Protein AF-A0A2A4XBQ6-F1 (afdb_monomer_lite)

Sequence (495 aa):
MLKLTSIIATLIFLTMQPRLVSASPFSNSLEDIFFNASISNSLINLSDNRQSSVQFIDDGSTGNWSLESEHEIILIPFDGLVIPIETKKPALILTHKDRGRFVFTEGKMRSTTRTPVIKATSSGDPYNYRPTLFITIPGSEIDDNGNFNRGTQPWQNAAQGVIAELARSSNSRHSQYKHFAVDWDSDETNRGQVEDVSGLVKDFLKNRIDAWDVVIIGHSRGGIFAHDLTKELVGFSKVKNLHTFLLDPTAAIPIGDLYPLNLHHASVTNEFGSLFYDGNLFDFNGAFPGIGTQSDLPISGYNNYNRGSTDVLFPSTHKTFGSDWVTGTNVGMSRALDDIWARKDIGSFLPDGDSGYESVRVSADEIIIDASIEIADGNLTIDGILKLGDAQASINALIGADGVDIAATVLVASAQLVIRDNHIAVASNTIIASYRSDISLSGIDAQADILLAEGSVSISSGGVNVSASFPGSSISVGSGGVSFNIGGVKFGVSF

pLDDT: mean 75.16, std 20.85, range [21.39, 98.75]

Secondary structure (DSSP, 8-state):
-HHHHHHHHHHHHHH------------------------------TTS-EE--------SSSTTEEEEEEEEEEEEEETTEEEEEEEEEEEEEEEETTTEEEEEETTEEEEEEEEEEEEE---SPPEEEEEEEEEEEPPP-B-TTSPBPPS--HHHHHHHHHHHHHHH-TTT--EEEEEEEEE--TTS-HHHHHHHHHHHHHHHHHT-SSPEEEEEEEETHHHHHHHHHHHHHTT-TTEEEEEEEEES-EEEGGGT-----B---BTTBEEEEEEE--SS----TTT-TTS-EEES---BTEEEESTT-SS-SS---TTTHHHHHHH-TTTSHHHHHHHHHTTSPEEEE---S-EEEEEEEEEEEEEEEEEEEEEETTEEEEEEEEEETTEEEEEEEEEETTEEEEEEEETTEEEEEEEETTEEEEEEEESSEEEEEEEETTEEEEEEEETTEEEEEEEETTEEEEEEEETTEEEEEETTEEEEEETTEEEEE--

Structure (mmCIF, N/CA/C/O backbone):
data_AF-A0A2A4XBQ6-F1
#
_entry.id   AF-A0A2A4XBQ6-F1
#
loop_
_atom_site.group_PDB
_atom_site.id
_atom_site.type_symbol
_atom_site.label_atom_id
_atom_site.label_alt_id
_atom_site.label_comp_id
_atom_site.label_asym_id
_atom_site.label_entity_id
_atom_site.label_seq_id
_atom_site.pdbx_PDB_ins_code
_atom_site.Cartn_x
_atom_site.Cartn_y
_atom_site.Cartn_z
_atom_site.occupancy
_atom_site.B_iso_or_equiv
_atom_site.auth_seq_id
_atom_site.auth_comp_id
_atom_site.auth_asym_id
_atom_site.auth_atom_id
_atom_site.pdbx_PDB_model_num
ATOM 1 N N . MET A 1 1 ? -19.795 4.629 18.069 1.00 29.06 1 MET A N 1
ATOM 2 C CA . MET A 1 1 ? -18.922 4.371 19.231 1.00 29.06 1 MET A CA 1
ATOM 3 C C . MET A 1 1 ? -19.155 2.975 19.819 1.00 29.06 1 MET A C 1
ATOM 5 O O . MET A 1 1 ? -18.187 2.236 19.863 1.00 29.06 1 MET A O 1
ATOM 9 N N . LEU A 1 2 ? -20.406 2.547 20.078 1.00 27.81 2 LEU A N 1
ATOM 10 C CA . LEU A 1 2 ? -20.773 1.155 20.453 1.00 27.81 2 LEU A CA 1
ATOM 11 C C . LEU A 1 2 ? -20.113 0.049 19.588 1.00 27.81 2 LEU A C 1
ATOM 13 O O . LEU A 1 2 ? -19.714 -0.992 20.098 1.00 27.81 2 LEU A O 1
ATOM 17 N N . LYS A 1 3 ? -19.916 0.305 18.284 1.00 31.38 3 LYS A N 1
ATOM 18 C CA . LYS A 1 3 ? -19.253 -0.620 17.343 1.00 31.38 3 LYS A CA 1
ATOM 19 C C . LYS A 1 3 ? -17.754 -0.840 17.628 1.00 31.38 3 LYS A C 1
ATOM 21 O O . LYS A 1 3 ? -17.286 -1.966 17.505 1.00 31.38 3 LYS A O 1
ATOM 26 N N . LEU A 1 4 ? -17.017 0.195 18.050 1.00 34.56 4 LEU A N 1
ATOM 27 C CA . LEU A 1 4 ? -15.584 0.093 18.377 1.00 34.56 4 LEU A CA 1
ATOM 28 C C . LEU A 1 4 ? -15.379 -0.607 19.727 1.00 34.56 4 LEU A C 1
ATOM 30 O O . LEU A 1 4 ? -14.476 -1.424 19.861 1.00 34.56 4 LEU A O 1
ATOM 34 N N . THR A 1 5 ? -16.274 -0.358 20.688 1.00 36.06 5 THR A N 1
ATOM 35 C CA . THR A 1 5 ? -16.289 -1.041 21.987 1.00 36.06 5 THR A CA 1
ATOM 36 C C . THR A 1 5 ? -16.489 -2.550 21.824 1.00 36.06 5 THR A C 1
ATOM 38 O O . THR A 1 5 ? -15.805 -3.316 22.492 1.00 36.06 5 THR A O 1
ATOM 41 N N . SER A 1 6 ? -17.338 -2.998 20.884 1.00 35.12 6 SER A N 1
ATOM 42 C CA . SER A 1 6 ? -17.503 -4.436 20.598 1.00 35.12 6 SER A CA 1
ATOM 43 C C . SER A 1 6 ? -16.261 -5.073 19.960 1.00 35.12 6 SER A C 1
ATOM 45 O O . SER A 1 6 ? -15.921 -6.207 20.287 1.00 35.12 6 SER A O 1
ATOM 47 N N . ILE A 1 7 ? -15.538 -4.335 19.107 1.00 41.31 7 ILE A N 1
ATOM 48 C CA . ILE A 1 7 ? -14.291 -4.802 18.482 1.00 41.31 7 ILE A CA 1
ATOM 49 C C . ILE A 1 7 ? -13.186 -4.916 19.537 1.00 41.31 7 ILE A C 1
ATOM 51 O O . ILE A 1 7 ? -12.506 -5.935 19.584 1.00 41.31 7 ILE A O 1
ATOM 55 N N . ILE A 1 8 ? -13.051 -3.920 20.420 1.00 41.34 8 ILE A N 1
ATOM 56 C CA . ILE A 1 8 ? -12.087 -3.936 21.531 1.00 41.34 8 ILE A CA 1
ATOM 57 C C . ILE A 1 8 ? -12.428 -5.056 22.524 1.00 41.34 8 ILE A C 1
ATOM 59 O O . ILE A 1 8 ? -11.543 -5.823 22.889 1.00 41.34 8 ILE A O 1
ATOM 63 N N . ALA A 1 9 ? -13.702 -5.221 22.898 1.00 39.66 9 ALA A N 1
ATOM 64 C CA . ALA A 1 9 ? -14.144 -6.311 23.770 1.00 39.66 9 ALA A CA 1
ATOM 65 C C . ALA A 1 9 ? -13.873 -7.692 23.148 1.00 39.66 9 ALA A C 1
ATOM 67 O O . ALA A 1 9 ? -13.405 -8.588 23.841 1.00 39.66 9 ALA A O 1
ATOM 68 N N . THR A 1 10 ? -14.086 -7.850 21.837 1.00 41.66 10 THR A N 1
ATOM 69 C CA . THR A 1 10 ? -13.782 -9.092 21.103 1.00 41.66 10 THR A CA 1
ATOM 70 C C . THR A 1 10 ? -12.274 -9.344 21.008 1.00 41.66 10 THR A C 1
ATOM 72 O O . THR A 1 10 ? -11.841 -10.482 21.177 1.00 41.66 10 THR A O 1
ATOM 75 N N . LEU A 1 11 ? -11.459 -8.300 20.803 1.00 39.38 11 LEU A N 1
ATOM 76 C CA . LEU A 1 11 ? -9.995 -8.405 20.814 1.00 39.38 11 LEU A CA 1
ATOM 77 C C . LEU A 1 11 ? -9.475 -8.845 22.189 1.00 39.38 11 LEU A C 1
ATOM 79 O O . LEU A 1 11 ? -8.635 -9.736 22.255 1.00 39.38 11 LEU A O 1
ATOM 83 N N . ILE A 1 12 ? -10.001 -8.263 23.272 1.00 38.84 12 ILE A N 1
ATOM 84 C CA . ILE A 1 12 ? -9.660 -8.633 24.654 1.00 38.84 12 ILE A CA 1
ATOM 85 C C . ILE A 1 12 ? -10.085 -10.085 24.942 1.00 38.84 12 ILE A C 1
ATOM 87 O O . ILE A 1 12 ? -9.323 -10.852 25.524 1.00 38.84 12 ILE A O 1
ATOM 91 N N . PHE A 1 13 ? -11.262 -10.514 24.472 1.00 35.62 13 PHE A N 1
ATOM 92 C CA . PHE A 1 13 ? -11.749 -11.887 24.669 1.00 35.62 13 PHE A CA 1
ATOM 93 C C . PHE A 1 13 ? -10.959 -12.943 23.871 1.00 35.62 13 PHE A C 1
ATOM 95 O O . PHE A 1 13 ? -10.834 -14.089 24.305 1.00 35.62 13 PHE A O 1
ATOM 102 N N . LEU A 1 14 ? -10.423 -12.577 22.701 1.00 35.12 14 LEU A N 1
ATOM 103 C CA . LEU A 1 14 ? -9.603 -13.458 21.859 1.00 35.12 14 LEU A CA 1
ATOM 104 C C . LEU A 1 14 ? -8.161 -13.593 22.366 1.00 35.12 14 LEU A C 1
ATOM 106 O O . LEU A 1 14 ? -7.561 -14.653 22.194 1.00 35.12 14 LEU A O 1
ATOM 110 N N . THR A 1 15 ? -7.603 -12.557 22.998 1.00 33.12 15 THR A N 1
ATOM 111 C CA . THR A 1 15 ? -6.243 -12.596 23.564 1.00 33.12 15 THR A CA 1
ATOM 112 C C . THR A 1 15 ? -6.195 -13.216 24.962 1.00 33.12 15 THR A C 1
ATOM 114 O O . THR A 1 15 ? -5.146 -13.711 25.373 1.00 33.12 15 THR A O 1
ATOM 117 N N . MET A 1 16 ? -7.327 -13.266 25.672 1.00 27.88 16 MET A N 1
ATOM 118 C CA . MET A 1 16 ? -7.459 -13.853 27.009 1.00 27.88 16 MET A CA 1
ATOM 119 C C . MET A 1 16 ? -8.236 -15.182 26.974 1.00 27.88 16 MET A C 1
ATOM 121 O O . MET A 1 16 ? -9.367 -15.267 27.441 1.00 27.88 16 MET A O 1
ATOM 125 N N . GLN A 1 17 ? -7.647 -16.255 26.440 1.00 26.48 17 GLN A N 1
ATOM 126 C CA . GLN A 1 17 ? -8.210 -17.611 26.571 1.00 26.48 17 GLN A CA 1
ATOM 127 C C . GLN A 1 17 ? -7.536 -18.377 27.725 1.00 26.48 17 GLN A C 1
ATOM 129 O O . GLN A 1 17 ? -6.432 -18.899 27.542 1.00 26.48 17 GLN A O 1
ATOM 134 N N . PRO A 1 18 ? -8.178 -18.548 28.896 1.00 26.52 18 PRO A N 1
ATOM 135 C CA . PRO A 1 18 ? -7.884 -19.673 29.767 1.00 26.52 18 PRO A CA 1
ATOM 136 C C . PRO A 1 18 ? -8.629 -20.927 29.277 1.00 26.52 18 PRO A C 1
ATOM 138 O O . PRO A 1 18 ? -9.741 -20.877 28.754 1.00 26.52 18 PRO A O 1
ATOM 141 N N . ARG A 1 19 ? -7.991 -22.086 29.451 1.00 29.53 19 ARG A N 1
ATOM 142 C CA . ARG A 1 19 ? -8.556 -23.408 29.154 1.00 29.53 19 ARG A CA 1
ATOM 143 C C . ARG A 1 19 ? -9.815 -23.693 30.003 1.00 29.53 19 ARG A C 1
ATOM 145 O O . ARG A 1 19 ? -9.730 -23.599 31.221 1.00 29.53 19 ARG A O 1
ATOM 152 N N . LEU A 1 20 ? -10.852 -24.229 29.335 1.00 25.44 20 LEU A N 1
ATOM 153 C CA . LEU A 1 20 ? -11.814 -25.289 29.745 1.00 25.44 20 LEU A CA 1
ATOM 154 C C . LEU A 1 20 ? -13.299 -24.970 30.090 1.00 25.44 20 LEU A C 1
ATOM 156 O O . LEU A 1 20 ? -13.611 -24.219 31.002 1.00 25.44 20 LEU A O 1
ATOM 160 N N . VAL A 1 21 ? -14.144 -25.799 29.437 1.00 23.56 21 VAL A N 1
ATOM 161 C CA . VAL A 1 21 ? -15.411 -26.486 29.821 1.00 23.56 21 VAL A CA 1
ATOM 162 C C . VAL A 1 21 ? -16.771 -25.779 29.653 1.00 23.56 21 VAL A C 1
ATOM 164 O O . VAL A 1 21 ? -17.018 -24.661 30.076 1.00 23.56 21 VAL A O 1
ATOM 167 N N . SER A 1 22 ? -17.663 -26.540 29.009 1.00 27.84 22 SER A N 1
ATOM 168 C CA . SER A 1 22 ? -19.025 -26.265 28.550 1.00 27.84 22 SER A CA 1
ATOM 169 C C . SER A 1 22 ? -20.095 -26.140 29.641 1.00 27.84 22 SER A C 1
ATOM 171 O O . SER A 1 22 ? -20.133 -26.973 30.547 1.00 27.84 22 SER A O 1
ATOM 173 N N . ALA A 1 23 ? -21.083 -25.266 29.414 1.00 21.39 23 ALA A N 1
ATOM 174 C CA . ALA A 1 23 ? -22.487 -25.476 29.797 1.00 21.39 23 ALA A CA 1
ATOM 175 C C . ALA A 1 23 ? -23.438 -24.642 28.903 1.00 21.39 23 ALA A C 1
ATOM 177 O O . ALA A 1 23 ? -23.069 -23.569 28.433 1.00 21.39 23 ALA A O 1
ATOM 178 N N . SER A 1 24 ? -24.637 -25.176 28.638 1.00 24.11 24 SER A N 1
ATOM 179 C CA . SER A 1 24 ? -25.682 -24.674 27.718 1.00 24.11 24 SER A CA 1
ATOM 180 C C . SER A 1 24 ? -26.878 -24.018 28.464 1.00 24.11 24 SER A C 1
ATOM 182 O O . SER A 1 24 ? -26.778 -23.835 29.674 1.00 24.11 24 SER A O 1
ATOM 184 N N . PRO A 1 25 ? -28.009 -23.642 27.814 1.00 31.16 25 PRO A N 1
ATOM 185 C CA . PRO A 1 25 ? -28.394 -22.244 27.623 1.00 31.16 25 PRO A CA 1
ATOM 186 C C . PRO A 1 25 ? -29.674 -21.830 28.381 1.00 31.16 25 PRO A C 1
ATOM 188 O O . PRO A 1 25 ? -30.476 -22.670 28.781 1.00 31.16 25 PRO A O 1
ATOM 191 N N . PHE A 1 26 ? -29.925 -20.522 28.469 1.00 21.41 26 PHE A N 1
ATOM 192 C CA . PHE A 1 26 ? -31.271 -19.974 28.667 1.00 21.41 26 PHE A CA 1
ATOM 193 C C . PHE A 1 26 ? -31.525 -18.817 27.698 1.00 21.41 26 PHE A C 1
ATOM 195 O O . PHE A 1 26 ? -30.675 -17.952 27.501 1.00 21.41 26 PHE A O 1
ATOM 202 N N . SER A 1 27 ? -32.702 -18.855 27.075 1.00 28.73 27 SER A N 1
ATOM 203 C CA . SER A 1 27 ? -33.237 -17.884 26.126 1.00 28.73 27 SER A CA 1
ATOM 204 C C . SER A 1 27 ? -34.118 -16.851 26.835 1.00 28.73 27 SER A C 1
ATOM 206 O O . SER A 1 27 ? -34.862 -17.208 27.747 1.00 28.73 27 SER A O 1
ATOM 208 N N . ASN A 1 28 ? -34.106 -15.597 26.375 1.00 22.95 28 ASN A N 1
ATOM 209 C CA . ASN A 1 28 ? -35.260 -14.964 25.717 1.00 22.95 28 ASN A CA 1
ATOM 210 C C . ASN A 1 28 ? -34.954 -13.508 25.309 1.00 22.95 28 AS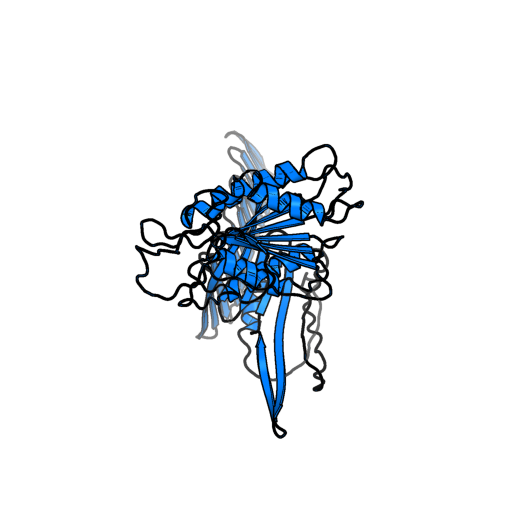N A C 1
ATOM 212 O O . ASN A 1 28 ? -34.458 -12.709 26.093 1.00 22.95 28 ASN A O 1
ATOM 216 N N . SER A 1 29 ? -35.283 -13.252 24.043 1.00 28.58 29 SER A N 1
ATOM 217 C CA . SER A 1 29 ? -35.464 -12.014 23.272 1.00 28.58 29 SER A CA 1
ATOM 218 C C . SER A 1 29 ? -35.379 -10.643 23.961 1.00 28.58 29 SER A C 1
ATOM 220 O O . SER A 1 29 ? -36.248 -10.305 24.763 1.00 28.58 29 SER A O 1
ATOM 222 N N . LEU A 1 30 ? -34.482 -9.805 23.433 1.00 21.67 30 LEU A N 1
ATOM 223 C CA . LEU A 1 30 ? -34.744 -8.432 22.977 1.00 21.67 30 LEU A CA 1
ATOM 224 C C . LEU A 1 30 ? -33.880 -8.213 21.717 1.00 21.67 30 LEU A C 1
ATOM 226 O O . LEU A 1 30 ? -32.705 -8.575 21.702 1.00 21.67 30 LEU A O 1
ATOM 230 N N . GLU A 1 31 ? -34.500 -7.755 20.629 1.00 27.77 31 GLU A N 1
ATOM 231 C CA . GLU A 1 31 ? -33.856 -7.542 19.327 1.00 27.77 31 GLU A CA 1
ATOM 232 C C . GLU A 1 31 ? -32.935 -6.317 19.388 1.00 27.77 31 GLU A C 1
ATOM 234 O O . GLU A 1 31 ? -33.402 -5.186 19.298 1.00 27.77 31 GLU A O 1
ATOM 239 N N . ASP A 1 32 ? -31.631 -6.555 19.514 1.00 25.06 32 ASP A N 1
ATOM 240 C CA . ASP A 1 32 ? -30.587 -5.547 19.334 1.00 25.06 32 ASP A CA 1
ATOM 241 C C . ASP A 1 32 ? -29.681 -5.935 18.159 1.00 25.06 32 ASP A C 1
ATOM 243 O O . ASP A 1 32 ? -29.478 -7.111 17.852 1.00 25.06 32 ASP A O 1
ATOM 247 N N . ILE A 1 33 ? -29.146 -4.923 17.475 1.00 25.88 33 ILE A N 1
ATOM 248 C CA . ILE A 1 33 ? -28.225 -5.051 16.339 1.00 25.88 33 ILE A CA 1
ATOM 249 C C . ILE A 1 33 ? -26.892 -5.616 16.858 1.00 25.88 33 ILE A C 1
ATOM 251 O O . ILE A 1 33 ? -25.960 -4.881 17.187 1.00 25.88 33 ILE A O 1
ATOM 255 N N . PHE A 1 34 ? -26.820 -6.940 16.965 1.00 26.47 34 PHE A N 1
ATOM 256 C CA . PHE A 1 34 ? -25.600 -7.685 17.242 1.00 26.47 34 PHE A CA 1
ATOM 257 C C . PHE A 1 34 ? -24.806 -7.877 15.949 1.00 26.47 34 PHE A C 1
ATOM 259 O O . PHE A 1 34 ? -25.357 -8.263 14.919 1.00 26.47 34 PHE A O 1
ATOM 266 N N . PHE A 1 35 ? -23.482 -7.715 16.019 1.00 28.22 35 PHE A N 1
ATOM 267 C CA . PHE A 1 35 ? -22.612 -8.475 15.125 1.00 28.22 35 PHE A CA 1
ATOM 268 C C . PHE A 1 35 ? -22.886 -9.956 15.405 1.00 28.22 35 PHE A C 1
ATOM 270 O O . PHE A 1 35 ? -22.446 -10.488 16.424 1.00 28.22 35 PHE A O 1
ATOM 277 N N . ASN A 1 36 ? -23.645 -10.621 14.535 1.00 26.20 36 ASN A N 1
ATOM 278 C CA . ASN A 1 36 ? -23.830 -12.065 14.614 1.00 26.20 36 ASN A CA 1
ATOM 279 C C . ASN A 1 36 ? -22.530 -12.744 14.166 1.00 26.20 36 ASN A C 1
ATOM 281 O O . ASN A 1 36 ? -22.355 -13.121 13.010 1.00 26.20 36 ASN A O 1
ATOM 285 N N . ALA A 1 37 ? -21.590 -12.889 15.096 1.00 30.89 37 ALA A N 1
ATOM 286 C CA . ALA A 1 37 ? -20.447 -13.765 14.922 1.00 30.89 37 ALA A CA 1
ATOM 287 C C . ALA A 1 37 ? -20.916 -15.215 15.114 1.00 30.89 37 ALA A C 1
ATOM 289 O O . ALA A 1 37 ? -20.879 -15.755 16.218 1.00 30.89 37 ALA A O 1
ATOM 290 N N . SER A 1 38 ? -21.377 -15.871 14.047 1.00 27.80 38 SER A N 1
ATOM 291 C CA . SER A 1 38 ? -21.529 -17.324 14.083 1.00 27.80 38 SER A CA 1
ATOM 292 C C . SER A 1 38 ? -20.159 -17.962 13.864 1.00 27.80 38 SER A C 1
ATOM 294 O O . SER A 1 38 ? -19.679 -18.050 12.733 1.00 27.80 38 SER A O 1
ATOM 296 N N . ILE A 1 39 ? -19.521 -18.433 14.935 1.00 29.44 39 ILE A N 1
ATOM 297 C CA . ILE A 1 39 ? -18.417 -19.386 14.807 1.00 29.44 39 ILE A CA 1
ATOM 298 C C . ILE A 1 39 ? -19.049 -20.703 14.355 1.00 29.44 39 ILE A C 1
ATOM 300 O O . ILE A 1 39 ? -19.598 -21.454 15.162 1.00 29.44 39 ILE A O 1
ATOM 304 N N . SER A 1 40 ? -19.019 -20.996 13.055 1.00 27.44 40 SER A N 1
ATOM 305 C CA . SER A 1 40 ? -19.269 -22.362 12.613 1.00 27.44 40 SER A CA 1
ATOM 306 C C . SER A 1 40 ? -18.083 -23.195 13.086 1.00 27.44 40 SER A C 1
ATOM 308 O O . SER A 1 40 ? -16.984 -23.055 12.549 1.00 27.44 40 SER A O 1
ATOM 310 N N . ASN A 1 41 ? -18.290 -24.035 14.102 1.00 26.53 41 ASN A N 1
ATOM 311 C CA . ASN A 1 41 ? -17.333 -25.073 14.463 1.00 26.53 41 ASN A CA 1
ATOM 312 C C . ASN A 1 41 ? -17.043 -25.898 13.206 1.00 26.53 41 ASN A C 1
ATOM 314 O O . ASN A 1 41 ? -17.859 -26.720 12.784 1.00 26.53 41 ASN A O 1
ATOM 318 N N . SER A 1 42 ? -15.891 -25.667 12.586 1.00 29.14 42 SER A N 1
ATOM 319 C CA . SER A 1 42 ? -15.367 -26.564 11.576 1.00 29.14 42 SER A CA 1
ATOM 320 C C . SER A 1 42 ? -15.026 -27.868 12.291 1.00 29.14 42 SER A C 1
ATOM 322 O O . SER A 1 42 ? -14.178 -27.918 13.182 1.00 29.14 42 SER A O 1
ATOM 324 N N . LEU A 1 43 ? -15.755 -28.933 11.951 1.00 27.20 43 LEU A N 1
ATOM 325 C CA . LEU A 1 43 ? -15.428 -30.290 12.376 1.00 27.20 43 LEU A CA 1
ATOM 326 C C . LEU A 1 43 ? -13.952 -30.552 12.056 1.00 27.20 43 LEU A C 1
ATOM 328 O O . LEU A 1 43 ? -13.526 -30.504 10.902 1.00 27.20 43 LEU A O 1
ATOM 332 N N . ILE A 1 44 ? -13.169 -30.795 13.106 1.00 33.25 44 ILE A N 1
ATOM 333 C CA . ILE A 1 44 ? -11.736 -31.065 13.029 1.00 33.25 44 ILE A CA 1
ATOM 334 C C . ILE A 1 44 ? -11.564 -32.449 12.392 1.00 33.25 44 ILE A C 1
ATOM 336 O O . ILE A 1 44 ? -11.570 -33.457 13.088 1.00 33.25 44 ILE A O 1
ATOM 340 N N . ASN A 1 45 ? -11.396 -32.499 11.069 1.00 30.38 45 ASN A N 1
ATOM 341 C CA . ASN A 1 45 ? -11.029 -33.718 10.347 1.00 30.38 45 ASN A CA 1
ATOM 342 C C . ASN A 1 45 ? -9.532 -33.687 9.988 1.00 30.38 45 ASN A C 1
ATOM 344 O O . ASN A 1 45 ? -9.064 -32.772 9.311 1.00 30.38 45 ASN A O 1
ATOM 348 N N . LEU A 1 46 ? -8.750 -34.600 10.562 1.00 33.00 46 LEU A N 1
ATOM 349 C CA . LEU A 1 46 ? -7.286 -34.525 10.725 1.00 33.00 46 LEU A CA 1
ATOM 350 C C . LEU A 1 46 ? -6.445 -34.806 9.453 1.00 33.00 46 LEU A C 1
ATOM 352 O O . LEU A 1 46 ? -5.285 -35.177 9.593 1.00 33.00 46 LEU A O 1
ATOM 356 N N . SER A 1 47 ? -6.974 -34.658 8.232 1.00 31.31 47 SER A N 1
ATOM 357 C CA . SER A 1 47 ? -6.297 -35.191 7.033 1.00 31.31 47 SER A CA 1
ATOM 358 C C . SER A 1 47 ? -5.647 -34.201 6.061 1.00 31.31 47 SER A C 1
ATOM 360 O O . SER A 1 47 ? -4.816 -34.661 5.291 1.00 31.31 47 SER A O 1
ATOM 362 N N . ASP A 1 48 ? -5.937 -32.894 6.072 1.00 35.12 48 ASP A N 1
ATOM 363 C CA . ASP A 1 48 ? -5.459 -31.998 4.997 1.00 35.12 48 ASP A CA 1
ATOM 364 C C . ASP A 1 48 ? -4.955 -30.636 5.500 1.00 35.12 48 ASP A C 1
ATOM 366 O O . ASP A 1 48 ? -5.497 -30.093 6.465 1.00 35.12 48 ASP A O 1
ATOM 370 N N . ASN A 1 49 ? -3.917 -30.096 4.837 1.00 36.84 49 ASN A N 1
ATOM 371 C CA . ASN A 1 49 ? -3.361 -28.745 5.030 1.00 36.84 49 ASN A CA 1
ATOM 372 C C . ASN A 1 49 ? -4.494 -27.716 5.183 1.00 36.84 49 ASN A C 1
ATOM 374 O O . ASN A 1 49 ? -5.283 -27.516 4.257 1.00 36.84 49 ASN A O 1
ATOM 378 N N . ARG A 1 50 ? -4.600 -27.078 6.355 1.00 42.94 50 ARG A N 1
ATOM 379 C CA . ARG A 1 50 ? -5.743 -26.219 6.691 1.00 42.94 50 ARG A CA 1
ATOM 380 C C . ARG A 1 50 ? -5.411 -24.744 6.524 1.00 42.94 50 ARG A C 1
ATOM 382 O O . ARG A 1 50 ? -4.590 -24.210 7.259 1.00 42.94 50 ARG A O 1
ATOM 389 N N . GLN A 1 51 ? -6.161 -24.079 5.653 1.00 35.78 51 GLN A N 1
ATOM 390 C CA . GLN A 1 51 ? -6.434 -22.649 5.747 1.00 35.78 51 GLN A CA 1
ATOM 391 C C . GLN A 1 51 ? -7.791 -22.507 6.450 1.00 35.78 51 GLN A C 1
ATOM 393 O O . GLN A 1 51 ? -8.823 -22.890 5.900 1.00 35.78 51 GLN A O 1
ATOM 398 N N . SER A 1 52 ? -7.814 -22.027 7.691 1.00 34.47 52 SER A N 1
ATOM 399 C CA . SER A 1 52 ? -9.063 -21.663 8.368 1.00 34.47 52 SER A CA 1
ATOM 400 C C . SER A 1 52 ? -9.280 -20.163 8.223 1.00 34.47 52 SER A C 1
ATOM 402 O O . SER A 1 52 ? -8.703 -19.392 8.981 1.00 34.47 52 SER A O 1
ATOM 404 N N . SER A 1 53 ? -10.099 -19.754 7.253 1.00 33.94 53 SER A N 1
ATOM 405 C CA . SER A 1 53 ? -10.568 -18.372 7.127 1.00 33.94 53 SER A CA 1
ATOM 406 C C . SER A 1 53 ? -11.934 -18.234 7.798 1.00 33.94 53 SER A C 1
ATOM 408 O O . SER A 1 53 ? -12.900 -18.869 7.371 1.00 33.94 53 SER A O 1
ATOM 410 N N . VAL A 1 54 ? -12.038 -17.396 8.827 1.00 32.56 54 VAL A N 1
ATOM 411 C CA . VAL A 1 54 ? -13.338 -16.914 9.316 1.00 32.56 54 VAL A CA 1
ATOM 412 C C . VAL A 1 54 ? -13.654 -15.646 8.534 1.00 32.56 54 VAL A C 1
ATOM 414 O O . VAL A 1 54 ? -12.969 -14.640 8.698 1.00 32.56 54 VAL A O 1
ATOM 417 N N . GLN A 1 55 ? -14.648 -15.707 7.647 1.00 34.38 55 GLN A N 1
ATOM 418 C CA . GLN A 1 55 ? -15.104 -14.545 6.890 1.00 34.38 55 GLN A CA 1
ATOM 419 C C . GLN A 1 55 ? -16.315 -13.941 7.603 1.00 34.38 55 GLN A C 1
ATOM 421 O O . GLN A 1 55 ? -17.372 -14.565 7.683 1.00 34.38 55 GLN A O 1
ATOM 426 N N . PHE A 1 56 ? -16.161 -12.730 8.135 1.00 36.78 56 PHE A N 1
ATOM 427 C CA . PHE A 1 56 ? -17.279 -11.973 8.692 1.00 36.78 56 PHE A CA 1
ATOM 428 C C . PHE A 1 56 ? -18.034 -11.312 7.533 1.00 36.78 56 PHE A C 1
ATOM 430 O O . PHE A 1 56 ? -17.502 -10.419 6.874 1.00 36.78 56 PHE A O 1
ATOM 437 N N . ILE A 1 57 ? -19.249 -11.785 7.244 1.00 34.31 57 ILE A N 1
ATOM 438 C CA . ILE A 1 57 ? -20.129 -11.167 6.245 1.00 34.31 57 ILE A CA 1
ATOM 439 C C . ILE A 1 57 ? -20.994 -10.138 6.974 1.00 34.31 57 ILE A C 1
ATOM 441 O O . ILE A 1 57 ? -21.874 -10.499 7.751 1.00 34.31 57 ILE A O 1
ATOM 445 N N . ASP A 1 58 ? -20.694 -8.863 6.740 1.00 41.72 58 ASP A N 1
ATOM 446 C CA . ASP A 1 58 ? -21.485 -7.725 7.208 1.00 41.72 58 ASP A CA 1
ATOM 447 C C . ASP A 1 58 ? -22.858 -7.692 6.510 1.00 41.72 58 ASP A C 1
ATOM 449 O O . ASP A 1 58 ? -22.956 -7.914 5.301 1.00 41.72 58 ASP A O 1
ATOM 453 N N . ASP A 1 59 ? -23.917 -7.390 7.262 1.00 37.53 59 ASP A N 1
ATOM 454 C CA . ASP A 1 59 ? -25.327 -7.420 6.840 1.00 37.53 59 ASP A CA 1
ATOM 455 C C . ASP A 1 59 ? -25.772 -6.179 6.038 1.00 37.53 59 ASP A C 1
ATOM 457 O O . ASP A 1 59 ? -26.959 -5.971 5.779 1.00 37.53 59 ASP A O 1
ATOM 461 N N . GLY A 1 60 ? -24.807 -5.372 5.587 1.00 36.72 60 GLY A N 1
ATOM 462 C CA . GLY A 1 60 ? -25.023 -4.240 4.689 1.00 36.72 60 GLY A CA 1
ATOM 463 C C . GLY A 1 60 ? -24.991 -2.862 5.355 1.00 36.72 60 GLY A C 1
ATOM 464 O O . GLY A 1 60 ? -25.212 -1.870 4.660 1.00 36.72 60 GLY A O 1
ATOM 465 N N . SER A 1 61 ? -24.677 -2.756 6.655 1.00 40.88 61 SER A N 1
ATOM 466 C CA . SER A 1 61 ? -24.667 -1.467 7.377 1.00 40.88 61 SER A CA 1
ATOM 467 C C . SER A 1 61 ? -23.279 -0.849 7.640 1.00 40.88 61 SER A C 1
ATOM 469 O O . SER A 1 61 ? -23.206 0.314 8.054 1.00 40.88 61 SER A O 1
ATOM 471 N N . THR A 1 62 ? -22.164 -1.556 7.391 1.00 47.19 62 THR A N 1
ATOM 472 C CA . THR A 1 62 ? -20.785 -1.039 7.581 1.00 47.19 62 THR A CA 1
ATOM 473 C C . THR A 1 62 ? -19.871 -1.148 6.357 1.00 47.19 62 THR A C 1
ATOM 475 O O . THR A 1 62 ? -18.668 -0.963 6.524 1.00 47.19 62 THR A O 1
ATOM 478 N N . GLY A 1 63 ? -20.443 -1.348 5.157 1.00 53.22 63 GLY A N 1
ATOM 479 C CA . GLY A 1 63 ? -19.895 -1.885 3.887 1.00 53.22 63 GLY A CA 1
ATOM 480 C C . GLY A 1 63 ? -18.525 -1.466 3.315 1.00 53.22 63 GLY A C 1
ATOM 481 O O . GLY A 1 63 ? -18.308 -1.596 2.113 1.00 53.22 63 GLY A O 1
ATOM 482 N N . ASN A 1 64 ? -17.583 -0.995 4.124 1.00 70.56 64 ASN A N 1
ATOM 483 C CA . ASN A 1 64 ? -16.227 -0.645 3.738 1.00 70.56 64 ASN A CA 1
ATOM 484 C C . ASN A 1 64 ? -15.149 -1.393 4.530 1.00 70.56 64 ASN A C 1
ATOM 486 O O . ASN A 1 64 ? -14.002 -1.329 4.094 1.00 70.56 64 ASN A O 1
ATOM 490 N N . TRP A 1 65 ? -15.473 -2.044 5.656 1.00 74.81 65 TRP A N 1
ATOM 491 C CA . TRP A 1 65 ? -14.523 -2.830 6.455 1.00 74.81 65 TRP A CA 1
ATOM 492 C C . TRP A 1 65 ? -14.725 -4.333 6.244 1.00 74.81 65 TRP A C 1
ATOM 494 O O . TRP A 1 65 ? -15.856 -4.811 6.253 1.00 74.81 65 TRP A O 1
ATOM 504 N N . SER A 1 66 ? -13.631 -5.078 6.116 1.00 74.00 66 SER A N 1
ATOM 505 C CA . SER A 1 66 ? -13.599 -6.536 6.205 1.00 74.00 66 SER A CA 1
ATOM 506 C C . SER A 1 66 ? -12.620 -6.979 7.285 1.00 74.00 66 SER A C 1
ATOM 508 O O . SER A 1 66 ? -11.617 -6.312 7.549 1.00 74.00 66 SER A O 1
ATOM 510 N N . LEU A 1 67 ? -12.935 -8.110 7.910 1.00 70.38 67 LEU A N 1
ATOM 511 C CA . LEU A 1 67 ? -12.120 -8.752 8.930 1.00 70.38 67 LEU A CA 1
ATOM 512 C C . LEU A 1 67 ? -11.772 -10.159 8.453 1.00 70.38 67 LEU A C 1
ATOM 514 O O . LEU A 1 67 ? -12.666 -10.937 8.120 1.00 70.38 67 LEU A O 1
ATOM 518 N N . GLU A 1 68 ? -10.485 -10.471 8.429 1.00 73.12 68 GLU A N 1
ATOM 519 C CA . GLU A 1 68 ? -9.948 -11.778 8.072 1.00 73.12 68 GLU A CA 1
ATOM 520 C C . GLU A 1 68 ? -9.027 -12.256 9.201 1.00 73.12 68 GLU A C 1
ATOM 522 O O . GLU A 1 68 ? -8.359 -11.461 9.861 1.00 73.12 68 GLU A O 1
ATOM 527 N N . SER A 1 69 ? -9.002 -13.561 9.452 1.00 70.56 69 SER A N 1
ATOM 528 C CA . SER A 1 69 ? -8.021 -14.182 10.340 1.00 70.56 69 SER A CA 1
ATOM 529 C C . SER A 1 69 ? -7.219 -15.191 9.537 1.00 70.56 69 SER A C 1
ATOM 531 O O . SER A 1 69 ? -7.795 -16.010 8.819 1.00 70.56 69 SER A O 1
ATOM 533 N N . GLU A 1 70 ? -5.897 -15.108 9.643 1.00 74.44 70 GLU A N 1
ATOM 534 C CA . GLU A 1 70 ? -4.965 -15.989 8.950 1.00 74.44 70 GLU A CA 1
ATOM 535 C C . GLU A 1 70 ? -4.090 -16.721 9.966 1.00 74.44 70 GLU A C 1
ATOM 537 O O . GLU A 1 70 ? -3.526 -16.113 10.873 1.00 74.44 70 GLU A O 1
ATOM 542 N N . HIS A 1 71 ? -3.969 -18.035 9.801 1.00 70.12 71 HIS A N 1
ATOM 543 C CA . HIS A 1 71 ? -3.058 -18.886 10.558 1.00 70.12 71 HIS A CA 1
ATOM 544 C C . HIS A 1 71 ? -2.731 -20.103 9.690 1.00 70.12 71 HIS A C 1
ATOM 546 O O . HIS A 1 71 ? -3.647 -20.729 9.150 1.00 70.12 71 HIS A O 1
ATOM 552 N N . GLU A 1 72 ? -1.446 -20.417 9.522 1.00 67.62 72 GLU A N 1
ATOM 553 C CA . GLU A 1 72 ? -1.002 -21.524 8.674 1.00 67.62 72 GLU A CA 1
ATOM 554 C C . GLU A 1 72 ? -0.072 -22.459 9.451 1.00 67.62 72 GLU A C 1
ATOM 556 O O . GLU A 1 72 ? 0.962 -22.047 9.984 1.00 67.62 72 GLU A O 1
ATOM 561 N N . ILE A 1 73 ? -0.454 -23.737 9.495 1.00 63.09 73 ILE A N 1
ATOM 562 C CA . ILE A 1 73 ? 0.331 -24.812 10.098 1.00 63.09 73 ILE A CA 1
ATOM 563 C C . ILE A 1 73 ? 0.498 -25.917 9.057 1.00 63.09 73 ILE A C 1
ATOM 565 O O . ILE A 1 73 ? -0.488 -26.500 8.602 1.00 63.09 73 ILE A O 1
ATOM 569 N N . ILE A 1 74 ? 1.748 -26.245 8.734 1.00 67.06 74 ILE A N 1
ATOM 570 C CA . ILE A 1 74 ? 2.101 -27.422 7.941 1.00 67.06 74 ILE A CA 1
ATOM 571 C C . ILE A 1 74 ? 2.404 -28.574 8.891 1.00 67.06 74 ILE A C 1
ATOM 573 O O . ILE A 1 74 ? 3.136 -28.426 9.867 1.00 67.06 74 ILE A O 1
ATOM 577 N N . LEU A 1 75 ? 1.859 -29.748 8.599 1.00 64.88 75 LEU A N 1
ATOM 578 C CA . LEU A 1 75 ? 2.113 -30.959 9.369 1.00 64.88 75 LEU A CA 1
ATOM 579 C C . LEU A 1 75 ? 3.185 -31.792 8.665 1.00 64.88 75 LEU A C 1
ATOM 581 O O . LEU A 1 75 ? 2.939 -32.321 7.582 1.00 64.88 75 LEU A O 1
ATOM 585 N N . ILE A 1 76 ? 4.369 -31.927 9.270 1.00 63.03 76 ILE A N 1
ATOM 586 C CA . ILE A 1 76 ? 5.431 -32.788 8.734 1.00 63.03 76 ILE A CA 1
ATOM 587 C C . ILE A 1 76 ? 5.403 -34.139 9.457 1.00 63.03 76 ILE A C 1
ATOM 589 O O . ILE A 1 76 ? 5.648 -34.184 10.666 1.00 63.03 76 ILE A O 1
ATOM 593 N N . PRO A 1 77 ? 5.127 -35.250 8.751 1.00 54.34 77 PRO A N 1
ATOM 594 C CA . PRO A 1 77 ? 5.283 -36.576 9.322 1.00 54.34 77 PRO A CA 1
ATOM 595 C C . PRO A 1 77 ? 6.772 -36.945 9.399 1.00 54.34 77 PRO A C 1
ATOM 597 O O . PRO A 1 77 ? 7.486 -36.906 8.398 1.00 54.34 77 PRO A O 1
ATOM 600 N N . PHE A 1 78 ? 7.238 -37.342 10.581 1.00 60.75 78 PHE A N 1
ATOM 601 C CA . PHE A 1 78 ? 8.585 -37.857 10.814 1.00 60.75 78 PHE A CA 1
ATOM 602 C C . PHE A 1 78 ? 8.520 -39.034 11.794 1.00 60.75 78 PHE A C 1
ATOM 604 O O . PHE A 1 78 ? 8.175 -38.856 12.958 1.00 60.75 78 PHE A O 1
ATOM 611 N N . ASP A 1 79 ? 8.813 -40.247 11.319 1.00 62.84 79 ASP A N 1
ATOM 612 C CA . ASP A 1 79 ? 8.887 -41.470 12.141 1.00 62.84 79 ASP A CA 1
ATOM 613 C C . ASP A 1 79 ? 7.631 -41.762 13.000 1.00 62.84 79 ASP A C 1
ATOM 615 O O . ASP A 1 79 ? 7.695 -42.173 14.157 1.00 62.84 79 ASP A O 1
ATOM 619 N N . GLY A 1 80 ? 6.442 -41.523 12.434 1.00 53.66 80 GLY A N 1
ATOM 620 C CA . GLY A 1 80 ? 5.160 -41.714 13.128 1.00 53.66 80 GLY A CA 1
ATOM 621 C C . GLY A 1 80 ? 4.757 -40.564 14.061 1.00 53.66 80 GLY A C 1
ATOM 622 O O . GLY A 1 80 ? 3.658 -40.593 14.614 1.00 53.66 80 GLY A O 1
ATOM 623 N N . LEU A 1 81 ? 5.595 -39.532 14.198 1.00 41.19 81 LEU A N 1
ATOM 624 C CA . LEU A 1 81 ? 5.248 -38.255 14.821 1.00 41.19 81 LEU A CA 1
ATOM 625 C C . LEU A 1 81 ? 4.772 -37.272 13.749 1.00 41.19 81 LEU A C 1
ATOM 627 O O . LEU A 1 81 ? 5.336 -37.201 12.660 1.00 41.19 81 LEU A O 1
ATOM 631 N N . VAL A 1 82 ? 3.741 -36.491 14.064 1.00 49.31 82 VAL A N 1
ATOM 632 C CA . VAL A 1 82 ? 3.302 -35.361 13.238 1.00 49.31 82 VAL A CA 1
ATOM 633 C C . VAL A 1 82 ? 3.788 -34.092 13.920 1.00 49.31 82 VAL A C 1
ATOM 635 O O . VAL A 1 82 ? 3.301 -33.745 14.995 1.00 49.31 82 VAL A O 1
ATOM 638 N N . ILE A 1 83 ? 4.772 -33.423 13.321 1.00 63.62 83 ILE A N 1
ATOM 639 C CA . ILE A 1 83 ? 5.337 -32.183 13.851 1.00 63.62 83 ILE A CA 1
ATOM 640 C C . ILE A 1 83 ? 4.593 -31.016 13.194 1.00 63.62 83 ILE A C 1
ATOM 642 O O . ILE A 1 83 ? 4.730 -30.828 11.981 1.00 63.62 83 ILE A O 1
ATOM 646 N N . PRO A 1 84 ? 3.796 -30.236 13.947 1.00 56.25 84 PRO A N 1
ATOM 647 C CA . PRO A 1 84 ? 3.226 -29.009 13.423 1.00 56.25 84 PRO A CA 1
ATOM 648 C C . PRO A 1 84 ? 4.330 -27.961 13.290 1.00 56.25 84 PRO A C 1
ATOM 650 O O . PRO A 1 84 ? 4.994 -27.614 14.266 1.00 56.25 84 PRO A O 1
ATOM 653 N N . ILE A 1 85 ? 4.520 -27.457 12.079 1.00 63.81 85 ILE A N 1
ATOM 654 C CA . ILE A 1 85 ? 5.373 -26.313 11.789 1.00 63.81 85 ILE A CA 1
ATOM 655 C C . ILE A 1 85 ? 4.458 -25.154 11.431 1.00 63.81 85 ILE A C 1
ATOM 657 O O . ILE A 1 85 ? 3.794 -25.157 10.396 1.00 63.81 85 ILE A O 1
ATOM 661 N N . GLU A 1 86 ? 4.415 -24.170 12.319 1.00 62.59 86 GLU A N 1
ATOM 662 C CA . GLU A 1 86 ? 3.772 -22.890 12.064 1.00 62.59 86 GLU A CA 1
ATOM 663 C C . GLU A 1 86 ? 4.574 -22.157 10.982 1.00 62.59 86 GLU A C 1
ATOM 665 O O . GLU A 1 86 ? 5.709 -21.736 11.213 1.00 62.59 86 GLU A O 1
ATOM 670 N N . THR A 1 87 ? 4.014 -22.056 9.777 1.00 69.00 87 THR A N 1
ATOM 671 C CA . THR A 1 87 ? 4.651 -21.340 8.661 1.00 69.00 87 THR A CA 1
ATOM 672 C C . THR A 1 87 ? 4.268 -19.873 8.630 1.00 69.00 87 THR A C 1
ATOM 674 O O . THR A 1 87 ? 5.018 -19.062 8.083 1.00 69.00 87 THR A O 1
ATOM 677 N N . LYS A 1 88 ? 3.141 -19.520 9.259 1.00 70.56 88 LYS A N 1
ATOM 678 C CA . LYS A 1 88 ? 2.675 -18.144 9.402 1.00 70.56 88 LYS A CA 1
ATOM 679 C C . LYS A 1 88 ? 2.029 -17.926 10.764 1.00 70.56 88 LYS A C 1
ATOM 681 O O . LYS A 1 88 ? 1.139 -18.679 11.155 1.00 70.56 88 LYS A O 1
ATOM 686 N N . LYS A 1 89 ? 2.460 -16.865 11.445 1.00 78.25 89 LYS A N 1
ATOM 687 C CA . LYS A 1 89 ? 1.923 -16.441 12.742 1.00 78.25 89 LYS A CA 1
ATOM 688 C C . LYS A 1 89 ? 0.438 -16.071 12.635 1.00 78.25 89 LYS A C 1
ATOM 690 O O . LYS A 1 89 ? 0.050 -15.507 11.608 1.00 78.25 89 LYS A O 1
ATOM 695 N N . PRO A 1 90 ? -0.384 -16.348 13.668 1.00 74.31 90 PRO A N 1
ATOM 696 C CA . PRO A 1 90 ? -1.756 -15.885 13.734 1.00 74.31 90 PRO A CA 1
ATOM 697 C C . PRO A 1 90 ? -1.827 -14.375 13.551 1.00 74.31 90 PRO A C 1
ATOM 699 O O . PRO A 1 90 ? -1.256 -13.616 14.335 1.00 74.31 90 PRO A O 1
ATOM 702 N N . ALA A 1 91 ? -2.566 -13.958 12.534 1.00 78.25 91 ALA A N 1
ATOM 703 C CA . ALA A 1 91 ? -2.814 -12.562 12.247 1.00 78.25 91 ALA A CA 1
ATOM 704 C C . ALA A 1 91 ? -4.317 -12.293 12.210 1.00 78.25 91 ALA A C 1
ATOM 706 O O . ALA A 1 91 ? -5.098 -13.069 11.648 1.00 78.25 91 ALA A O 1
ATOM 707 N N . LEU A 1 92 ? -4.712 -11.162 12.786 1.00 75.88 92 LEU A N 1
ATOM 708 C CA . LEU A 1 92 ? -6.012 -10.550 12.544 1.00 75.88 92 LEU A CA 1
ATOM 709 C C . LEU A 1 92 ? -5.818 -9.409 11.548 1.00 75.88 92 LEU A C 1
ATOM 711 O O . LEU A 1 92 ? -4.990 -8.529 11.765 1.00 75.88 92 LEU A O 1
ATOM 715 N N . ILE A 1 93 ? -6.569 -9.423 10.456 1.00 79.94 93 ILE A N 1
ATOM 716 C CA . ILE A 1 93 ? -6.435 -8.478 9.353 1.00 79.94 93 ILE A CA 1
ATOM 717 C C . ILE A 1 93 ? -7.734 -7.694 9.224 1.00 79.94 93 ILE A C 1
ATOM 719 O O . ILE A 1 93 ? -8.793 -8.248 8.942 1.00 79.94 93 ILE A O 1
ATOM 723 N N . LEU A 1 94 ? -7.635 -6.386 9.407 1.00 79.94 94 LEU A N 1
ATOM 724 C CA . LEU A 1 94 ? -8.701 -5.416 9.209 1.00 79.94 94 LEU A CA 1
ATOM 725 C C . LEU A 1 94 ? -8.411 -4.643 7.922 1.00 79.94 94 LEU A C 1
ATOM 727 O O . LEU A 1 94 ? -7.439 -3.893 7.857 1.00 79.94 94 LEU A O 1
ATOM 731 N N . THR A 1 95 ? -9.259 -4.778 6.907 1.00 81.12 95 THR A N 1
ATOM 732 C CA . THR A 1 95 ? -9.107 -4.053 5.638 1.00 81.12 95 THR A CA 1
ATOM 733 C C . THR A 1 95 ? -10.255 -3.072 5.468 1.00 81.12 95 THR A C 1
ATOM 735 O O . THR A 1 95 ? -11.420 -3.441 5.558 1.00 81.12 95 THR A O 1
ATOM 738 N N . HIS A 1 96 ? -9.937 -1.811 5.182 1.00 82.81 96 HIS A N 1
ATOM 739 C CA . HIS A 1 96 ? -10.899 -0.809 4.748 1.00 82.81 96 HIS A CA 1
ATOM 740 C C . HIS A 1 96 ? -10.658 -0.433 3.297 1.00 82.81 96 HIS A C 1
ATOM 742 O O . HIS A 1 96 ? -9.560 0.010 2.945 1.00 82.81 96 HIS A O 1
ATOM 748 N N . LYS A 1 97 ? -11.713 -0.474 2.481 1.00 77.81 97 LYS A N 1
ATOM 749 C CA . LYS A 1 97 ? -11.612 -0.243 1.033 1.00 77.81 97 LYS A CA 1
ATOM 750 C C . LYS A 1 97 ? -10.883 1.056 0.662 1.00 77.81 97 LYS A C 1
ATOM 752 O O . LYS A 1 97 ? -10.144 1.057 -0.317 1.00 77.81 97 LYS A O 1
ATOM 757 N N . ASP A 1 98 ? -11.047 2.121 1.459 1.00 77.88 98 ASP A N 1
ATOM 758 C CA . ASP A 1 98 ? -10.488 3.461 1.201 1.00 77.88 98 ASP A CA 1
ATOM 759 C C . ASP A 1 98 ? -9.348 3.879 2.136 1.00 77.88 98 ASP A C 1
ATOM 761 O O . ASP A 1 98 ? -8.686 4.870 1.857 1.00 77.88 98 ASP A O 1
ATOM 765 N N . ARG A 1 99 ? -9.151 3.187 3.268 1.00 78.31 99 ARG A N 1
ATOM 766 C CA . ARG A 1 99 ? -8.203 3.638 4.310 1.00 78.31 99 ARG A CA 1
ATOM 767 C C . ARG A 1 99 ? -6.952 2.779 4.354 1.00 78.31 99 ARG A C 1
ATOM 769 O O . ARG A 1 99 ? -5.909 3.295 4.732 1.00 78.31 99 ARG A O 1
ATOM 776 N N . GLY A 1 100 ? -7.043 1.517 3.932 1.00 87.12 100 GLY A N 1
ATOM 777 C CA . GLY A 1 100 ? -5.911 0.602 3.894 1.00 87.12 100 GLY A CA 1
ATOM 778 C C . GLY A 1 100 ? -6.134 -0.661 4.713 1.00 87.12 100 GLY A C 1
ATOM 779 O O . GLY A 1 100 ? -7.271 -1.072 4.930 1.00 87.12 100 GLY A O 1
ATOM 780 N N . ARG A 1 101 ? -5.036 -1.275 5.139 1.00 89.94 101 ARG A N 1
ATOM 781 C CA . ARG A 1 101 ? -4.983 -2.588 5.782 1.00 89.94 101 ARG A CA 1
ATOM 782 C C . ARG A 1 101 ? -4.259 -2.483 7.121 1.00 89.94 101 ARG A C 1
ATOM 784 O O . ARG A 1 101 ? -3.249 -1.794 7.212 1.00 89.94 101 ARG A O 1
ATOM 791 N N . PHE A 1 102 ? -4.770 -3.165 8.138 1.00 86.62 102 PHE A N 1
ATOM 792 C CA . PHE A 1 102 ? -4.212 -3.213 9.488 1.00 86.62 102 PHE A CA 1
ATOM 793 C C . PHE A 1 102 ? -4.063 -4.677 9.894 1.00 86.62 102 PHE A C 1
ATOM 795 O O . PHE A 1 102 ? -5.033 -5.431 9.853 1.00 86.62 102 PHE A O 1
ATOM 802 N N . VAL A 1 103 ? -2.854 -5.085 10.256 1.00 86.94 103 VAL A N 1
ATOM 803 C CA . VAL A 1 103 ? -2.489 -6.464 10.573 1.00 86.94 103 VAL A CA 1
ATOM 804 C C . VAL A 1 103 ? -2.013 -6.515 12.017 1.00 86.94 103 VAL A C 1
ATOM 806 O O . VAL A 1 103 ? -1.004 -5.913 12.369 1.00 86.94 103 VAL A O 1
ATOM 809 N N . PHE A 1 104 ? -2.738 -7.243 12.854 1.00 81.38 104 PHE A N 1
ATOM 810 C CA . PHE A 1 104 ? -2.431 -7.432 14.264 1.00 81.38 104 PHE A CA 1
ATOM 811 C C . PHE A 1 104 ? -1.805 -8.811 14.420 1.00 81.38 104 PHE A C 1
ATOM 813 O O . PHE A 1 104 ? -2.475 -9.824 14.212 1.00 81.38 104 PHE A O 1
ATOM 820 N N . THR A 1 105 ? -0.517 -8.850 14.742 1.00 82.75 105 THR A N 1
ATOM 821 C CA . THR A 1 105 ? 0.257 -10.086 14.886 1.00 82.75 105 THR A CA 1
ATOM 822 C C . THR A 1 105 ? 1.411 -9.849 15.851 1.00 82.75 105 THR A C 1
ATOM 824 O O . THR A 1 105 ? 1.997 -8.771 15.863 1.00 82.75 105 THR A O 1
ATOM 827 N N . GLU A 1 106 ? 1.733 -10.840 16.683 1.00 81.50 106 GLU A N 1
ATOM 828 C CA . GLU A 1 106 ? 2.900 -10.804 17.587 1.00 81.50 106 GLU A CA 1
ATOM 829 C C . GLU A 1 106 ? 2.990 -9.548 18.482 1.00 81.50 106 GLU A C 1
ATOM 831 O O . GLU A 1 106 ? 4.070 -9.013 18.716 1.00 81.50 106 GLU A O 1
ATOM 836 N N . GLY A 1 107 ? 1.851 -9.048 18.975 1.00 71.81 107 GLY A N 1
ATOM 837 C CA . GLY A 1 107 ? 1.822 -7.840 19.814 1.00 71.81 107 GLY A CA 1
ATOM 838 C C . GLY A 1 107 ? 2.163 -6.547 19.064 1.00 71.81 107 GLY A C 1
ATOM 839 O O . GLY A 1 107 ? 2.397 -5.519 19.690 1.00 71.81 107 GLY A O 1
ATOM 840 N N . LYS A 1 108 ? 2.177 -6.578 17.729 1.00 82.50 108 LYS A N 1
ATOM 841 C CA . LYS A 1 108 ? 2.364 -5.416 16.864 1.00 82.50 108 LYS A CA 1
ATOM 842 C C . LYS A 1 108 ? 1.148 -5.214 15.972 1.00 82.50 108 LYS A C 1
ATOM 844 O O . LYS A 1 108 ? 0.486 -6.166 15.555 1.00 82.50 108 LYS A O 1
ATOM 849 N N . MET A 1 109 ? 0.868 -3.956 15.673 1.00 84.50 109 MET A N 1
ATOM 850 C CA . MET A 1 109 ? -0.058 -3.540 14.639 1.00 84.50 109 MET A CA 1
ATOM 851 C C . MET A 1 109 ? 0.783 -3.029 13.478 1.00 84.50 109 MET A C 1
ATOM 853 O O . MET A 1 109 ? 1.403 -1.974 13.569 1.00 84.50 109 MET A O 1
ATOM 857 N N . ARG A 1 110 ? 0.790 -3.762 12.370 1.00 90.00 110 ARG A N 1
ATOM 858 C CA . ARG A 1 110 ? 1.308 -3.252 11.103 1.00 90.00 110 ARG A CA 1
ATOM 859 C C . ARG A 1 110 ? 0.174 -2.568 10.357 1.00 90.00 110 ARG A C 1
ATOM 861 O O . ARG A 1 110 ? -0.931 -3.105 10.292 1.00 90.00 110 ARG A O 1
ATOM 868 N N . SER A 1 111 ? 0.411 -1.388 9.809 1.00 90.06 111 SER A N 1
ATOM 869 C CA . SER A 1 111 ? -0.574 -0.655 9.027 1.00 90.06 111 SER A CA 1
ATOM 870 C C . SER A 1 111 ? -0.026 -0.340 7.643 1.00 90.06 111 SER A C 1
ATOM 872 O O . SER A 1 111 ? 1.158 -0.080 7.455 1.00 90.06 111 SER A O 1
ATOM 874 N N . THR A 1 112 ? -0.892 -0.395 6.640 1.00 94.75 112 THR A N 1
ATOM 875 C CA . THR A 1 112 ? -0.604 0.073 5.288 1.00 94.75 112 THR A CA 1
ATOM 876 C C . THR A 1 112 ? -1.783 0.897 4.831 1.00 94.75 112 THR A C 1
ATOM 878 O O . THR A 1 112 ? -2.814 0.365 4.414 1.00 94.75 112 THR A O 1
ATOM 881 N N . THR A 1 113 ? -1.651 2.209 4.980 1.00 93.25 113 THR A N 1
ATOM 882 C CA . THR A 1 113 ? -2.731 3.168 4.763 1.00 93.25 113 THR A CA 1
ATOM 883 C C . THR A 1 113 ? -2.592 3.864 3.422 1.00 93.25 113 THR A C 1
ATOM 885 O O . THR A 1 113 ? -1.486 4.046 2.921 1.00 93.25 113 THR A O 1
ATOM 888 N N . ARG A 1 114 ? -3.721 4.247 2.818 1.00 93.31 114 ARG A N 1
ATOM 889 C CA . ARG A 1 114 ? -3.737 4.979 1.545 1.00 93.31 114 ARG A CA 1
ATOM 890 C C . ARG A 1 114 ? -4.287 6.379 1.750 1.00 93.31 114 ARG A C 1
ATOM 892 O O . ARG A 1 114 ? -5.419 6.539 2.204 1.00 93.31 114 ARG A O 1
ATOM 899 N N . THR A 1 115 ? -3.516 7.381 1.352 1.00 94.50 115 THR A N 1
ATOM 900 C CA . THR A 1 115 ? -3.923 8.786 1.391 1.00 94.50 115 THR A CA 1
ATOM 901 C C . THR A 1 115 ? -3.999 9.325 -0.032 1.00 94.50 115 THR A C 1
ATOM 903 O O . THR A 1 115 ? -2.961 9.499 -0.675 1.00 94.50 115 THR A O 1
ATOM 906 N N . PRO A 1 116 ? -5.204 9.597 -0.563 1.00 93.25 116 PRO A N 1
ATOM 907 C CA . PRO A 1 116 ? -5.341 10.202 -1.879 1.00 93.25 116 PRO A CA 1
ATOM 908 C C . PRO A 1 116 ? -4.724 11.600 -1.913 1.00 93.25 116 PRO A C 1
ATOM 910 O O . PRO A 1 116 ? -5.120 12.470 -1.142 1.00 93.25 116 PRO A O 1
ATOM 913 N N . VAL A 1 117 ? -3.793 11.819 -2.839 1.00 94.06 117 VAL A N 1
ATOM 914 C CA . VAL A 1 117 ? -3.144 13.118 -3.071 1.00 94.06 117 VAL A CA 1
ATOM 915 C C . VAL A 1 117 ? -3.745 13.786 -4.306 1.00 94.06 117 VAL A C 1
ATOM 917 O O . VAL A 1 117 ? -4.078 14.967 -4.286 1.00 94.06 117 VAL A O 1
ATOM 920 N N . ILE A 1 118 ? -3.939 13.016 -5.381 1.00 92.06 118 ILE A N 1
ATOM 921 C CA . ILE A 1 118 ? -4.608 13.468 -6.606 1.00 92.06 118 ILE A CA 1
ATOM 922 C C . ILE A 1 118 ? -5.679 12.448 -6.961 1.00 92.06 118 ILE A C 1
ATOM 924 O O . ILE A 1 118 ? -5.393 11.257 -7.065 1.00 92.06 118 ILE A O 1
ATOM 928 N N . LYS A 1 119 ? -6.900 12.920 -7.215 1.00 90.50 119 LYS A N 1
ATOM 929 C CA . LYS A 1 119 ? -7.982 12.105 -7.772 1.00 90.50 119 LYS A CA 1
ATOM 930 C C . LYS A 1 119 ? -8.356 12.615 -9.155 1.00 90.50 119 LYS A C 1
ATOM 932 O O . LYS A 1 119 ? -8.561 13.811 -9.347 1.00 90.50 119 LYS A O 1
ATOM 937 N N . ALA A 1 120 ? -8.451 11.700 -10.107 1.00 85.81 120 ALA A N 1
ATOM 938 C CA . ALA A 1 120 ? -8.971 11.947 -11.439 1.00 85.81 120 ALA A CA 1
ATOM 939 C C . ALA A 1 120 ? -10.193 11.049 -11.642 1.00 85.81 120 ALA A C 1
ATOM 941 O O . ALA A 1 120 ? -10.077 9.823 -11.691 1.00 85.81 120 ALA A O 1
ATOM 942 N N . THR A 1 121 ? -11.367 11.667 -11.730 1.00 80.56 121 THR A N 1
ATOM 943 C CA . THR A 1 121 ? -12.613 10.964 -12.028 1.00 80.56 121 THR A CA 1
ATOM 944 C C . THR A 1 121 ? -12.663 10.588 -13.505 1.00 80.56 121 THR A C 1
ATOM 946 O O . THR A 1 121 ? -12.205 11.341 -14.367 1.00 80.56 121 THR A O 1
ATOM 949 N N . SER A 1 122 ? -13.208 9.407 -13.796 1.00 75.75 122 SER A N 1
ATOM 950 C CA . SER A 1 122 ? -13.441 8.970 -15.173 1.00 75.75 122 SER A CA 1
ATOM 951 C C . SER A 1 122 ? -14.523 9.829 -15.839 1.00 75.75 122 SER A C 1
ATOM 953 O O . SER A 1 122 ? -15.460 10.271 -15.172 1.00 75.75 122 SER A O 1
ATOM 955 N N . SER A 1 123 ? -14.417 10.036 -17.157 1.00 75.25 123 SER A N 1
ATOM 956 C CA . SER A 1 123 ? -15.503 10.608 -17.969 1.00 75.25 123 SER A CA 1
ATOM 957 C C . SER A 1 123 ? -16.689 9.648 -18.133 1.00 75.25 123 SER A C 1
ATOM 959 O O . SER A 1 123 ? -17.746 10.070 -18.590 1.00 75.25 123 SER A O 1
ATOM 961 N N . GLY A 1 124 ? -16.524 8.374 -17.753 1.00 81.75 124 GLY A N 1
ATOM 962 C CA . GLY A 1 124 ? -17.481 7.294 -17.996 1.00 81.75 124 GLY A CA 1
ATOM 963 C C . GLY A 1 124 ? -17.220 6.527 -19.296 1.00 81.75 124 GLY A C 1
ATOM 964 O O . GLY A 1 124 ? -17.788 5.453 -19.486 1.00 81.75 124 GLY A O 1
ATOM 965 N N . ASP A 1 125 ? -16.335 7.029 -20.161 1.00 85.69 125 ASP A N 1
ATOM 966 C CA . ASP A 1 125 ? -15.986 6.366 -21.417 1.00 85.69 125 ASP A CA 1
ATOM 967 C C . ASP A 1 125 ? -15.054 5.166 -21.184 1.00 85.69 125 ASP A C 1
ATOM 969 O O . ASP A 1 125 ? -14.160 5.239 -20.333 1.00 85.69 125 ASP A O 1
ATOM 973 N N . PRO A 1 126 ? -15.197 4.072 -21.957 1.00 89.31 126 PRO A N 1
ATOM 974 C CA . PRO A 1 126 ? -14.251 2.968 -21.915 1.00 89.31 126 PRO A CA 1
ATOM 975 C C . PRO A 1 126 ? -12.826 3.400 -22.279 1.00 89.31 126 PRO A C 1
ATOM 977 O O . PRO A 1 126 ? -12.594 4.195 -23.193 1.00 89.31 126 PRO A O 1
ATOM 980 N N . TYR A 1 127 ? -11.861 2.796 -21.601 1.00 91.44 127 TYR A N 1
ATOM 981 C CA . TYR A 1 127 ? -10.444 2.901 -21.915 1.00 91.44 127 TYR A CA 1
ATOM 982 C C . TYR A 1 127 ? -10.085 1.927 -23.036 1.00 91.44 127 TYR A C 1
ATOM 984 O O . TYR A 1 127 ? -10.623 0.820 -23.102 1.00 91.44 127 TYR A O 1
ATOM 992 N N . ASN A 1 128 ? -9.170 2.323 -23.923 1.00 92.12 128 ASN A N 1
ATOM 993 C CA . ASN A 1 128 ? -8.742 1.471 -25.035 1.00 92.12 128 ASN A CA 1
ATOM 994 C C . ASN A 1 128 ? -7.489 0.635 -24.719 1.00 92.12 128 ASN A C 1
ATOM 996 O O . ASN A 1 128 ? -7.128 -0.256 -25.488 1.00 92.12 128 ASN A O 1
ATOM 1000 N N . TYR A 1 129 ? -6.871 0.882 -23.565 1.00 93.38 129 TYR A N 1
ATOM 1001 C CA . TYR A 1 129 ? -5.781 0.090 -23.005 1.00 93.38 129 TYR A CA 1
ATOM 1002 C C . TYR A 1 129 ? -6.134 -0.431 -21.616 1.00 93.38 129 TYR A C 1
ATOM 1004 O O . TYR A 1 129 ? -6.846 0.228 -20.854 1.00 93.38 129 TYR A O 1
ATOM 1012 N N . ARG A 1 130 ? -5.589 -1.609 -21.286 1.00 94.50 130 ARG A N 1
ATOM 1013 C CA . ARG A 1 130 ? -5.773 -2.254 -19.981 1.00 94.50 130 ARG A CA 1
ATOM 1014 C C . ARG A 1 130 ? -5.365 -1.310 -18.842 1.00 94.50 130 ARG A C 1
ATOM 1016 O O . ARG A 1 130 ? -4.303 -0.696 -18.946 1.00 94.50 130 ARG A O 1
ATOM 1023 N N . PRO A 1 131 ? -6.123 -1.222 -17.739 1.00 95.44 131 PRO A N 1
ATOM 1024 C CA . PRO A 1 131 ? -5.761 -0.372 -16.610 1.00 95.44 131 PRO A CA 1
ATOM 1025 C C . PRO A 1 131 ? -4.409 -0.755 -15.974 1.00 95.44 131 PRO A C 1
ATOM 1027 O O . PRO A 1 131 ? -3.990 -1.914 -16.029 1.00 95.44 131 PRO A O 1
ATOM 1030 N N . THR A 1 132 ? -3.714 0.226 -15.382 1.00 96.50 132 THR A N 1
ATOM 1031 C CA . THR A 1 132 ? -2.356 0.043 -14.820 1.00 96.50 132 THR A CA 1
ATOM 1032 C C . THR A 1 132 ? -2.240 0.543 -13.386 1.00 96.50 132 THR A C 1
ATOM 1034 O O . THR A 1 132 ? -2.609 1.679 -13.091 1.00 96.50 132 THR A O 1
ATOM 1037 N N . LEU A 1 133 ? -1.659 -0.266 -12.504 1.00 97.94 133 LEU A N 1
ATOM 1038 C CA . LEU A 1 133 ? -1.230 0.152 -11.175 1.00 97.94 133 LEU A CA 1
ATOM 1039 C C . LEU A 1 133 ? 0.280 0.402 -11.196 1.00 97.94 133 LEU A C 1
ATOM 1041 O O . LEU A 1 133 ? 1.060 -0.520 -11.404 1.00 97.94 133 LEU A O 1
ATOM 1045 N N . PHE A 1 134 ? 0.682 1.641 -10.956 1.00 98.31 134 PHE A N 1
ATOM 1046 C CA . PHE A 1 134 ? 2.067 2.035 -10.735 1.00 98.31 134 PHE A CA 1
ATOM 1047 C C . PHE A 1 134 ? 2.361 2.034 -9.238 1.00 98.31 134 PHE A C 1
ATOM 1049 O O . PHE A 1 134 ? 1.571 2.551 -8.452 1.00 98.31 134 PHE A O 1
ATOM 1056 N N . ILE A 1 135 ? 3.501 1.482 -8.848 1.00 98.75 135 ILE A N 1
ATOM 1057 C CA . ILE A 1 135 ? 3.986 1.436 -7.473 1.00 98.75 135 ILE A CA 1
ATOM 1058 C C . ILE A 1 135 ? 5.410 1.975 -7.497 1.00 98.75 135 ILE A C 1
ATOM 1060 O O . ILE A 1 135 ? 6.280 1.373 -8.122 1.00 98.75 135 ILE A O 1
ATOM 1064 N N . THR A 1 136 ? 5.650 3.115 -6.858 1.00 98.62 136 THR A N 1
ATOM 1065 C CA . THR A 1 136 ? 6.999 3.674 -6.712 1.00 98.62 136 THR A CA 1
ATOM 1066 C C . THR A 1 136 ? 7.467 3.500 -5.277 1.00 98.62 136 THR A C 1
ATOM 1068 O O . THR A 1 136 ? 6.706 3.764 -4.348 1.00 98.62 136 THR A O 1
ATOM 1071 N N . ILE A 1 137 ? 8.703 3.039 -5.096 1.00 98.31 137 ILE A N 1
ATOM 1072 C CA . ILE A 1 137 ? 9.294 2.761 -3.788 1.00 98.31 137 ILE A CA 1
ATOM 1073 C C . ILE A 1 137 ? 10.614 3.540 -3.677 1.00 98.31 137 ILE A C 1
ATOM 1075 O O . ILE A 1 137 ? 11.531 3.302 -4.474 1.00 98.31 137 ILE A O 1
ATOM 1079 N N . PRO A 1 138 ? 10.716 4.488 -2.731 1.00 96.38 138 PRO A N 1
ATOM 1080 C CA . PRO A 1 138 ? 11.893 5.321 -2.551 1.00 96.38 138 PRO A CA 1
ATOM 1081 C C . PRO A 1 138 ? 13.073 4.523 -2.000 1.00 96.38 138 PRO A C 1
ATOM 1083 O O . PRO A 1 138 ? 12.909 3.455 -1.407 1.00 96.38 138 PRO A O 1
ATOM 1086 N N . GLY A 1 139 ? 14.268 5.085 -2.180 1.00 92.19 139 GLY A N 1
ATOM 1087 C CA . GLY A 1 139 ? 15.483 4.588 -1.541 1.00 92.19 139 GLY A CA 1
ATOM 1088 C C . GLY A 1 139 ? 15.547 4.927 -0.057 1.00 92.19 139 GLY A C 1
ATOM 1089 O O . GLY A 1 139 ? 14.777 5.752 0.425 1.00 92.19 139 GLY A O 1
ATOM 1090 N N . SER A 1 140 ? 16.508 4.332 0.650 1.00 88.00 140 SER A N 1
ATOM 1091 C CA . SER A 1 140 ? 16.823 4.756 2.015 1.00 88.00 140 SER A CA 1
ATOM 1092 C C . SER A 1 140 ? 17.548 6.098 1.967 1.00 88.00 140 SER A C 1
ATOM 1094 O O . SER A 1 140 ? 18.639 6.191 1.407 1.00 88.00 140 SER A O 1
ATOM 1096 N N . GLU A 1 141 ? 16.967 7.127 2.573 1.00 79.56 141 GLU A N 1
ATOM 1097 C CA . GLU A 1 141 ? 17.605 8.432 2.737 1.00 79.56 141 GLU A CA 1
ATOM 1098 C C . GLU A 1 141 ? 17.896 8.678 4.211 1.00 79.56 141 GLU A C 1
ATOM 1100 O O . GLU A 1 141 ? 17.060 8.413 5.069 1.00 79.56 141 GLU A O 1
ATOM 1105 N N . ILE A 1 142 ? 19.088 9.192 4.494 1.00 75.88 142 ILE A N 1
ATOM 1106 C CA . ILE A 1 142 ? 19.487 9.640 5.824 1.00 75.88 142 ILE A CA 1
ATOM 1107 C C . ILE A 1 142 ? 19.617 11.164 5.744 1.00 75.88 142 ILE A C 1
ATOM 1109 O O . ILE A 1 142 ? 20.264 11.677 4.826 1.00 75.88 142 ILE A O 1
ATOM 1113 N N . ASP A 1 143 ? 18.951 11.881 6.648 1.00 74.62 143 ASP A N 1
ATOM 1114 C CA . ASP A 1 143 ? 19.051 13.335 6.753 1.00 74.62 143 ASP A CA 1
ATOM 1115 C C . ASP A 1 143 ? 20.424 13.770 7.307 1.00 74.62 143 ASP A C 1
ATOM 1117 O O . ASP A 1 143 ? 21.239 12.953 7.742 1.00 74.62 143 ASP A O 1
ATOM 1121 N N . ASP A 1 144 ? 20.693 15.078 7.316 1.00 74.62 144 ASP A N 1
ATOM 1122 C CA . ASP A 1 144 ? 21.966 15.621 7.820 1.00 74.62 144 ASP A CA 1
ATOM 1123 C C . ASP A 1 144 ? 22.196 15.334 9.322 1.00 74.62 144 ASP A C 1
ATOM 1125 O O . ASP A 1 144 ? 23.317 15.469 9.816 1.00 74.62 144 ASP A O 1
ATOM 1129 N N . ASN A 1 145 ? 21.152 14.925 10.052 1.00 74.31 145 ASN A N 1
ATOM 1130 C CA . ASN A 1 145 ? 21.208 14.567 11.468 1.00 74.31 145 ASN A CA 1
ATOM 1131 C C . ASN A 1 145 ? 21.370 13.055 11.696 1.00 74.31 145 ASN A C 1
ATOM 1133 O O . ASN A 1 145 ? 21.411 12.622 12.847 1.00 74.31 145 ASN A O 1
ATOM 1137 N N . GLY A 1 146 ? 21.466 12.249 10.635 1.00 73.44 146 GLY A N 1
ATOM 1138 C CA . GLY A 1 146 ? 21.572 10.797 10.747 1.00 73.44 146 GLY A CA 1
ATOM 1139 C C . GLY A 1 146 ? 20.233 10.073 10.911 1.00 73.44 146 GLY A C 1
ATOM 1140 O O . GLY A 1 146 ? 20.237 8.865 11.141 1.00 73.44 146 GLY A O 1
ATOM 1141 N N . ASN A 1 147 ? 19.096 10.764 10.795 1.00 78.06 147 ASN A N 1
ATOM 1142 C CA . ASN A 1 147 ? 17.778 10.140 10.870 1.00 78.06 147 ASN A CA 1
ATOM 1143 C C . ASN A 1 147 ? 17.364 9.605 9.505 1.00 78.06 147 ASN A C 1
ATOM 1145 O O . ASN A 1 147 ? 17.552 10.263 8.481 1.00 78.06 147 ASN A O 1
ATOM 1149 N N . PHE A 1 148 ? 16.721 8.442 9.494 1.00 80.44 148 PHE A N 1
ATOM 1150 C CA . PHE A 1 148 ? 16.099 7.930 8.284 1.00 80.44 148 PHE A CA 1
ATOM 1151 C C . PHE A 1 148 ? 14.908 8.808 7.901 1.00 80.44 148 PHE A C 1
ATOM 1153 O O . PHE A 1 148 ? 13.985 9.023 8.690 1.00 80.44 148 PHE A O 1
ATOM 1160 N N . ASN A 1 149 ? 14.957 9.345 6.686 1.00 77.25 149 ASN A N 1
ATOM 1161 C CA . ASN A 1 149 ? 13.914 10.196 6.153 1.00 77.25 149 ASN A CA 1
ATOM 1162 C C . ASN A 1 149 ? 12.695 9.334 5.805 1.00 77.25 149 ASN A C 1
ATOM 1164 O O . ASN A 1 149 ? 12.774 8.432 4.971 1.00 77.25 149 ASN A O 1
ATOM 1168 N N . ARG A 1 150 ? 11.571 9.628 6.455 1.00 82.56 150 ARG A N 1
ATOM 1169 C CA . ARG A 1 150 ? 10.267 9.017 6.186 1.00 82.56 150 ARG A CA 1
ATOM 1170 C C . ARG A 1 150 ? 9.481 9.943 5.265 1.00 82.56 150 ARG A C 1
ATOM 1172 O O . ARG A 1 150 ? 9.497 11.159 5.448 1.00 82.56 150 ARG A O 1
ATOM 1179 N N . GLY A 1 151 ? 8.777 9.383 4.293 1.00 88.25 151 GLY A N 1
ATOM 1180 C CA . GLY A 1 151 ? 7.989 10.147 3.335 1.00 88.25 151 GLY A CA 1
ATOM 1181 C C . GLY A 1 151 ? 8.172 9.692 1.893 1.00 88.25 151 GLY A C 1
ATOM 1182 O O . GLY A 1 151 ? 9.144 9.043 1.513 1.00 88.25 151 GLY A O 1
ATOM 1183 N N . THR A 1 152 ? 7.236 10.115 1.046 1.00 92.00 152 THR A N 1
ATOM 1184 C CA . THR A 1 152 ? 7.398 10.016 -0.408 1.00 92.00 152 THR A CA 1
ATOM 1185 C C . THR A 1 152 ? 8.497 10.968 -0.887 1.00 92.00 152 THR A C 1
ATOM 1187 O O . THR A 1 152 ? 8.496 12.146 -0.518 1.00 92.00 152 THR A O 1
ATOM 1190 N N . GLN A 1 153 ? 9.376 10.506 -1.772 1.00 92.81 153 GLN A N 1
ATOM 1191 C CA . GLN A 1 153 ? 10.461 11.307 -2.341 1.00 92.81 153 GLN A CA 1
ATOM 1192 C C . GLN A 1 153 ? 9.996 12.184 -3.520 1.00 92.81 153 GLN A C 1
ATOM 1194 O O . GLN A 1 153 ? 9.060 11.825 -4.244 1.00 92.81 153 GLN A O 1
ATOM 1199 N N . PRO A 1 154 ? 10.675 13.321 -3.789 1.00 94.31 154 PRO A N 1
ATOM 1200 C CA . PRO A 1 154 ? 10.311 14.230 -4.880 1.00 94.31 154 PRO A CA 1
ATOM 1201 C C . PRO A 1 154 ? 10.207 13.564 -6.258 1.00 94.31 154 PRO A C 1
ATOM 1203 O O . PRO A 1 154 ? 9.316 13.907 -7.038 1.00 94.31 154 PRO A O 1
ATOM 1206 N N . TRP A 1 155 ? 11.064 12.582 -6.557 1.00 95.31 155 TRP A N 1
ATOM 1207 C CA . TRP A 1 155 ? 11.036 11.885 -7.845 1.00 95.31 155 TRP A CA 1
ATOM 1208 C C . TRP A 1 155 ? 9.758 11.060 -8.043 1.00 95.31 155 TRP A C 1
ATOM 1210 O O . TRP A 1 155 ? 9.293 10.941 -9.172 1.00 95.31 155 TRP A O 1
ATOM 1220 N N . GLN A 1 156 ? 9.133 10.555 -6.972 1.00 96.75 156 GLN A N 1
ATOM 1221 C CA . GLN A 1 156 ? 7.853 9.843 -7.062 1.00 96.75 156 GLN A CA 1
ATOM 1222 C C . GLN A 1 156 ? 6.736 10.805 -7.495 1.00 96.75 156 GLN A C 1
ATOM 1224 O O . GLN A 1 156 ? 5.921 10.486 -8.361 1.00 96.75 156 GLN A O 1
ATOM 1229 N N . ASN A 1 157 ? 6.747 12.036 -6.976 1.00 95.31 157 ASN A N 1
ATOM 1230 C CA . ASN A 1 157 ? 5.826 13.086 -7.418 1.00 95.31 157 ASN A CA 1
ATOM 1231 C C . ASN A 1 157 ? 6.092 13.498 -8.877 1.00 95.31 157 ASN A C 1
ATOM 1233 O O . ASN A 1 157 ? 5.151 13.705 -9.642 1.00 95.31 157 ASN A O 1
ATOM 1237 N N . ALA A 1 158 ? 7.359 13.575 -9.293 1.00 95.12 158 ALA A N 1
ATOM 1238 C CA . ALA A 1 158 ? 7.708 13.831 -10.691 1.00 95.12 158 ALA A CA 1
ATOM 1239 C C . ALA A 1 158 ? 7.233 12.690 -11.614 1.00 95.12 158 ALA A C 1
ATOM 1241 O O . ALA A 1 158 ? 6.644 12.947 -12.665 1.00 95.12 158 ALA A O 1
ATOM 1242 N N . ALA A 1 159 ? 7.390 11.435 -11.180 1.00 95.44 159 ALA A N 1
ATOM 1243 C CA . ALA A 1 159 ? 6.923 10.249 -11.892 1.00 95.44 159 ALA A CA 1
ATOM 1244 C C . ALA A 1 159 ? 5.403 10.286 -12.111 1.00 95.44 159 ALA A C 1
ATOM 1246 O O . ALA A 1 159 ? 4.918 9.957 -13.194 1.00 95.44 159 ALA A O 1
ATOM 1247 N N . GLN A 1 160 ? 4.642 10.770 -11.121 1.00 94.94 160 GLN A N 1
ATOM 1248 C CA . GLN A 1 160 ? 3.200 10.979 -11.255 1.00 94.94 160 GLN A CA 1
ATOM 1249 C C . GLN A 1 160 ? 2.845 11.938 -12.403 1.00 94.94 160 GLN A C 1
ATOM 1251 O O . GLN A 1 160 ? 1.856 11.699 -13.100 1.00 94.94 160 GLN A O 1
ATOM 1256 N N . GLY A 1 161 ? 3.623 13.004 -12.608 1.00 92.31 161 GLY A N 1
ATOM 1257 C CA . GLY A 1 161 ? 3.427 13.932 -13.725 1.00 92.31 161 GLY A CA 1
ATOM 1258 C C . GLY A 1 161 ? 3.525 13.218 -15.073 1.00 92.31 161 GLY A C 1
ATOM 1259 O O . GLY A 1 161 ? 2.597 13.290 -15.877 1.00 92.31 161 GLY A O 1
ATOM 1260 N N . VAL A 1 162 ? 4.592 12.436 -15.259 1.00 91.38 162 VAL A N 1
ATOM 1261 C CA . VAL A 1 162 ? 4.840 11.665 -16.488 1.00 91.38 162 VAL A CA 1
ATOM 1262 C C . VAL A 1 162 ? 3.759 10.597 -16.713 1.00 91.38 162 VAL A C 1
ATOM 1264 O O . VAL A 1 162 ? 3.233 10.471 -17.819 1.00 91.38 162 VAL A O 1
ATOM 1267 N N . ILE A 1 163 ? 3.363 9.857 -15.667 1.00 92.31 163 ILE A N 1
ATOM 1268 C CA . ILE A 1 163 ? 2.285 8.850 -15.744 1.00 92.31 163 ILE A CA 1
ATOM 1269 C C . ILE A 1 163 ? 0.968 9.500 -16.172 1.00 92.31 163 ILE A C 1
ATOM 1271 O O . ILE A 1 163 ? 0.291 8.998 -17.071 1.00 92.31 163 ILE A O 1
ATOM 1275 N N . ALA A 1 164 ? 0.597 10.611 -15.528 1.00 89.75 164 ALA A N 1
ATOM 1276 C CA . ALA A 1 164 ? -0.659 11.300 -15.803 1.00 89.75 164 ALA A CA 1
ATOM 1277 C C . ALA A 1 164 ? -0.712 11.854 -17.226 1.00 89.75 164 ALA A C 1
ATOM 1279 O O . ALA A 1 164 ? -1.754 11.757 -17.874 1.00 89.75 164 ALA A O 1
ATOM 1280 N N . GLU A 1 165 ? 0.387 12.437 -17.704 1.00 86.69 165 GLU A N 1
ATOM 1281 C CA . GLU A 1 165 ? 0.479 12.980 -19.056 1.00 86.69 165 GLU A CA 1
ATOM 1282 C C . GLU A 1 165 ? 0.321 11.880 -20.107 1.00 86.69 165 GLU A C 1
ATOM 1284 O O . GLU A 1 165 ? -0.507 12.007 -21.011 1.00 86.69 165 GLU A O 1
ATOM 1289 N N . LEU A 1 166 ? 1.023 10.754 -19.948 1.00 75.62 166 LEU A N 1
ATOM 1290 C CA . LEU A 1 166 ? 0.907 9.645 -20.894 1.00 75.62 166 LEU A CA 1
ATOM 1291 C C . LEU A 1 166 ? -0.484 9.016 -20.891 1.00 75.62 166 LEU A C 1
ATOM 1293 O O . LEU A 1 166 ? -1.035 8.782 -21.967 1.00 75.62 166 LEU A O 1
ATOM 1297 N N . ALA A 1 167 ? -1.077 8.810 -19.711 1.00 79.62 167 ALA A N 1
ATOM 1298 C CA . ALA A 1 167 ? -2.431 8.272 -19.589 1.00 79.62 167 ALA A CA 1
ATOM 1299 C C . ALA A 1 167 ? -3.510 9.198 -20.188 1.00 79.62 167 ALA A C 1
ATOM 1301 O O . ALA A 1 167 ? -4.589 8.726 -20.549 1.00 79.62 167 ALA A O 1
ATOM 1302 N N . ARG A 1 168 ? -3.229 10.508 -20.293 1.00 73.06 168 ARG A N 1
ATOM 1303 C CA . ARG A 1 168 ? -4.133 11.532 -20.848 1.00 73.06 168 ARG A CA 1
ATOM 1304 C C . ARG A 1 168 ? -3.864 11.902 -22.306 1.00 73.06 168 ARG A C 1
ATOM 1306 O O . ARG A 1 168 ? -4.680 12.617 -22.888 1.00 73.06 168 ARG A O 1
ATOM 1313 N N . SER A 1 169 ? -2.748 11.470 -22.894 1.00 70.00 169 SER A N 1
ATOM 1314 C CA . SER A 1 169 ? -2.360 11.881 -24.247 1.00 70.00 169 SER A CA 1
ATOM 1315 C C . SER A 1 169 ? -3.436 11.498 -25.284 1.00 70.00 169 SER A C 1
ATOM 1317 O O . SER A 1 169 ? -3.801 10.338 -25.483 1.00 70.00 169 SER A O 1
ATOM 1319 N N . SER A 1 170 ? -4.011 12.523 -25.915 1.00 50.94 170 SER A N 1
ATOM 1320 C CA . SER A 1 170 ? -5.429 12.580 -26.293 1.00 50.94 170 SER A CA 1
ATOM 1321 C C . SER A 1 170 ? -5.852 11.875 -27.583 1.00 50.94 170 SER A C 1
ATOM 1323 O O . SER A 1 170 ? -7.000 12.034 -27.972 1.00 50.94 170 SER A O 1
ATOM 1325 N N . ASN A 1 171 ? -5.007 11.083 -28.255 1.00 51.50 171 ASN A N 1
ATOM 1326 C CA . ASN A 1 171 ? -5.374 10.568 -29.588 1.00 51.50 171 ASN A CA 1
ATOM 1327 C C . ASN A 1 171 ? -5.131 9.076 -29.852 1.00 51.50 171 ASN A C 1
ATOM 1329 O O . ASN A 1 171 ? -5.463 8.609 -30.938 1.00 51.50 171 ASN A O 1
ATOM 1333 N N . SER A 1 172 ? -4.598 8.294 -28.907 1.00 61.69 172 SER A N 1
ATOM 1334 C CA . SER A 1 172 ? -4.570 6.830 -29.096 1.00 61.69 172 SER A CA 1
ATOM 1335 C C . SER A 1 172 ? -4.331 5.989 -27.847 1.00 61.69 172 SER A C 1
ATOM 1337 O O . SER A 1 172 ? -4.672 4.818 -27.910 1.00 61.69 172 SER A O 1
ATOM 1339 N N . ARG A 1 173 ? -3.800 6.516 -26.733 1.00 73.44 173 ARG A N 1
ATOM 1340 C CA . ARG A 1 173 ? -3.362 5.713 -25.569 1.00 73.44 173 ARG A CA 1
ATOM 1341 C C . ARG A 1 173 ? -4.129 6.058 -24.283 1.00 73.44 173 ARG A C 1
ATOM 1343 O O . ARG A 1 173 ? -3.550 6.532 -23.313 1.00 73.44 173 ARG A O 1
ATOM 1350 N N . HIS A 1 174 ? -5.441 5.836 -24.276 1.00 84.12 174 HIS A N 1
ATOM 1351 C CA . HIS A 1 174 ? -6.302 6.131 -23.129 1.00 84.12 174 HIS A CA 1
ATOM 1352 C C . HIS A 1 174 ? -6.397 4.916 -22.190 1.00 84.12 174 HIS A C 1
ATOM 1354 O O . HIS A 1 174 ? -7.027 3.907 -22.511 1.00 84.12 174 HIS A O 1
ATOM 1360 N N . SER A 1 175 ? -5.785 5.016 -21.008 1.00 90.12 175 SER A N 1
ATOM 1361 C CA . SER A 1 175 ? -5.813 3.975 -19.971 1.00 90.12 175 SER A CA 1
ATOM 1362 C C . SER A 1 175 ? -6.199 4.566 -18.630 1.00 90.12 175 SER A C 1
ATOM 1364 O O . SER A 1 175 ? -5.682 5.611 -18.231 1.00 90.12 175 SER A O 1
ATOM 1366 N N . GLN A 1 176 ? -6.999 3.827 -17.867 1.00 93.62 176 GLN A N 1
ATOM 1367 C CA . GLN A 1 176 ? -7.108 4.084 -16.441 1.00 93.62 176 GLN A CA 1
ATOM 1368 C C . GLN A 1 176 ? -5.763 3.771 -15.780 1.00 93.62 176 GLN A C 1
ATOM 1370 O O . GLN A 1 176 ? -5.077 2.812 -16.154 1.00 93.62 176 GLN A O 1
ATOM 1375 N N . TYR A 1 177 ? -5.383 4.565 -14.787 1.00 95.06 177 TYR A N 1
ATOM 1376 C CA . TYR A 1 177 ? -4.214 4.274 -13.965 1.00 95.06 177 TYR A CA 1
ATOM 1377 C C . TYR A 1 177 ? -4.450 4.570 -12.489 1.00 95.06 177 TYR A C 1
ATOM 1379 O O . TYR A 1 177 ? -5.278 5.410 -12.141 1.00 95.06 177 TYR A O 1
ATOM 1387 N N . LYS A 1 178 ? -3.664 3.935 -11.629 1.00 96.69 178 LYS A N 1
ATOM 1388 C CA . LYS A 1 178 ? -3.499 4.294 -10.221 1.00 96.69 178 LYS A CA 1
ATOM 1389 C C . LYS A 1 178 ? -2.010 4.342 -9.912 1.00 96.69 178 LYS A C 1
ATOM 1391 O O . LYS A 1 178 ? -1.271 3.537 -10.462 1.00 96.69 178 LYS A O 1
ATOM 1396 N N . HIS A 1 179 ? -1.570 5.263 -9.070 1.00 97.88 179 HIS A N 1
ATOM 1397 C CA . HIS A 1 179 ? -0.180 5.349 -8.643 1.00 97.88 179 HIS A CA 1
ATOM 1398 C C . HIS A 1 179 ? -0.098 5.354 -7.119 1.00 97.88 179 HIS A C 1
ATOM 1400 O O . HIS A 1 179 ? -0.632 6.252 -6.474 1.00 97.88 179 HIS A O 1
ATOM 1406 N N . PHE A 1 180 ? 0.558 4.340 -6.569 1.00 98.44 180 PHE A N 1
ATOM 1407 C CA . PHE A 1 180 ? 0.917 4.214 -5.166 1.00 98.44 180 PHE A CA 1
ATOM 1408 C C . PHE A 1 180 ? 2.373 4.642 -4.984 1.00 98.44 180 PHE A C 1
ATOM 1410 O O . PHE A 1 180 ? 3.281 3.927 -5.405 1.00 98.44 180 PHE A O 1
ATOM 1417 N N . ALA A 1 181 ? 2.600 5.801 -4.369 1.00 98.31 181 ALA A N 1
ATOM 1418 C CA . ALA A 1 181 ? 3.921 6.140 -3.851 1.00 98.31 181 ALA A CA 1
ATOM 1419 C C . ALA A 1 181 ? 4.053 5.570 -2.449 1.00 98.31 181 ALA A C 1
ATOM 1421 O O . ALA A 1 181 ? 3.408 6.047 -1.518 1.00 98.31 181 ALA A O 1
ATOM 1422 N N . VAL A 1 182 ? 4.863 4.528 -2.323 1.00 98.06 182 VAL A N 1
ATOM 1423 C CA . VAL A 1 182 ? 5.118 3.872 -1.048 1.00 98.06 182 VAL A CA 1
ATOM 1424 C C . VAL A 1 182 ? 5.998 4.779 -0.198 1.00 98.06 182 VAL A C 1
ATOM 1426 O O . VAL A 1 182 ? 7.021 5.277 -0.656 1.00 98.06 182 VAL A O 1
ATOM 1429 N N . ASP A 1 183 ? 5.572 4.984 1.035 1.00 96.19 183 ASP A N 1
ATOM 1430 C CA . ASP A 1 183 ? 6.287 5.638 2.115 1.00 96.19 183 ASP A CA 1
ATOM 1431 C C . ASP A 1 183 ? 6.474 4.585 3.210 1.00 96.19 183 ASP A C 1
ATOM 1433 O O . ASP A 1 183 ? 5.498 4.083 3.771 1.00 96.19 183 ASP A O 1
ATOM 1437 N N . TRP A 1 184 ? 7.720 4.195 3.450 1.00 94.88 184 TRP A N 1
ATOM 1438 C CA . TRP A 1 184 ? 8.070 3.021 4.240 1.00 94.88 184 TRP A CA 1
ATOM 1439 C C . TRP A 1 184 ? 9.200 3.336 5.218 1.00 94.88 184 TRP A C 1
ATOM 1441 O O . TRP A 1 184 ? 9.911 4.332 5.070 1.00 94.88 184 TRP A O 1
ATOM 1451 N N . ASP A 1 185 ? 9.349 2.491 6.231 1.00 91.94 185 ASP A N 1
ATOM 1452 C CA . ASP A 1 185 ? 10.376 2.637 7.257 1.00 91.94 185 ASP A CA 1
ATOM 1453 C C . ASP A 1 185 ? 11.665 1.973 6.754 1.00 91.94 185 ASP A C 1
ATOM 1455 O O . ASP A 1 185 ? 11.861 0.758 6.856 1.00 91.94 185 ASP A O 1
ATOM 1459 N N . SER A 1 186 ? 12.523 2.777 6.114 1.00 89.56 186 SER A N 1
ATOM 1460 C CA . SER A 1 186 ? 13.729 2.306 5.422 1.00 89.56 186 SER A CA 1
ATOM 1461 C C . SER A 1 186 ? 14.888 1.916 6.340 1.00 89.56 186 SER A C 1
ATOM 1463 O O . SER A 1 186 ? 15.947 1.522 5.851 1.00 89.56 186 SER A O 1
ATOM 1465 N N . ASP A 1 187 ? 14.698 2.022 7.648 1.00 86.00 187 ASP A N 1
ATOM 1466 C CA . ASP A 1 187 ? 15.542 1.493 8.717 1.00 86.00 187 ASP A CA 1
ATOM 1467 C C . ASP A 1 187 ? 15.139 0.079 9.157 1.00 86.00 187 ASP A C 1
ATOM 1469 O O . ASP A 1 187 ? 15.939 -0.634 9.761 1.00 86.00 187 ASP A O 1
ATOM 1473 N N . GLU A 1 188 ? 13.933 -0.361 8.803 1.00 88.38 188 GLU A N 1
ATOM 1474 C CA . GLU A 1 188 ? 13.385 -1.664 9.173 1.00 88.38 188 GLU A CA 1
ATOM 1475 C C . GLU A 1 188 ? 13.581 -2.711 8.071 1.00 88.38 188 GLU A C 1
ATOM 1477 O O . GLU A 1 188 ? 13.858 -2.399 6.911 1.00 88.38 188 GLU A O 1
ATOM 1482 N N . THR A 1 189 ? 13.420 -3.995 8.397 1.00 88.75 189 THR A N 1
ATOM 1483 C CA . THR A 1 189 ? 13.533 -5.080 7.401 1.00 88.75 189 THR A CA 1
ATOM 1484 C C . THR A 1 189 ? 12.463 -4.955 6.301 1.00 88.75 189 THR A C 1
ATOM 1486 O O . THR A 1 189 ? 11.314 -4.598 6.583 1.00 88.75 189 THR A O 1
ATOM 1489 N N . ASN A 1 190 ? 12.801 -5.299 5.050 1.00 91.81 190 ASN A N 1
ATOM 1490 C CA . ASN A 1 190 ? 11.841 -5.231 3.938 1.00 91.81 190 ASN A CA 1
ATOM 1491 C C . ASN A 1 190 ? 10.696 -6.240 4.088 1.00 91.81 190 ASN A C 1
ATOM 1493 O O . ASN A 1 190 ? 9.565 -5.939 3.726 1.00 91.81 190 ASN A O 1
ATOM 1497 N N . ARG A 1 191 ? 10.963 -7.433 4.634 1.00 90.44 191 ARG A N 1
ATOM 1498 C CA . ARG A 1 191 ? 10.045 -8.584 4.578 1.00 90.44 191 ARG A CA 1
ATOM 1499 C C . ARG A 1 191 ? 8.624 -8.268 5.054 1.00 90.44 191 ARG A C 1
ATOM 1501 O O . ARG A 1 191 ? 7.674 -8.502 4.315 1.00 90.44 191 ARG A O 1
ATOM 1508 N N . GLY A 1 192 ? 8.475 -7.737 6.269 1.00 89.88 192 GLY A N 1
ATOM 1509 C CA . GLY A 1 192 ? 7.148 -7.440 6.824 1.00 89.88 192 GLY A CA 1
ATOM 1510 C C . GLY A 1 192 ? 6.416 -6.349 6.039 1.00 89.88 192 GLY A C 1
ATOM 1511 O O . GLY A 1 192 ? 5.228 -6.473 5.761 1.00 89.88 192 GLY A O 1
ATOM 1512 N N . GLN A 1 193 ? 7.151 -5.325 5.606 1.00 94.25 193 GLN A N 1
ATOM 1513 C CA . GLN A 1 193 ? 6.601 -4.193 4.862 1.00 94.25 193 GLN A CA 1
ATOM 1514 C C . GLN A 1 193 ? 6.196 -4.588 3.432 1.00 94.25 193 GLN A C 1
ATOM 1516 O O . GLN A 1 193 ? 5.157 -4.154 2.938 1.00 94.25 193 GLN A O 1
ATOM 1521 N N . VAL A 1 194 ? 6.970 -5.464 2.782 1.00 96.62 194 VAL A N 1
ATOM 1522 C CA . VAL A 1 194 ? 6.643 -6.070 1.484 1.00 96.62 194 VAL A CA 1
ATOM 1523 C C . VAL A 1 194 ? 5.366 -6.899 1.588 1.00 96.62 194 VAL A C 1
ATOM 1525 O O . VAL A 1 194 ? 4.478 -6.748 0.749 1.00 96.62 194 VAL A O 1
ATOM 1528 N N . GLU A 1 195 ? 5.239 -7.737 2.623 1.00 94.31 195 GLU A N 1
ATOM 1529 C CA . GLU A 1 195 ? 4.016 -8.506 2.876 1.00 94.31 195 GLU A CA 1
ATOM 1530 C C . GLU A 1 195 ? 2.800 -7.574 2.999 1.00 94.31 195 GLU A C 1
ATOM 1532 O O . GLU A 1 195 ? 1.778 -7.818 2.350 1.00 94.31 195 GLU A O 1
ATOM 1537 N N . ASP A 1 196 ? 2.913 -6.484 3.762 1.00 94.69 196 ASP A N 1
ATOM 1538 C CA . ASP A 1 196 ? 1.810 -5.544 3.973 1.00 94.69 196 ASP A CA 1
ATOM 1539 C C . ASP A 1 196 ? 1.418 -4.779 2.698 1.00 94.69 196 ASP A C 1
ATOM 1541 O O . ASP A 1 196 ? 0.231 -4.720 2.348 1.00 94.69 196 ASP A O 1
ATOM 1545 N N . VAL A 1 197 ? 2.399 -4.267 1.943 1.00 97.44 197 VAL A N 1
ATOM 1546 C CA . VAL A 1 197 ? 2.154 -3.614 0.645 1.00 97.44 197 VAL A CA 1
ATOM 1547 C C . VAL A 1 197 ? 1.557 -4.606 -0.351 1.00 97.44 197 VAL A C 1
ATOM 1549 O O . VAL A 1 197 ? 0.606 -4.265 -1.058 1.00 97.44 197 VAL A O 1
ATOM 1552 N N . SER A 1 198 ? 2.041 -5.850 -0.386 1.00 97.50 198 SER A N 1
ATOM 1553 C CA . SER A 1 198 ? 1.479 -6.886 -1.257 1.00 97.50 198 SER A CA 1
ATOM 1554 C C . SER A 1 198 ? 0.018 -7.188 -0.913 1.00 97.50 198 SER A C 1
ATOM 1556 O O . SER A 1 198 ? -0.806 -7.321 -1.820 1.00 97.50 198 SER A O 1
ATOM 1558 N N . GLY A 1 199 ? -0.325 -7.231 0.380 1.00 94.94 199 GLY A N 1
ATOM 1559 C CA . GLY A 1 199 ? -1.691 -7.408 0.864 1.00 94.94 199 GLY A CA 1
ATOM 1560 C C . GLY A 1 199 ? -2.596 -6.269 0.408 1.00 94.94 199 GLY A C 1
ATOM 1561 O O . GLY A 1 199 ? -3.653 -6.520 -0.167 1.00 94.94 199 GLY A O 1
ATOM 1562 N N . LEU A 1 200 ? -2.145 -5.018 0.558 1.00 95.94 200 LEU A N 1
ATOM 1563 C CA . LEU A 1 200 ? -2.881 -3.851 0.068 1.00 95.94 200 LEU A CA 1
ATOM 1564 C C . LEU A 1 200 ? -3.108 -3.904 -1.452 1.00 95.94 200 LEU A C 1
ATOM 1566 O O . LEU A 1 200 ? -4.210 -3.616 -1.925 1.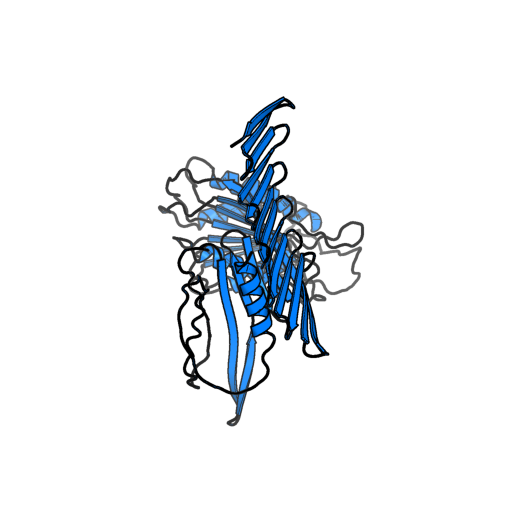00 95.94 200 LEU A O 1
ATOM 1570 N N . VAL A 1 201 ? -2.077 -4.256 -2.227 1.00 97.12 201 VAL A N 1
ATOM 1571 C CA . VAL A 1 201 ? -2.167 -4.362 -3.692 1.00 97.12 201 VAL A CA 1
ATOM 1572 C C . VAL A 1 201 ? -3.148 -5.463 -4.092 1.00 97.12 201 VAL A C 1
ATOM 1574 O O . VAL A 1 201 ? -4.008 -5.232 -4.944 1.00 97.12 201 VAL A O 1
ATOM 1577 N N . LYS A 1 202 ? -3.077 -6.636 -3.453 1.00 96.00 202 LYS A N 1
ATOM 1578 C CA . LYS A 1 202 ? -4.014 -7.745 -3.682 1.00 96.00 202 LYS A CA 1
ATOM 1579 C C . LYS A 1 202 ? -5.449 -7.332 -3.354 1.00 96.00 202 LYS A C 1
ATOM 1581 O O . LYS A 1 202 ? -6.329 -7.568 -4.177 1.00 96.00 202 LYS A O 1
ATOM 1586 N N . ASP A 1 203 ? -5.681 -6.647 -2.236 1.00 92.19 203 ASP A N 1
ATOM 1587 C CA . ASP A 1 203 ? -7.007 -6.152 -1.834 1.00 92.19 203 ASP A CA 1
ATOM 1588 C C . ASP A 1 203 ? -7.561 -5.115 -2.828 1.00 92.19 203 ASP A C 1
ATOM 1590 O O . ASP A 1 203 ? -8.736 -5.164 -3.206 1.00 92.19 203 ASP A O 1
ATOM 1594 N N . PHE A 1 204 ? -6.708 -4.204 -3.311 1.00 93.88 204 PHE A N 1
ATOM 1595 C CA . PHE A 1 204 ? -7.063 -3.232 -4.348 1.00 93.88 204 PHE A CA 1
ATOM 1596 C C . PHE A 1 204 ? -7.452 -3.913 -5.666 1.00 93.88 204 PHE A C 1
ATOM 1598 O O . PHE A 1 204 ? -8.434 -3.516 -6.292 1.00 93.88 204 PHE A O 1
ATOM 1605 N N . LEU A 1 205 ? -6.684 -4.917 -6.092 1.00 95.56 205 LEU A N 1
ATOM 1606 C CA . LEU A 1 205 ? -6.848 -5.606 -7.372 1.00 95.56 205 LEU A CA 1
ATOM 1607 C C . LEU A 1 205 ? -7.968 -6.659 -7.358 1.00 95.56 205 LEU A C 1
ATOM 1609 O O . LEU A 1 205 ? -8.614 -6.880 -8.381 1.00 95.56 205 LEU A O 1
ATOM 1613 N N . LYS A 1 206 ? -8.232 -7.302 -6.214 1.00 93.44 206 LYS A N 1
ATOM 1614 C CA . LYS A 1 206 ? -9.248 -8.361 -6.051 1.00 93.44 206 LYS A CA 1
ATOM 1615 C C . LYS A 1 206 ? -10.637 -7.905 -6.491 1.00 93.44 206 LYS A C 1
ATOM 1617 O O . LYS A 1 206 ? -11.350 -8.667 -7.139 1.00 93.44 206 LYS A O 1
ATOM 1622 N N . ASN A 1 207 ? -10.980 -6.657 -6.183 1.00 87.69 207 ASN A N 1
ATOM 1623 C CA . ASN A 1 207 ? -12.287 -6.068 -6.477 1.00 87.69 207 ASN A CA 1
ATOM 1624 C C . ASN A 1 207 ? -12.374 -5.431 -7.869 1.00 87.69 207 ASN A C 1
ATOM 1626 O O . ASN A 1 207 ? -13.402 -4.846 -8.201 1.00 87.69 207 ASN A O 1
ATOM 1630 N N . ARG A 1 208 ? -11.311 -5.531 -8.676 1.00 93.12 208 ARG A N 1
ATOM 1631 C CA . ARG A 1 208 ? -11.301 -4.976 -10.026 1.00 93.12 208 ARG A CA 1
ATOM 1632 C C . ARG A 1 208 ? -12.078 -5.842 -10.996 1.00 93.12 208 ARG A C 1
ATOM 1634 O O . ARG A 1 208 ? -12.045 -7.070 -10.893 1.00 93.12 208 ARG A O 1
ATOM 1641 N N . ILE A 1 209 ? -12.754 -5.204 -11.944 1.00 94.38 209 ILE A N 1
ATOM 1642 C CA . ILE A 1 209 ? -13.515 -5.857 -13.012 1.00 94.38 209 ILE A CA 1
ATOM 1643 C C . ILE A 1 209 ? -12.544 -6.704 -13.840 1.00 94.38 209 ILE A C 1
ATOM 1645 O O . ILE A 1 209 ? -12.634 -7.934 -13.862 1.00 94.38 209 ILE A O 1
ATOM 1649 N N . ASP A 1 210 ? -11.541 -6.045 -14.415 1.00 94.88 210 ASP A N 1
ATOM 1650 C CA . ASP A 1 210 ? -10.497 -6.663 -15.223 1.00 94.88 210 ASP A CA 1
ATOM 1651 C C . ASP A 1 210 ? -9.230 -6.957 -14.409 1.00 94.88 210 ASP A C 1
ATOM 1653 O O . ASP A 1 210 ? -9.004 -6.395 -13.338 1.00 94.88 210 ASP A O 1
ATOM 1657 N N . ALA A 1 211 ? -8.367 -7.834 -14.929 1.00 96.00 211 ALA A N 1
ATOM 1658 C CA . ALA A 1 211 ? -6.981 -7.907 -14.470 1.00 96.00 211 ALA A CA 1
ATOM 1659 C C . ALA A 1 211 ? -6.226 -6.639 -14.903 1.00 96.00 211 ALA A C 1
ATOM 1661 O O . ALA A 1 211 ? -6.390 -6.171 -16.036 1.00 96.00 211 ALA A O 1
ATOM 1662 N N . TRP A 1 212 ? -5.392 -6.104 -14.015 1.00 97.25 212 TRP A N 1
ATOM 1663 C CA . TRP A 1 212 ? -4.593 -4.903 -14.260 1.00 97.25 212 TRP A CA 1
ATOM 1664 C C . TRP A 1 212 ? -3.159 -5.280 -14.629 1.00 97.25 212 TRP A C 1
ATOM 1666 O O . TRP A 1 212 ? -2.665 -6.349 -14.263 1.00 97.25 212 TRP A O 1
ATOM 1676 N N . ASP A 1 213 ? -2.479 -4.379 -15.330 1.00 97.62 213 ASP A N 1
ATOM 1677 C CA . ASP A 1 213 ? -1.019 -4.402 -15.374 1.00 97.62 213 ASP A CA 1
ATOM 1678 C C . ASP A 1 213 ? -0.471 -3.760 -14.097 1.00 97.62 213 ASP A C 1
ATOM 1680 O O . ASP A 1 213 ? -1.029 -2.777 -13.604 1.00 97.62 213 ASP A O 1
ATOM 1684 N N . VAL A 1 214 ? 0.621 -4.297 -13.564 1.00 98.31 214 VAL A N 1
ATOM 1685 C CA . VAL A 1 214 ? 1.304 -3.747 -12.390 1.00 98.31 214 VAL A CA 1
ATOM 1686 C C . VAL A 1 214 ? 2.721 -3.359 -12.782 1.00 98.31 214 VAL A C 1
ATOM 1688 O O . VAL A 1 214 ? 3.443 -4.138 -13.398 1.00 98.31 214 VAL A O 1
ATOM 1691 N N . VAL A 1 215 ? 3.116 -2.141 -12.430 1.00 98.25 215 VAL A N 1
ATOM 1692 C CA . VAL A 1 215 ? 4.441 -1.579 -12.685 1.00 98.25 215 VAL A CA 1
ATOM 1693 C C . VAL A 1 215 ? 5.050 -1.192 -11.347 1.00 98.25 215 VAL A C 1
ATOM 1695 O O . VAL A 1 215 ? 4.522 -0.313 -10.673 1.00 98.25 215 VAL A O 1
ATOM 1698 N N . ILE A 1 216 ? 6.154 -1.825 -10.969 1.00 98.56 216 ILE A N 1
ATOM 1699 C CA . ILE A 1 216 ? 6.866 -1.574 -9.715 1.00 98.56 216 ILE A CA 1
ATOM 1700 C C . ILE A 1 216 ? 8.205 -0.927 -10.043 1.00 98.56 216 ILE A C 1
ATOM 1702 O O . ILE A 1 216 ? 8.979 -1.456 -10.838 1.00 98.56 216 ILE A O 1
ATOM 1706 N N . ILE A 1 217 ? 8.475 0.224 -9.443 1.00 98.44 217 ILE A N 1
ATOM 1707 C CA . ILE A 1 217 ? 9.692 1.005 -9.649 1.00 98.44 217 ILE A CA 1
ATOM 1708 C C . ILE A 1 217 ? 10.322 1.219 -8.280 1.00 98.44 217 ILE A C 1
ATOM 1710 O O . ILE A 1 217 ? 9.724 1.873 -7.429 1.00 98.44 217 ILE A O 1
ATOM 1714 N N . GLY A 1 218 ? 11.510 0.671 -8.060 1.00 98.00 218 GLY A N 1
ATOM 1715 C CA . GLY A 1 218 ? 12.219 0.785 -6.790 1.00 98.00 218 GLY A CA 1
ATOM 1716 C C . GLY A 1 218 ? 13.596 1.393 -6.975 1.00 98.00 218 GLY A C 1
ATOM 1717 O O . GLY A 1 218 ? 14.330 0.967 -7.862 1.00 98.00 218 GLY A O 1
ATOM 1718 N N . HIS A 1 219 ? 13.944 2.363 -6.134 1.00 96.19 219 HIS A N 1
ATOM 1719 C CA . HIS A 1 219 ? 15.256 3.007 -6.132 1.00 96.19 219 HIS A CA 1
ATOM 1720 C C . HIS A 1 219 ? 16.102 2.551 -4.940 1.00 96.19 219 HIS A C 1
ATOM 1722 O O . HIS A 1 219 ? 15.566 2.459 -3.838 1.00 96.19 219 HIS A O 1
ATOM 1728 N N . SER A 1 220 ? 17.408 2.308 -5.115 1.00 94.44 220 SER A N 1
ATOM 1729 C CA . SER A 1 220 ? 18.318 1.969 -4.009 1.00 94.44 220 SER A CA 1
ATOM 1730 C C . SER A 1 220 ? 17.811 0.753 -3.215 1.00 94.44 220 SER A C 1
ATOM 1732 O O . SER A 1 220 ? 17.450 -0.274 -3.796 1.00 94.44 220 SER A O 1
ATOM 1734 N N . ARG A 1 221 ? 17.708 0.848 -1.888 1.00 93.50 221 ARG A N 1
ATOM 1735 C CA . ARG A 1 221 ? 17.085 -0.177 -1.042 1.00 93.50 221 ARG A CA 1
ATOM 1736 C C . ARG A 1 221 ? 15.619 -0.452 -1.396 1.00 93.50 221 ARG A C 1
ATOM 1738 O O . ARG A 1 221 ? 15.172 -1.597 -1.338 1.00 93.50 221 ARG A O 1
ATOM 1745 N N . GLY A 1 222 ? 14.898 0.559 -1.876 1.00 96.75 222 GLY A N 1
ATOM 1746 C CA . GLY A 1 222 ? 13.566 0.407 -2.461 1.00 96.75 222 GLY A CA 1
ATOM 1747 C C . GLY A 1 222 ? 13.545 -0.466 -3.719 1.00 96.75 222 GLY A C 1
ATOM 1748 O O . GLY A 1 222 ? 12.511 -1.039 -4.041 1.00 96.75 222 GLY A O 1
ATOM 1749 N N . GLY A 1 223 ? 14.675 -0.633 -4.413 1.00 97.12 223 GLY A N 1
ATOM 1750 C CA . GLY A 1 223 ? 14.842 -1.617 -5.486 1.00 97.12 223 GLY A CA 1
ATOM 1751 C C . GLY A 1 223 ? 14.799 -3.060 -4.975 1.00 97.12 223 GLY A C 1
ATOM 1752 O O . GLY A 1 223 ? 14.166 -3.916 -5.588 1.00 97.12 223 GLY A O 1
ATOM 1753 N N . ILE A 1 224 ? 15.396 -3.331 -3.813 1.00 96.69 224 ILE A N 1
ATOM 1754 C CA . ILE A 1 224 ? 15.306 -4.650 -3.167 1.00 96.69 224 ILE A CA 1
ATOM 1755 C C . ILE A 1 224 ? 13.869 -4.919 -2.729 1.00 96.69 224 ILE A C 1
ATOM 1757 O O . ILE A 1 224 ? 13.313 -5.964 -3.057 1.00 96.69 224 ILE A O 1
ATOM 1761 N N . PHE A 1 225 ? 13.232 -3.928 -2.100 1.00 97.75 225 PHE A N 1
ATOM 1762 C CA . PHE A 1 225 ? 11.810 -3.983 -1.764 1.00 97.75 225 PHE A CA 1
ATOM 1763 C C . PHE A 1 225 ? 10.961 -4.270 -3.010 1.00 97.75 225 PHE A C 1
ATOM 1765 O O . PHE A 1 225 ? 10.111 -5.157 -2.996 1.00 97.75 225 PHE A O 1
ATOM 1772 N N . ALA A 1 226 ? 11.187 -3.536 -4.104 1.00 98.31 226 ALA A N 1
ATOM 1773 C CA . ALA A 1 226 ? 10.451 -3.705 -5.351 1.00 98.31 226 ALA A CA 1
ATOM 1774 C C . ALA A 1 226 ? 10.583 -5.122 -5.910 1.00 98.31 226 ALA A C 1
ATOM 1776 O O . ALA A 1 226 ? 9.589 -5.668 -6.379 1.00 98.31 226 ALA A O 1
ATOM 1777 N N . HIS A 1 227 ? 11.776 -5.716 -5.849 1.00 97.81 227 HIS A N 1
ATOM 1778 C CA . HIS A 1 227 ? 11.997 -7.099 -6.253 1.00 97.81 227 HIS A CA 1
ATOM 1779 C C . HIS A 1 227 ? 11.240 -8.089 -5.357 1.00 97.81 227 HIS A C 1
ATOM 1781 O O . HIS A 1 227 ? 10.503 -8.931 -5.858 1.00 97.81 227 HIS A O 1
ATOM 1787 N N . ASP A 1 228 ? 11.346 -7.959 -4.035 1.00 97.31 228 ASP A N 1
ATOM 1788 C CA . ASP A 1 228 ? 10.626 -8.844 -3.113 1.00 97.31 228 ASP A CA 1
ATOM 1789 C C . ASP A 1 228 ? 9.101 -8.718 -3.280 1.00 97.31 228 ASP A C 1
ATOM 1791 O O . ASP A 1 228 ? 8.370 -9.707 -3.207 1.00 97.31 228 ASP A O 1
ATOM 1795 N N . LEU A 1 229 ? 8.601 -7.519 -3.595 1.00 97.94 229 LEU A N 1
ATOM 1796 C CA . LEU A 1 229 ? 7.188 -7.300 -3.896 1.00 97.94 229 LEU A CA 1
ATOM 1797 C C . LEU A 1 229 ? 6.740 -8.020 -5.177 1.00 97.94 229 LEU A C 1
ATOM 1799 O O . LEU A 1 229 ? 5.588 -8.454 -5.246 1.00 97.94 229 LEU A O 1
ATOM 1803 N N . THR A 1 230 ? 7.606 -8.202 -6.182 1.00 97.00 230 THR A N 1
ATOM 1804 C CA . THR A 1 230 ? 7.215 -8.970 -7.380 1.00 97.00 230 THR A CA 1
ATOM 1805 C C . THR A 1 230 ? 6.978 -10.425 -7.043 1.00 97.00 230 THR A C 1
ATOM 1807 O O . THR A 1 230 ? 5.994 -10.993 -7.510 1.00 97.00 230 THR A O 1
ATOM 1810 N N . LYS A 1 231 ? 7.810 -11.002 -6.172 1.00 95.25 231 LYS A N 1
ATOM 1811 C CA . LYS A 1 231 ? 7.652 -12.373 -5.681 1.00 95.25 231 LYS A CA 1
ATOM 1812 C C . LYS A 1 231 ? 6.276 -12.611 -5.066 1.00 95.25 231 LYS A C 1
ATOM 1814 O O . LYS A 1 231 ? 5.687 -13.667 -5.272 1.00 95.25 231 LYS A O 1
ATOM 1819 N N . GLU A 1 232 ? 5.757 -11.628 -4.335 1.00 96.00 232 GLU A N 1
ATOM 1820 C CA . GLU A 1 232 ? 4.449 -11.724 -3.686 1.00 96.00 232 GLU A CA 1
ATOM 1821 C C . GLU A 1 232 ? 3.270 -11.539 -4.650 1.00 96.00 232 GLU A C 1
ATOM 1823 O O . GLU A 1 232 ? 2.156 -11.982 -4.355 1.00 96.00 232 GLU A O 1
ATOM 1828 N N . LEU A 1 233 ? 3.482 -10.867 -5.785 1.00 96.88 233 LEU A N 1
ATOM 1829 C CA . LEU A 1 233 ? 2.433 -10.545 -6.758 1.00 96.88 233 LEU A CA 1
ATOM 1830 C C . LEU A 1 233 ? 2.431 -11.468 -7.980 1.00 96.88 233 LEU A C 1
ATOM 1832 O O . LEU A 1 233 ? 1.403 -11.583 -8.653 1.00 96.88 233 LEU A O 1
ATOM 1836 N N . VAL A 1 234 ? 3.546 -12.136 -8.269 1.00 94.69 234 VAL A N 1
ATOM 1837 C CA . VAL A 1 234 ? 3.645 -13.079 -9.380 1.00 94.69 234 VAL A CA 1
ATOM 1838 C C . VAL A 1 234 ? 2.664 -14.233 -9.167 1.00 94.69 234 VAL A C 1
ATOM 1840 O O . VAL A 1 234 ? 2.529 -14.783 -8.075 1.00 94.69 234 VAL A O 1
ATOM 1843 N N . GLY A 1 235 ? 1.918 -14.591 -10.209 1.00 93.88 235 GLY A N 1
ATOM 1844 C CA . GLY A 1 235 ? 0.892 -15.625 -10.111 1.00 93.88 235 GLY A CA 1
ATOM 1845 C C . GLY A 1 235 ? -0.462 -15.134 -9.588 1.00 93.88 235 GLY A C 1
ATOM 1846 O O . GLY A 1 235 ? -1.436 -15.889 -9.641 1.00 93.88 235 GLY A O 1
ATOM 1847 N N . PHE A 1 236 ? -0.575 -13.883 -9.124 1.00 96.06 236 PHE A N 1
ATOM 1848 C CA . PHE A 1 236 ? -1.864 -13.343 -8.709 1.00 96.06 236 PHE A CA 1
ATOM 1849 C C . PHE A 1 236 ? -2.758 -13.097 -9.930 1.00 96.06 236 PHE A C 1
ATOM 1851 O O . PHE A 1 236 ? -2.429 -12.316 -10.817 1.00 96.06 236 PHE A O 1
ATOM 1858 N N . SER A 1 237 ? -3.924 -13.745 -9.973 1.00 95.69 237 SER A N 1
ATOM 1859 C CA . SER A 1 237 ? -4.800 -13.795 -11.159 1.00 95.69 237 SER A CA 1
ATOM 1860 C C . SER A 1 237 ? -5.328 -12.439 -11.642 1.00 95.69 237 SER A C 1
ATOM 1862 O O . SER A 1 237 ? -5.745 -12.315 -12.794 1.00 95.69 237 SER A O 1
ATOM 1864 N N . LYS A 1 238 ? -5.309 -11.413 -10.782 1.00 96.44 238 LYS A N 1
ATOM 1865 C CA . LYS A 1 238 ? -5.676 -10.031 -11.131 1.00 96.44 238 LYS A CA 1
ATOM 1866 C C . LYS A 1 238 ? -4.497 -9.193 -11.644 1.00 96.44 238 LYS A C 1
ATOM 1868 O O . LYS A 1 238 ? -4.700 -8.022 -11.953 1.00 96.44 238 LYS A O 1
ATOM 1873 N N . VAL A 1 239 ? -3.309 -9.785 -11.782 1.00 97.44 239 VAL A N 1
ATOM 1874 C CA . VAL A 1 239 ? -2.121 -9.189 -12.411 1.00 97.44 239 VAL A CA 1
ATOM 1875 C C . VAL A 1 239 ? -1.877 -9.866 -13.754 1.00 97.44 239 VAL A C 1
ATOM 1877 O O . VAL A 1 239 ? -1.528 -11.045 -13.814 1.00 97.44 239 VAL A O 1
ATOM 1880 N N . LYS A 1 240 ? -2.052 -9.115 -14.846 1.00 96.19 240 LYS A N 1
ATOM 1881 C CA . LYS A 1 240 ? -1.838 -9.626 -16.206 1.00 96.19 240 LYS A CA 1
ATOM 1882 C C . LYS A 1 240 ? -0.364 -9.565 -16.604 1.00 96.19 240 LYS A C 1
ATOM 1884 O O . LYS A 1 240 ? 0.243 -10.602 -16.881 1.00 96.19 240 LYS A O 1
ATOM 1889 N N . ASN A 1 241 ? 0.189 -8.356 -16.632 1.00 96.88 241 ASN A N 1
ATOM 1890 C CA . ASN A 1 241 ? 1.610 -8.106 -16.826 1.00 96.88 241 ASN A CA 1
ATOM 1891 C C . ASN A 1 241 ? 2.193 -7.482 -15.553 1.00 96.88 241 ASN A C 1
ATOM 1893 O O . ASN A 1 241 ? 1.571 -6.606 -14.950 1.00 96.88 241 ASN A O 1
ATOM 1897 N N . LEU A 1 242 ? 3.387 -7.922 -15.165 1.00 97.56 242 LEU A N 1
ATOM 1898 C CA . LEU A 1 242 ? 4.152 -7.395 -14.043 1.00 97.56 242 LEU A CA 1
ATOM 1899 C C . LEU A 1 242 ? 5.479 -6.844 -14.567 1.00 97.56 242 LEU A C 1
ATOM 1901 O O . LEU A 1 242 ? 6.324 -7.591 -15.055 1.00 97.56 242 LEU A O 1
ATOM 1905 N N . HIS A 1 243 ? 5.644 -5.528 -14.501 1.00 97.25 243 HIS A N 1
ATOM 1906 C CA . HIS A 1 243 ? 6.866 -4.844 -14.905 1.00 97.25 243 HIS A CA 1
ATOM 1907 C C . HIS A 1 243 ? 7.629 -4.374 -13.675 1.00 97.25 243 HIS A C 1
ATOM 1909 O O . HIS A 1 243 ? 7.041 -3.760 -12.785 1.00 97.25 243 HIS A O 1
ATOM 1915 N N . THR A 1 244 ? 8.939 -4.584 -13.665 1.00 97.62 244 THR A N 1
ATOM 1916 C CA . THR A 1 244 ? 9.790 -4.235 -12.528 1.00 97.62 244 THR A CA 1
ATOM 1917 C C . THR A 1 244 ? 10.991 -3.447 -12.998 1.00 97.62 244 THR A C 1
ATOM 1919 O O . THR A 1 244 ? 11.784 -3.933 -13.803 1.00 97.62 244 THR A O 1
ATOM 1922 N N . PHE A 1 245 ? 11.134 -2.239 -12.470 1.00 97.00 245 PHE A N 1
ATOM 1923 C CA . PHE A 1 245 ? 12.231 -1.328 -12.752 1.00 97.00 245 PHE A CA 1
ATOM 1924 C C . PHE A 1 245 ? 13.045 -1.147 -11.478 1.00 97.00 245 PHE A C 1
ATOM 1926 O O . PHE A 1 245 ? 12.570 -0.570 -10.501 1.00 97.00 245 PHE A O 1
ATOM 1933 N N . LEU A 1 246 ? 14.263 -1.674 -11.491 1.00 96.88 246 LEU A N 1
ATOM 1934 C CA . LEU A 1 246 ? 15.212 -1.548 -10.396 1.00 96.88 246 LEU A CA 1
ATOM 1935 C C . LEU A 1 246 ? 16.194 -0.439 -10.747 1.00 96.88 246 LEU A C 1
ATOM 1937 O O . LEU A 1 246 ? 16.957 -0.564 -11.706 1.00 96.88 246 LEU A O 1
ATOM 1941 N N . LEU A 1 247 ? 16.115 0.658 -10.005 1.00 94.94 247 LEU A N 1
ATOM 1942 C CA . LEU A 1 247 ? 16.937 1.841 -10.197 1.00 94.94 247 LEU A CA 1
ATOM 1943 C C . LEU A 1 247 ? 18.062 1.798 -9.173 1.00 94.94 247 LEU A C 1
ATOM 1945 O O . LEU A 1 247 ? 17.835 2.067 -7.996 1.00 94.94 247 LEU A O 1
ATOM 1949 N N . ASP A 1 248 ? 19.241 1.407 -9.636 1.00 92.56 248 ASP A N 1
ATOM 1950 C CA . ASP A 1 248 ? 20.456 1.274 -8.843 1.00 92.56 248 ASP A CA 1
ATOM 1951 C C . ASP A 1 248 ? 20.222 0.559 -7.495 1.00 92.56 248 ASP A C 1
ATOM 1953 O O . ASP A 1 248 ? 20.343 1.161 -6.428 1.00 92.56 248 ASP A O 1
ATOM 1957 N N . PRO A 1 249 ? 19.732 -0.699 -7.519 1.00 93.69 249 PRO A N 1
ATOM 1958 C CA . PRO A 1 249 ? 19.291 -1.380 -6.312 1.00 93.69 249 PRO A CA 1
ATOM 1959 C C . PRO A 1 249 ? 20.466 -1.683 -5.378 1.00 93.69 249 PRO A C 1
ATOM 1961 O O . PRO A 1 249 ? 21.502 -2.189 -5.817 1.00 93.69 249 PRO A O 1
ATOM 1964 N N . THR A 1 250 ? 20.249 -1.487 -4.077 1.00 91.06 250 THR A N 1
ATOM 1965 C CA . THR A 1 250 ? 21.267 -1.695 -3.036 1.00 91.06 250 THR A CA 1
ATOM 1966 C C . THR A 1 250 ? 20.681 -2.468 -1.863 1.00 91.06 250 THR A C 1
ATOM 1968 O O . THR A 1 250 ? 19.773 -1.985 -1.193 1.00 91.06 250 THR A O 1
ATOM 1971 N N . ALA A 1 251 ? 21.214 -3.655 -1.583 1.00 88.62 251 ALA A N 1
ATOM 1972 C CA . ALA A 1 251 ? 20.848 -4.445 -0.411 1.00 88.62 251 ALA A CA 1
ATOM 1973 C C . ALA A 1 251 ? 21.679 -4.042 0.804 1.00 88.62 251 ALA A C 1
ATOM 1975 O O . ALA A 1 251 ? 22.908 -3.996 0.734 1.00 88.62 251 ALA A O 1
ATOM 1976 N N . ALA A 1 252 ? 21.007 -3.807 1.929 1.00 85.75 252 ALA A N 1
ATOM 1977 C CA . ALA A 1 252 ? 21.631 -3.610 3.227 1.00 85.75 252 ALA A CA 1
ATOM 1978 C C . ALA A 1 252 ? 21.639 -4.937 4.008 1.00 85.75 252 ALA A C 1
ATOM 1980 O O . ALA A 1 252 ? 20.718 -5.256 4.761 1.00 85.75 252 ALA A O 1
ATOM 1981 N N . ILE A 1 253 ? 22.704 -5.728 3.840 1.00 81.75 253 ILE A N 1
ATOM 1982 C CA . ILE A 1 253 ? 22.843 -7.046 4.485 1.00 81.75 253 ILE A CA 1
ATOM 1983 C C . ILE A 1 253 ? 22.698 -6.997 6.023 1.00 81.75 253 ILE A C 1
ATOM 1985 O O . ILE A 1 253 ? 22.072 -7.904 6.574 1.00 81.75 253 ILE A O 1
ATOM 1989 N N . PRO A 1 254 ? 23.198 -5.973 6.754 1.00 77.31 254 PRO A N 1
ATOM 1990 C CA . PRO A 1 254 ? 23.108 -5.938 8.220 1.00 77.31 254 PRO A CA 1
ATOM 1991 C C . PRO A 1 254 ? 21.681 -5.899 8.775 1.00 77.31 254 PRO A C 1
ATOM 1993 O O . PRO A 1 254 ? 21.461 -6.330 9.903 1.00 77.31 254 PRO A O 1
ATOM 1996 N N . ILE A 1 255 ? 20.723 -5.410 7.986 1.00 80.62 255 ILE A N 1
ATOM 1997 C CA . ILE A 1 255 ? 19.296 -5.357 8.338 1.00 80.62 255 ILE A CA 1
ATOM 1998 C C . ILE A 1 255 ? 18.489 -6.475 7.663 1.00 80.62 255 ILE A C 1
ATOM 2000 O O . ILE A 1 255 ? 17.262 -6.471 7.687 1.00 80.62 255 ILE A O 1
ATOM 2004 N N . GLY A 1 256 ? 19.180 -7.474 7.104 1.00 81.69 256 GLY A N 1
ATOM 2005 C CA . GLY A 1 256 ? 18.583 -8.711 6.607 1.00 81.69 256 GLY A CA 1
ATOM 2006 C C . GLY A 1 256 ? 18.130 -8.679 5.150 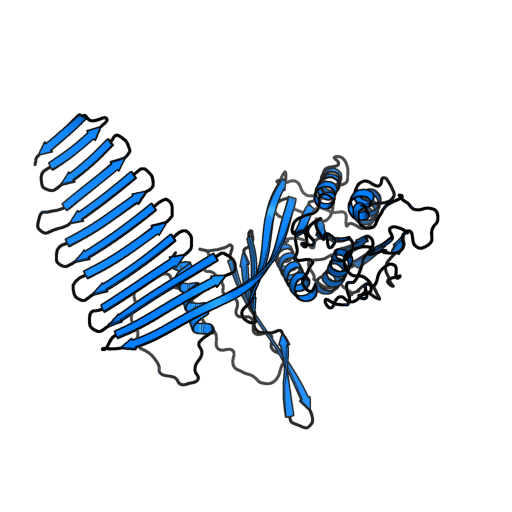1.00 81.69 256 GLY A C 1
ATOM 2007 O O . GLY A 1 256 ? 17.459 -9.619 4.721 1.00 81.69 256 GLY A O 1
ATOM 2008 N N . ASP A 1 257 ? 18.489 -7.646 4.383 1.00 85.94 257 ASP A N 1
ATOM 2009 C CA . ASP A 1 257 ? 18.225 -7.643 2.946 1.00 85.94 257 ASP A CA 1
ATOM 2010 C C . ASP A 1 257 ? 19.051 -8.724 2.243 1.00 85.94 257 ASP A C 1
ATOM 2012 O O . ASP A 1 257 ? 20.181 -9.032 2.630 1.00 85.94 257 ASP A O 1
ATOM 2016 N N . LEU A 1 258 ? 18.509 -9.254 1.150 1.00 89.00 258 LEU A N 1
ATOM 2017 C CA . LEU A 1 258 ? 19.217 -10.163 0.262 1.00 89.00 258 LEU A CA 1
ATOM 2018 C C . LEU A 1 258 ? 19.233 -9.566 -1.137 1.00 89.00 258 LEU A C 1
ATOM 2020 O O . LEU A 1 258 ? 18.188 -9.200 -1.672 1.00 89.00 258 LEU A O 1
ATOM 2024 N N . TYR A 1 259 ? 20.417 -9.478 -1.744 1.00 90.56 259 TYR A N 1
ATOM 2025 C CA . TYR A 1 259 ? 20.495 -9.022 -3.123 1.00 90.56 259 TYR A CA 1
ATOM 2026 C C . TYR A 1 259 ? 19.896 -10.079 -4.062 1.00 90.56 259 TYR A C 1
ATOM 2028 O O . TYR A 1 259 ? 20.278 -11.255 -3.984 1.00 90.56 259 TYR A O 1
ATOM 2036 N N . PRO A 1 260 ? 18.978 -9.695 -4.958 1.00 92.38 260 PRO A N 1
ATOM 2037 C CA . PRO A 1 260 ? 18.321 -10.633 -5.852 1.00 92.38 260 PRO A CA 1
ATOM 2038 C C . PRO A 1 260 ? 19.291 -11.277 -6.840 1.00 92.38 260 PRO A C 1
ATOM 2040 O O . PRO A 1 260 ? 20.187 -10.637 -7.382 1.00 92.38 260 PRO A O 1
ATOM 2043 N N . LEU A 1 261 ? 19.082 -12.564 -7.112 1.00 91.31 261 LEU A N 1
ATOM 2044 C CA . LEU A 1 261 ? 19.907 -13.317 -8.063 1.00 91.31 261 LEU A CA 1
ATOM 2045 C C . LEU A 1 261 ? 19.212 -13.519 -9.411 1.00 91.31 261 LEU A C 1
ATOM 2047 O O . LEU A 1 261 ? 19.877 -13.580 -10.445 1.00 91.31 261 LEU A O 1
ATOM 2051 N N . ASN A 1 262 ? 17.882 -13.631 -9.414 1.00 93.56 262 ASN A N 1
ATOM 2052 C CA . ASN A 1 262 ? 17.095 -13.927 -10.607 1.00 93.56 262 ASN A CA 1
ATOM 2053 C C . ASN A 1 262 ? 15.736 -13.225 -10.538 1.00 93.56 262 ASN A C 1
ATOM 2055 O O . ASN A 1 262 ? 15.183 -13.090 -9.452 1.00 93.56 262 ASN A O 1
ATOM 2059 N N . LEU A 1 263 ? 15.184 -12.856 -11.692 1.00 92.06 263 LEU A N 1
ATOM 2060 C CA . LEU A 1 263 ? 13.778 -12.489 -11.862 1.00 92.06 263 LEU A CA 1
ATOM 2061 C C . LEU A 1 263 ? 12.866 -13.653 -11.439 1.00 92.06 263 LEU A C 1
ATOM 2063 O O . LEU A 1 263 ? 13.213 -14.826 -11.622 1.00 92.06 263 LEU A O 1
ATOM 2067 N N . HIS A 1 264 ? 11.708 -13.331 -10.866 1.00 90.00 264 HIS A N 1
ATOM 2068 C CA . HIS A 1 264 ? 10.699 -14.333 -10.553 1.00 90.00 264 HIS A CA 1
ATOM 2069 C C . HIS A 1 264 ? 9.908 -14.689 -11.819 1.00 90.00 264 HIS A C 1
ATOM 2071 O O . HIS A 1 264 ? 10.010 -14.023 -12.844 1.00 90.00 264 HIS A O 1
ATOM 2077 N N . HIS A 1 265 ? 9.211 -15.825 -11.809 1.00 83.31 265 HIS A N 1
ATOM 2078 C CA . HIS A 1 265 ? 8.374 -16.237 -12.933 1.00 83.31 265 HIS A CA 1
ATOM 2079 C C . HIS A 1 265 ? 7.212 -17.096 -12.430 1.00 83.31 265 HIS A C 1
ATOM 2081 O O . HIS A 1 265 ? 7.412 -18.015 -11.634 1.00 83.31 265 HIS A O 1
ATOM 2087 N N . ALA A 1 266 ? 6.010 -16.856 -12.956 1.00 81.75 266 ALA A N 1
ATOM 2088 C CA . ALA A 1 266 ? 4.874 -17.767 -12.838 1.00 81.75 266 ALA A CA 1
ATOM 2089 C C . ALA A 1 266 ? 4.173 -17.911 -14.191 1.00 81.75 266 ALA A C 1
ATOM 2091 O O . ALA A 1 266 ? 4.169 -16.991 -15.002 1.00 81.75 266 ALA A O 1
ATOM 2092 N N . SER A 1 267 ? 3.542 -19.059 -14.436 1.00 78.31 267 SER A N 1
ATOM 2093 C CA . SER A 1 267 ? 2.938 -19.374 -15.740 1.00 78.31 267 SER A CA 1
ATOM 2094 C C . SER A 1 267 ? 1.778 -18.458 -16.145 1.00 78.31 267 SER A C 1
ATOM 2096 O O . SER A 1 267 ? 1.484 -18.342 -17.332 1.00 78.31 267 SER A O 1
ATOM 2098 N N . VAL A 1 268 ? 1.105 -17.828 -15.179 1.00 86.94 268 VAL A N 1
ATOM 2099 C CA . VAL A 1 268 ? -0.111 -17.029 -15.411 1.00 86.94 268 VAL A CA 1
ATOM 2100 C C . VAL A 1 268 ? 0.144 -15.522 -15.518 1.00 86.94 268 VAL A C 1
ATOM 2102 O O . VAL A 1 268 ? -0.740 -14.801 -15.979 1.00 86.94 268 VAL A O 1
ATOM 2105 N N . THR A 1 269 ? 1.333 -15.048 -15.134 1.00 90.75 269 THR A N 1
ATOM 2106 C CA . THR A 1 269 ? 1.702 -13.624 -15.132 1.00 90.75 269 THR A CA 1
ATOM 2107 C C . THR A 1 269 ? 2.895 -13.410 -16.054 1.00 90.75 269 THR A C 1
ATOM 2109 O O . THR A 1 269 ? 3.934 -14.043 -15.881 1.00 90.75 269 THR A O 1
ATOM 2112 N N . ASN A 1 270 ? 2.772 -12.502 -17.022 1.00 93.75 270 ASN A N 1
ATOM 2113 C CA . ASN A 1 270 ? 3.917 -12.121 -17.847 1.00 93.75 270 ASN A CA 1
ATOM 2114 C C . ASN A 1 270 ? 4.814 -11.171 -17.044 1.00 93.75 270 ASN A C 1
ATOM 2116 O O . ASN A 1 270 ? 4.366 -10.083 -16.684 1.00 93.75 270 ASN A O 1
ATOM 2120 N N . GLU A 1 271 ? 6.060 -11.559 -16.777 1.00 94.00 271 GLU A N 1
ATOM 2121 C CA . GLU A 1 271 ? 6.992 -10.762 -15.971 1.00 94.00 271 GLU A CA 1
ATOM 2122 C C . GLU A 1 271 ? 8.103 -10.140 -16.825 1.00 94.00 271 GLU A C 1
ATOM 2124 O O . GLU A 1 271 ? 8.690 -10.799 -17.688 1.00 94.00 271 GLU A O 1
ATOM 2129 N N . PHE A 1 272 ? 8.392 -8.859 -16.582 1.00 95.00 272 PHE A N 1
ATOM 2130 C CA . PHE A 1 272 ? 9.386 -8.082 -17.316 1.00 95.00 272 PHE A CA 1
ATOM 2131 C C . PHE A 1 272 ? 10.274 -7.281 -16.357 1.00 95.00 272 PHE A C 1
ATOM 2133 O O . PHE A 1 272 ? 9.835 -6.288 -15.779 1.00 95.00 272 PHE A O 1
ATOM 2140 N N . GLY A 1 273 ? 11.541 -7.676 -16.228 1.00 94.62 273 GLY A N 1
ATOM 2141 C CA . GLY A 1 273 ? 12.526 -6.986 -15.394 1.00 94.62 273 GLY A CA 1
ATOM 2142 C C . GLY A 1 273 ? 13.439 -6.049 -16.186 1.00 94.62 273 GLY A C 1
ATOM 2143 O O . GLY A 1 273 ? 13.997 -6.434 -17.214 1.00 94.62 273 GLY A O 1
ATOM 2144 N N . SER A 1 274 ? 13.644 -4.832 -15.685 1.00 94.19 274 SER A N 1
ATOM 2145 C CA . SER A 1 274 ? 14.670 -3.892 -16.149 1.00 94.19 274 SER A CA 1
ATOM 2146 C C . SER A 1 274 ? 15.505 -3.398 -14.971 1.00 94.19 274 SER A C 1
ATOM 2148 O O . SER A 1 274 ? 14.960 -2.978 -13.954 1.00 94.19 274 SER A O 1
ATOM 2150 N N . LEU A 1 275 ? 16.823 -3.466 -15.111 1.00 92.88 275 LEU A N 1
ATOM 2151 C CA . LEU A 1 275 ? 17.801 -3.085 -14.100 1.00 92.88 275 LEU A CA 1
ATOM 2152 C C . LEU A 1 275 ? 18.668 -1.962 -14.658 1.00 92.88 275 LEU A C 1
ATOM 2154 O O . LEU A 1 275 ? 19.270 -2.124 -15.717 1.00 92.88 275 LEU A O 1
ATOM 2158 N N . PHE A 1 276 ? 18.707 -0.833 -13.962 1.00 91.62 276 PHE A N 1
ATOM 2159 C CA . PHE A 1 276 ? 19.458 0.354 -14.351 1.00 91.62 276 PHE A CA 1
ATOM 2160 C C . PHE A 1 276 ? 20.546 0.620 -13.319 1.00 91.62 276 PHE A C 1
ATOM 2162 O O . PHE A 1 276 ? 20.244 0.673 -12.132 1.00 91.62 276 PHE A O 1
ATOM 2169 N N . TYR A 1 277 ? 21.779 0.815 -13.780 1.00 88.00 277 TYR A N 1
ATOM 2170 C CA . TYR A 1 277 ? 22.905 1.235 -12.941 1.00 88.00 277 TYR A CA 1
ATOM 2171 C C . TYR A 1 277 ? 23.158 2.736 -13.107 1.00 88.00 277 TYR A C 1
ATOM 2173 O O . TYR A 1 277 ? 22.983 3.269 -14.214 1.00 88.00 277 TYR A O 1
ATOM 2181 N N . ASP A 1 278 ? 23.602 3.397 -12.037 1.00 83.69 278 ASP A N 1
ATOM 2182 C CA . ASP A 1 278 ? 24.053 4.795 -12.083 1.00 83.69 278 ASP A CA 1
ATOM 2183 C C . ASP A 1 278 ? 25.468 4.937 -12.688 1.00 83.69 278 ASP A C 1
ATOM 2185 O O . ASP A 1 278 ? 25.851 6.012 -13.148 1.00 83.69 278 ASP A O 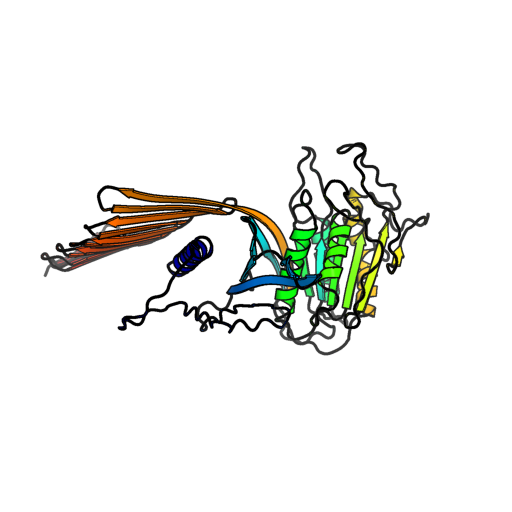1
ATOM 2189 N N . GLY A 1 279 ? 26.205 3.822 -12.774 1.00 76.31 279 GLY A N 1
ATOM 2190 C CA . GLY A 1 279 ? 27.542 3.736 -13.361 1.00 76.31 279 GLY A CA 1
ATOM 2191 C C . GLY A 1 279 ? 28.673 4.089 -12.393 1.00 76.31 279 GLY A C 1
ATOM 2192 O O . GLY A 1 279 ? 29.839 4.052 -12.796 1.00 76.31 279 GLY A O 1
ATOM 2193 N N . ASN A 1 280 ? 28.356 4.396 -11.138 1.00 76.12 280 ASN A N 1
ATOM 2194 C CA . ASN A 1 280 ? 29.320 4.665 -10.085 1.00 76.12 280 ASN A CA 1
ATOM 2195 C C . ASN A 1 280 ? 29.455 3.441 -9.180 1.00 76.12 280 ASN A C 1
ATOM 2197 O O . ASN A 1 280 ? 28.553 2.624 -9.060 1.00 76.12 280 ASN A O 1
ATOM 2201 N N . LEU A 1 281 ? 30.601 3.308 -8.516 1.00 69.88 281 LEU A N 1
ATOM 2202 C CA . LEU A 1 281 ? 30.673 2.388 -7.388 1.00 69.88 281 LEU A CA 1
ATOM 2203 C C . LEU A 1 281 ? 29.891 3.006 -6.236 1.00 69.88 281 LEU A C 1
ATOM 2205 O O . LEU A 1 281 ? 30.111 4.175 -5.909 1.00 69.88 281 LEU A O 1
ATOM 2209 N N . PHE A 1 282 ? 29.027 2.215 -5.609 1.00 68.38 282 PHE A N 1
ATOM 2210 C CA . PHE A 1 282 ? 28.337 2.631 -4.399 1.00 68.38 282 PHE A CA 1
ATOM 2211 C C . PHE A 1 282 ? 29.347 2.958 -3.283 1.00 68.38 282 PHE A C 1
ATOM 2213 O O . PHE A 1 282 ? 29.892 2.069 -2.625 1.00 68.38 282 PHE A O 1
ATOM 2220 N N . ASP A 1 283 ? 29.623 4.249 -3.091 1.00 60.31 283 ASP A N 1
ATOM 2221 C CA . ASP A 1 283 ? 30.585 4.758 -2.114 1.00 60.31 283 ASP A CA 1
ATOM 2222 C C . ASP A 1 283 ? 29.852 5.393 -0.925 1.00 60.31 283 ASP A C 1
ATOM 2224 O O . ASP A 1 283 ? 29.449 6.558 -0.949 1.00 60.31 283 ASP A O 1
ATOM 2228 N N . PHE A 1 284 ? 29.657 4.609 0.139 1.00 60.94 284 PHE A N 1
ATOM 2229 C CA . PHE A 1 284 ? 29.007 5.055 1.375 1.00 60.94 284 PHE A CA 1
ATOM 2230 C C . PHE A 1 284 ? 30.005 5.765 2.306 1.00 60.94 284 PHE A C 1
ATOM 2232 O O . PHE A 1 284 ? 30.227 5.369 3.452 1.00 60.94 284 PHE A O 1
ATOM 2239 N N . ASN A 1 285 ? 30.638 6.824 1.807 1.00 45.81 285 ASN A N 1
ATOM 2240 C CA . ASN A 1 285 ? 31.713 7.557 2.478 1.00 45.81 285 ASN A CA 1
ATOM 2241 C C . ASN A 1 285 ? 31.211 8.492 3.611 1.00 45.81 285 ASN A C 1
ATOM 2243 O O . ASN A 1 285 ? 31.574 9.667 3.661 1.00 45.81 285 ASN A O 1
ATOM 2247 N N . GLY A 1 286 ? 30.362 8.012 4.537 1.00 48.81 286 GLY A N 1
ATOM 2248 C CA . GLY A 1 286 ? 29.884 8.890 5.621 1.00 48.81 286 GLY A CA 1
ATOM 2249 C C . GLY A 1 286 ? 29.135 8.309 6.824 1.00 48.81 286 GLY A C 1
ATOM 2250 O O . GLY A 1 286 ? 29.336 8.832 7.915 1.00 48.81 286 GLY A O 1
ATOM 2251 N N . ALA A 1 287 ? 28.309 7.261 6.697 1.00 43.00 287 ALA A N 1
ATOM 2252 C CA . ALA A 1 287 ? 27.420 6.860 7.812 1.00 43.00 287 ALA A CA 1
ATOM 2253 C C . ALA A 1 287 ? 27.556 5.402 8.295 1.00 43.00 287 ALA A C 1
ATOM 2255 O O . ALA A 1 287 ? 27.202 5.110 9.432 1.00 43.00 287 ALA A O 1
ATOM 2256 N N . PHE A 1 288 ? 28.141 4.502 7.496 1.00 46.03 288 PHE A N 1
ATOM 2257 C CA . PHE A 1 288 ? 28.411 3.114 7.897 1.00 46.03 288 PHE A CA 1
ATOM 2258 C C . PHE A 1 288 ? 29.710 2.610 7.245 1.00 46.03 288 PHE A C 1
ATOM 2260 O O . PHE A 1 288 ? 29.658 1.865 6.265 1.00 46.03 288 PHE A O 1
ATOM 2267 N N . PRO A 1 289 ? 30.899 3.017 7.731 1.00 39.53 289 PRO A N 1
ATOM 2268 C CA . PRO A 1 289 ? 32.154 2.537 7.169 1.00 39.53 289 PRO A CA 1
ATOM 2269 C C . PRO A 1 289 ? 32.277 1.024 7.417 1.00 39.53 289 PRO A C 1
ATOM 2271 O O . PRO A 1 289 ? 32.542 0.583 8.532 1.00 39.53 289 PRO A O 1
ATOM 2274 N N . GLY A 1 290 ? 32.071 0.224 6.366 1.00 44.94 290 GLY A N 1
ATOM 2275 C CA . GLY A 1 290 ? 32.428 -1.197 6.341 1.00 44.94 290 GLY A CA 1
ATOM 2276 C C . GLY A 1 290 ? 31.333 -2.220 6.664 1.00 44.94 290 GLY A C 1
ATOM 2277 O O . GLY A 1 290 ? 31.678 -3.385 6.853 1.00 44.94 290 GLY A O 1
ATOM 2278 N N . ILE A 1 291 ? 30.044 -1.857 6.699 1.00 48.88 291 ILE A N 1
ATOM 2279 C CA . ILE A 1 291 ? 28.966 -2.828 6.977 1.00 48.88 291 ILE A CA 1
ATOM 2280 C C . ILE A 1 291 ? 28.199 -3.203 5.695 1.00 48.88 291 ILE A C 1
ATOM 2282 O O . ILE A 1 291 ? 27.167 -2.632 5.370 1.00 48.88 291 ILE A O 1
ATOM 2286 N N . GLY A 1 292 ? 28.771 -4.168 4.966 1.00 62.19 292 GLY A N 1
ATOM 2287 C CA . GLY A 1 292 ? 28.179 -5.037 3.936 1.00 62.19 292 GLY A CA 1
ATOM 2288 C C . GLY A 1 292 ? 26.925 -4.572 3.194 1.00 62.19 292 GLY A C 1
ATOM 2289 O O . GLY A 1 292 ? 25.888 -5.210 3.330 1.00 62.19 292 GLY A O 1
ATOM 2290 N N . THR A 1 293 ? 27.002 -3.537 2.360 1.00 72.81 293 THR A N 1
ATOM 2291 C CA . THR A 1 293 ? 26.010 -3.376 1.289 1.00 72.81 293 THR A CA 1
ATOM 2292 C C . THR A 1 293 ? 26.389 -4.229 0.082 1.00 72.81 293 THR A C 1
ATOM 2294 O O . THR A 1 293 ? 27.558 -4.557 -0.133 1.00 72.81 293 THR A O 1
ATOM 2297 N N . GLN A 1 294 ? 25.390 -4.614 -0.705 1.00 82.50 294 GLN A N 1
ATOM 2298 C CA . GLN A 1 294 ? 25.580 -5.301 -1.978 1.00 82.50 294 GLN A CA 1
ATOM 2299 C C . GLN A 1 294 ? 24.799 -4.541 -3.055 1.00 82.50 294 GLN A C 1
ATOM 2301 O O . GLN A 1 294 ? 23.584 -4.390 -2.944 1.00 82.50 294 GLN A O 1
ATOM 2306 N N . SER A 1 295 ? 25.499 -4.038 -4.068 1.00 84.56 295 SER A N 1
ATOM 2307 C CA . SER A 1 295 ? 24.967 -3.254 -5.193 1.00 84.56 295 SER A CA 1
ATOM 2308 C C . SER A 1 295 ? 25.680 -3.661 -6.486 1.00 84.56 295 SER A C 1
ATOM 2310 O O . SER A 1 295 ? 26.601 -4.481 -6.458 1.00 84.56 295 SER A O 1
ATOM 2312 N N . ASP A 1 296 ? 25.257 -3.107 -7.624 1.00 80.50 296 ASP A N 1
ATOM 2313 C CA . ASP A 1 296 ? 25.990 -3.191 -8.900 1.00 80.50 296 ASP A CA 1
ATOM 2314 C C . ASP A 1 296 ? 26.210 -4.606 -9.468 1.00 80.50 296 ASP A C 1
ATOM 2316 O O . ASP A 1 296 ? 27.034 -4.834 -10.365 1.00 80.50 296 ASP A O 1
ATOM 2320 N N . LEU A 1 297 ? 25.443 -5.587 -8.986 1.00 84.69 297 LEU A N 1
ATOM 2321 C CA . LEU A 1 297 ? 25.493 -6.956 -9.482 1.00 84.69 297 LEU A CA 1
ATOM 2322 C C . LEU A 1 297 ? 24.426 -7.193 -10.556 1.00 84.69 297 LEU A C 1
ATOM 2324 O O . LEU A 1 297 ? 23.341 -6.614 -10.508 1.00 84.69 297 LEU A O 1
ATOM 2328 N N . PRO A 1 298 ? 24.710 -8.036 -11.561 1.00 88.62 298 PRO A N 1
ATOM 2329 C CA . PRO A 1 298 ? 23.698 -8.444 -12.519 1.00 88.62 298 PRO A CA 1
ATOM 2330 C C . PRO A 1 298 ? 22.677 -9.359 -11.847 1.00 88.62 298 PRO A C 1
ATOM 2332 O O . PRO A 1 298 ? 23.041 -10.264 -11.097 1.00 88.62 298 PRO A O 1
ATOM 2335 N N . ILE A 1 299 ? 21.410 -9.165 -12.197 1.00 91.31 299 ILE A N 1
ATOM 2336 C CA . ILE A 1 299 ? 20.314 -10.053 -11.808 1.00 91.31 299 ILE A CA 1
ATOM 2337 C C . ILE A 1 299 ? 19.887 -10.815 -13.060 1.00 91.31 299 ILE A C 1
ATOM 2339 O O . ILE A 1 299 ? 19.567 -10.215 -14.092 1.00 91.31 299 ILE A O 1
ATOM 2343 N N . SER A 1 300 ? 19.907 -12.143 -12.999 1.00 93.50 300 SER A N 1
ATOM 2344 C CA . SER A 1 300 ? 19.500 -12.982 -14.128 1.00 93.50 300 SER A CA 1
ATOM 2345 C C . SER A 1 300 ? 18.036 -12.724 -14.499 1.00 93.50 300 SER A C 1
ATOM 2347 O O . SER A 1 300 ? 17.196 -12.514 -13.627 1.00 93.50 300 SER A O 1
ATOM 2349 N N . GLY A 1 301 ? 17.709 -12.727 -15.791 1.00 92.00 301 GLY A N 1
ATOM 2350 C CA . GLY A 1 301 ? 16.350 -12.465 -16.287 1.00 92.00 301 GLY A CA 1
ATOM 2351 C C . GLY A 1 301 ? 15.961 -10.982 -16.381 1.00 92.00 301 GLY A C 1
ATOM 2352 O O . GLY A 1 301 ? 15.019 -10.659 -17.100 1.00 92.00 301 GLY A O 1
ATOM 2353 N N . TYR A 1 302 ? 16.700 -10.068 -15.743 1.00 92.94 302 TYR A N 1
ATOM 2354 C CA . TYR A 1 302 ? 16.529 -8.628 -15.953 1.00 92.94 302 TYR A CA 1
ATOM 2355 C C . TYR A 1 302 ? 17.277 -8.158 -17.207 1.00 92.94 302 TYR A C 1
ATOM 2357 O O . TYR A 1 302 ? 18.390 -8.600 -17.503 1.00 92.94 302 TYR A O 1
ATOM 2365 N N . ASN A 1 303 ? 16.706 -7.189 -17.923 1.00 89.06 303 ASN A N 1
ATOM 2366 C CA . ASN A 1 303 ? 17.451 -6.418 -18.915 1.00 89.06 303 ASN A CA 1
ATOM 2367 C C . ASN A 1 303 ? 18.384 -5.447 -18.184 1.00 89.06 303 ASN A C 1
ATOM 2369 O O . ASN A 1 303 ? 17.917 -4.549 -17.488 1.00 89.06 303 ASN A O 1
ATOM 2373 N N . ASN A 1 304 ? 19.693 -5.650 -18.320 1.00 78.69 304 ASN A N 1
ATOM 2374 C CA . ASN A 1 304 ? 20.722 -4.896 -17.607 1.00 78.69 304 ASN A CA 1
ATOM 2375 C C . ASN A 1 304 ? 21.157 -3.680 -18.451 1.00 78.69 304 ASN A C 1
ATOM 2377 O O . ASN A 1 304 ? 21.854 -3.843 -19.453 1.00 78.69 304 ASN A O 1
ATOM 2381 N N . TYR A 1 305 ? 20.761 -2.472 -18.055 1.00 78.56 305 TYR A N 1
ATOM 2382 C CA . TYR A 1 305 ? 21.077 -1.203 -18.721 1.00 78.56 305 TYR A CA 1
ATOM 2383 C C . TYR A 1 305 ? 22.202 -0.458 -17.991 1.00 78.56 305 TYR A C 1
ATOM 2385 O O . TYR A 1 305 ? 22.190 -0.397 -16.770 1.00 78.56 305 TYR A O 1
ATOM 2393 N N . ASN A 1 306 ? 23.135 0.159 -18.729 1.00 65.94 306 ASN A N 1
ATOM 2394 C CA . ASN A 1 306 ? 24.280 0.949 -18.221 1.00 65.94 306 ASN A CA 1
ATOM 2395 C C . ASN A 1 306 ? 25.398 0.186 -17.494 1.00 65.94 306 ASN A C 1
ATOM 2397 O O . ASN A 1 306 ? 26.325 0.804 -16.977 1.00 65.94 306 ASN A O 1
ATOM 2401 N N . ARG A 1 307 ? 25.395 -1.150 -17.494 1.00 62.00 307 ARG A N 1
ATOM 2402 C CA . ARG A 1 307 ? 26.470 -1.918 -16.851 1.00 62.00 307 ARG A CA 1
ATOM 2403 C C . ARG A 1 307 ? 27.774 -1.842 -17.649 1.00 62.00 307 ARG A C 1
ATOM 2405 O O . ARG A 1 307 ? 27.878 -2.454 -18.709 1.00 62.00 307 ARG A O 1
ATOM 2412 N N . GLY A 1 308 ? 28.774 -1.128 -17.133 1.00 52.09 308 GLY A N 1
ATOM 2413 C CA . GLY A 1 308 ? 30.103 -1.027 -17.757 1.00 52.09 308 GLY A CA 1
ATOM 2414 C C . GLY A 1 308 ? 30.124 -0.303 -19.110 1.00 52.09 308 GLY A C 1
ATOM 2415 O O . GLY A 1 308 ? 31.111 -0.400 -19.837 1.00 52.09 308 GLY A O 1
ATOM 2416 N N . SER A 1 309 ? 29.044 0.401 -19.458 1.00 50.34 309 SER A N 1
ATOM 2417 C CA . SER A 1 309 ? 28.971 1.249 -20.646 1.00 50.34 309 SER A CA 1
ATOM 2418 C C . SER A 1 309 ? 29.555 2.623 -20.326 1.00 50.34 309 SER A C 1
ATOM 2420 O O . SER A 1 309 ? 29.145 3.250 -19.353 1.00 50.34 309 SER A O 1
ATOM 2422 N N . THR A 1 310 ? 30.478 3.118 -21.153 1.00 45.69 310 THR A N 1
ATOM 2423 C CA . THR A 1 310 ? 30.905 4.530 -21.113 1.00 45.69 310 THR A CA 1
ATOM 2424 C C . THR A 1 310 ? 29.826 5.474 -21.639 1.00 45.69 310 THR A C 1
ATOM 2426 O O . THR A 1 310 ? 29.884 6.671 -21.370 1.00 45.69 310 THR A O 1
ATOM 2429 N N . ASP A 1 311 ? 28.827 4.940 -22.351 1.00 46.06 311 ASP A N 1
ATOM 2430 C CA . ASP A 1 311 ? 27.598 5.652 -22.697 1.00 46.06 311 ASP A CA 1
ATOM 2431 C C . ASP A 1 311 ? 26.678 5.620 -21.474 1.00 46.06 311 ASP A C 1
ATOM 2433 O O . ASP A 1 311 ? 25.680 4.897 -21.429 1.00 46.06 311 ASP A O 1
ATOM 2437 N N . VAL A 1 312 ? 27.080 6.348 -20.431 1.00 53.69 312 VAL A N 1
ATOM 2438 C CA . VAL A 1 312 ? 26.236 6.628 -19.273 1.00 53.69 312 VAL A CA 1
ATOM 2439 C C . VAL A 1 312 ? 25.019 7.372 -19.815 1.00 53.69 312 VAL A C 1
ATOM 2441 O O . VAL A 1 312 ? 25.151 8.499 -20.293 1.00 53.69 312 VAL A O 1
ATOM 2444 N N . LEU A 1 313 ? 23.842 6.736 -19.806 1.00 56.12 313 LEU A N 1
ATOM 2445 C CA . LEU A 1 313 ? 22.636 7.321 -20.405 1.00 56.12 313 LEU A CA 1
ATOM 2446 C C . LEU A 1 313 ? 22.299 8.708 -19.813 1.00 56.12 313 LEU A C 1
ATOM 2448 O O . LEU A 1 313 ? 21.688 9.523 -20.501 1.00 56.12 313 LEU A O 1
ATOM 2452 N N . PHE A 1 314 ? 22.730 8.991 -18.578 1.00 67.19 314 PHE A N 1
ATOM 2453 C CA . PHE A 1 314 ? 22.775 10.320 -17.958 1.00 67.19 314 PHE A CA 1
ATOM 2454 C C . PHE A 1 314 ? 23.754 10.287 -16.765 1.00 67.19 314 PHE A C 1
ATOM 2456 O O . PHE A 1 314 ? 23.614 9.401 -15.922 1.00 67.19 314 PHE A O 1
ATOM 2463 N N . PRO A 1 315 ? 24.750 11.195 -16.669 1.00 67.31 315 PRO A N 1
ATOM 2464 C CA . PRO A 1 315 ? 25.647 11.255 -15.515 1.00 67.31 315 PRO A CA 1
ATOM 2465 C C . PRO A 1 315 ? 24.824 11.559 -14.266 1.00 67.31 315 PRO A C 1
ATOM 2467 O O . PRO A 1 315 ? 24.247 12.637 -14.145 1.00 67.31 315 PRO A O 1
ATOM 2470 N N . SER A 1 316 ? 24.750 10.589 -13.364 1.00 81.19 316 SER A N 1
ATOM 2471 C CA . SER A 1 316 ? 23.934 10.653 -12.161 1.00 81.19 316 SER A CA 1
ATOM 2472 C C . SER A 1 316 ? 24.741 10.179 -10.962 1.00 81.19 316 SER A C 1
ATOM 2474 O O . SER A 1 316 ? 25.859 9.689 -11.105 1.00 81.19 316 SER A O 1
ATOM 2476 N N . THR A 1 317 ? 24.184 10.365 -9.776 1.00 86.12 317 THR A N 1
ATOM 2477 C CA . THR A 1 317 ? 24.706 9.814 -8.528 1.00 86.12 317 THR A CA 1
ATOM 2478 C C . THR A 1 317 ? 23.636 8.931 -7.923 1.00 86.12 317 THR A C 1
ATOM 2480 O O . THR A 1 317 ? 22.453 9.224 -8.096 1.00 86.12 317 THR A O 1
ATOM 2483 N N . HIS A 1 318 ? 24.024 7.953 -7.111 1.00 86.25 318 HIS A N 1
ATOM 2484 C CA . HIS A 1 318 ? 23.078 7.143 -6.349 1.00 86.25 318 HIS A CA 1
ATOM 2485 C C . HIS A 1 318 ? 21.979 7.972 -5.656 1.00 86.25 318 HIS A C 1
ATOM 2487 O O . HIS A 1 318 ? 20.813 7.603 -5.646 1.00 86.25 318 HIS A O 1
ATOM 2493 N N . LYS A 1 319 ? 22.310 9.152 -5.110 1.00 86.44 319 LYS A N 1
ATOM 2494 C CA . LYS A 1 319 ? 21.325 10.029 -4.451 1.00 86.44 319 LYS A CA 1
ATOM 2495 C C . LYS A 1 319 ? 20.328 10.663 -5.431 1.00 86.44 319 LYS A C 1
ATOM 2497 O O . LYS A 1 319 ? 19.172 10.875 -5.075 1.00 86.44 319 LYS A O 1
ATOM 2502 N N . THR A 1 320 ? 20.760 11.010 -6.641 1.00 88.88 320 THR A N 1
ATOM 2503 C CA . THR A 1 320 ? 19.931 11.717 -7.636 1.00 88.88 320 THR A CA 1
ATOM 2504 C C . THR A 1 320 ? 19.297 10.788 -8.669 1.00 88.88 320 THR A C 1
ATOM 2506 O O . THR A 1 320 ? 18.416 11.229 -9.408 1.00 88.88 320 THR A O 1
ATOM 2509 N N . PHE A 1 321 ? 19.669 9.505 -8.683 1.00 90.44 321 PHE A N 1
ATOM 2510 C CA . PHE A 1 321 ? 19.341 8.564 -9.751 1.00 90.44 321 PHE A CA 1
ATOM 2511 C C . PHE A 1 321 ? 17.845 8.420 -10.025 1.00 90.44 321 PHE A C 1
ATOM 2513 O O . PHE A 1 321 ? 17.430 8.481 -11.181 1.00 90.44 321 PHE A O 1
ATOM 2520 N N . GLY A 1 322 ? 17.010 8.329 -8.985 1.00 92.50 322 GLY A N 1
ATOM 2521 C CA . GLY A 1 322 ? 15.552 8.319 -9.152 1.00 92.50 322 GLY A CA 1
ATOM 2522 C C . GLY A 1 322 ? 15.020 9.552 -9.901 1.00 92.50 322 GLY A C 1
ATOM 2523 O O . GLY A 1 322 ? 14.206 9.421 -10.815 1.00 92.50 322 GLY A O 1
ATOM 2524 N N . SER A 1 323 ? 15.511 10.750 -9.568 1.00 93.06 323 SER A N 1
ATOM 2525 C CA . SER A 1 323 ? 15.101 12.005 -10.225 1.00 93.06 323 SER A CA 1
ATOM 2526 C C . SER A 1 323 ? 15.605 12.094 -11.668 1.00 93.06 323 SER A C 1
ATOM 2528 O O . SER A 1 323 ? 14.854 12.472 -12.574 1.00 93.06 323 SER A O 1
ATOM 2530 N N . ASP A 1 324 ? 16.861 11.712 -11.893 1.00 91.62 324 ASP A N 1
ATOM 2531 C CA . ASP A 1 324 ? 17.490 11.750 -13.215 1.00 91.62 324 ASP A CA 1
ATOM 2532 C C . ASP A 1 324 ? 16.841 10.724 -14.158 1.00 91.62 324 ASP A C 1
ATOM 2534 O O . ASP A 1 324 ? 16.558 11.027 -15.316 1.00 91.62 324 ASP A O 1
ATOM 2538 N N . TRP A 1 325 ? 16.478 9.541 -13.650 1.00 92.56 325 TRP A N 1
ATOM 2539 C CA . TRP A 1 325 ? 15.741 8.533 -14.411 1.00 92.56 325 TRP A CA 1
ATOM 2540 C C . TRP A 1 325 ? 14.336 9.007 -14.809 1.00 92.56 325 TRP A C 1
ATOM 2542 O O . TRP A 1 325 ? 13.909 8.777 -15.940 1.00 92.56 325 TRP A O 1
ATOM 2552 N N . VAL A 1 326 ? 13.610 9.702 -13.926 1.00 93.50 326 VAL A N 1
ATOM 2553 C CA . VAL A 1 326 ? 12.278 10.246 -14.259 1.00 93.50 326 VAL A CA 1
ATOM 2554 C C . VAL A 1 326 ? 12.361 11.332 -15.332 1.00 93.50 326 VAL A C 1
ATOM 2556 O O . VAL A 1 326 ? 11.526 11.371 -16.236 1.00 93.50 326 VAL A O 1
ATOM 2559 N N . THR A 1 327 ? 13.367 12.203 -15.251 1.00 89.81 327 THR A N 1
ATOM 2560 C CA . THR A 1 327 ? 13.529 13.349 -16.163 1.00 89.81 327 THR A CA 1
ATOM 2561 C C . THR A 1 327 ? 14.291 13.007 -17.452 1.00 89.81 327 THR A C 1
ATOM 2563 O O . THR A 1 327 ? 14.223 13.751 -18.434 1.00 89.81 327 THR A O 1
ATOM 2566 N N . GLY A 1 328 ? 14.963 11.853 -17.493 1.00 84.38 328 GLY A N 1
ATOM 2567 C CA . GLY A 1 328 ? 15.714 11.352 -18.639 1.00 84.38 328 GLY A CA 1
ATOM 2568 C C . GLY A 1 328 ? 14.846 11.132 -19.883 1.00 84.38 328 GLY A C 1
ATOM 2569 O O . GLY A 1 328 ? 14.009 10.223 -19.954 1.00 84.38 328 GLY A O 1
ATOM 2570 N N . THR A 1 329 ? 15.085 11.937 -20.919 1.00 77.12 329 THR A N 1
ATOM 2571 C CA . THR A 1 329 ? 14.385 11.829 -22.209 1.00 77.12 329 THR A CA 1
ATOM 2572 C C . THR A 1 329 ? 14.967 10.681 -23.038 1.00 77.12 329 THR A C 1
ATOM 2574 O O . THR A 1 329 ? 16.170 10.640 -23.266 1.00 77.12 329 THR A O 1
ATOM 2577 N N . ASN A 1 330 ? 14.126 9.757 -23.518 1.00 75.88 330 ASN A N 1
ATOM 2578 C CA . ASN A 1 330 ? 14.480 8.578 -24.334 1.00 75.88 330 ASN A CA 1
ATOM 2579 C C . ASN A 1 330 ? 15.319 7.488 -23.644 1.00 75.88 330 ASN A C 1
ATOM 2581 O O . ASN A 1 330 ? 15.641 6.477 -24.272 1.00 75.88 330 ASN A O 1
ATOM 2585 N N . VAL A 1 331 ? 15.681 7.660 -22.373 1.00 75.69 331 VAL A N 1
ATOM 2586 C CA . VAL A 1 331 ? 16.626 6.757 -21.695 1.00 75.69 331 VAL A CA 1
ATOM 2587 C C . VAL A 1 331 ? 16.253 6.396 -20.252 1.00 75.69 331 VAL A C 1
ATOM 2589 O O . VAL A 1 331 ? 16.885 5.518 -19.673 1.00 75.69 331 VAL A O 1
ATOM 2592 N N . GLY A 1 332 ? 15.198 7.007 -19.703 1.00 85.62 332 GLY A N 1
ATOM 2593 C CA . GLY A 1 332 ? 14.663 6.722 -18.370 1.00 85.62 332 GLY A CA 1
ATOM 2594 C C . GLY A 1 332 ? 13.177 6.356 -18.398 1.00 85.62 332 GLY A C 1
ATOM 2595 O O . GLY A 1 332 ? 12.749 5.508 -19.186 1.00 85.62 332 GLY A O 1
ATOM 2596 N N . MET A 1 333 ? 12.373 7.019 -17.568 1.00 89.94 333 MET A N 1
ATOM 2597 C CA . MET A 1 333 ? 10.947 6.725 -17.400 1.00 89.94 333 MET A CA 1
ATOM 2598 C C . MET A 1 333 ? 10.141 6.823 -18.701 1.00 89.94 333 MET A C 1
ATOM 2600 O O . MET A 1 333 ? 9.254 6.006 -18.936 1.00 89.94 333 MET A O 1
ATOM 2604 N N . SER A 1 334 ? 10.469 7.781 -19.571 1.00 85.69 334 SER A N 1
ATOM 2605 C CA . SER A 1 334 ? 9.836 7.925 -20.891 1.00 85.69 334 SER A CA 1
ATOM 2606 C C . SER A 1 334 ? 9.951 6.644 -21.731 1.00 85.69 334 SER A C 1
ATOM 2608 O O . SER A 1 334 ? 8.945 6.112 -22.197 1.00 85.69 334 SER A O 1
ATOM 2610 N N . ARG A 1 335 ? 11.163 6.086 -21.835 1.00 84.81 335 ARG A N 1
ATOM 2611 C CA . ARG A 1 335 ? 11.428 4.823 -22.536 1.00 84.81 335 ARG A CA 1
ATOM 2612 C C . ARG A 1 335 ? 10.775 3.630 -21.841 1.00 84.81 335 ARG A C 1
ATOM 2614 O O . ARG A 1 335 ? 10.184 2.789 -22.509 1.00 84.81 335 ARG A O 1
ATOM 2621 N N . ALA A 1 336 ? 10.861 3.568 -20.513 1.00 89.00 336 ALA A N 1
ATOM 2622 C CA . ALA A 1 336 ? 10.216 2.516 -19.730 1.00 89.00 336 ALA A CA 1
ATOM 2623 C C . ALA A 1 336 ? 8.704 2.463 -19.989 1.00 89.00 336 ALA A C 1
ATOM 2625 O O . ALA A 1 336 ? 8.130 1.386 -20.138 1.00 89.00 336 ALA A O 1
ATOM 2626 N N . LEU A 1 337 ? 8.062 3.628 -20.084 1.00 88.88 337 LEU A N 1
ATOM 2627 C CA . LEU A 1 337 ? 6.643 3.720 -20.391 1.00 88.88 337 LEU A CA 1
ATOM 2628 C C . LEU A 1 337 ? 6.346 3.284 -21.821 1.00 88.88 337 LEU A C 1
ATOM 2630 O O . LEU A 1 337 ? 5.388 2.543 -22.008 1.00 88.88 337 LEU A O 1
ATOM 2634 N N . ASP A 1 338 ? 7.156 3.654 -22.813 1.00 86.19 338 ASP A N 1
ATOM 2635 C CA . ASP A 1 338 ? 6.994 3.129 -24.176 1.00 86.19 338 ASP A CA 1
ATOM 2636 C C . ASP A 1 338 ? 7.113 1.597 -24.233 1.00 86.19 338 ASP A C 1
ATOM 2638 O O . ASP A 1 338 ? 6.288 0.945 -24.879 1.00 86.19 338 ASP A O 1
ATOM 2642 N N . ASP A 1 339 ? 8.061 1.011 -23.496 1.00 86.81 339 ASP A N 1
ATOM 2643 C CA . ASP A 1 339 ? 8.217 -0.444 -23.382 1.00 86.81 339 ASP A CA 1
ATOM 2644 C C . ASP A 1 339 ? 7.008 -1.108 -22.703 1.00 86.81 339 ASP A C 1
ATOM 2646 O O . ASP A 1 339 ? 6.599 -2.203 -23.104 1.00 86.81 339 ASP A O 1
ATOM 2650 N N . ILE A 1 340 ? 6.423 -0.457 -21.689 1.00 91.62 340 ILE A N 1
ATOM 2651 C CA . ILE A 1 340 ? 5.166 -0.892 -21.067 1.00 91.62 340 ILE A CA 1
ATOM 2652 C C . ILE A 1 340 ? 4.048 -0.836 -22.112 1.00 91.62 340 ILE A C 1
ATOM 2654 O O . ILE A 1 340 ? 3.427 -1.860 -22.383 1.00 91.62 340 ILE A O 1
ATOM 2658 N N . TRP A 1 341 ? 3.821 0.318 -22.750 1.00 89.06 341 TRP A N 1
ATOM 2659 C CA . TRP A 1 341 ? 2.746 0.531 -23.728 1.00 89.06 341 TRP A CA 1
ATOM 2660 C C . TRP A 1 341 ? 2.798 -0.447 -24.898 1.00 89.06 341 TRP A C 1
ATOM 2662 O O . TRP A 1 341 ? 1.751 -0.924 -25.332 1.00 89.06 341 TRP A O 1
ATOM 2672 N N . ALA A 1 342 ? 3.995 -0.785 -25.379 1.00 89.44 342 ALA A N 1
ATOM 2673 C CA . ALA A 1 342 ? 4.188 -1.755 -26.454 1.00 89.44 342 ALA A CA 1
ATOM 2674 C C . ALA A 1 342 ? 3.726 -3.180 -26.089 1.00 89.44 342 ALA A C 1
ATOM 2676 O O . ALA A 1 342 ? 3.505 -3.997 -26.980 1.00 89.44 342 ALA A O 1
ATOM 2677 N N . ARG A 1 343 ? 3.583 -3.485 -24.793 1.00 91.81 343 ARG A N 1
ATOM 2678 C CA . ARG A 1 343 ? 3.197 -4.805 -24.263 1.00 91.81 343 ARG A CA 1
ATOM 2679 C C . ARG A 1 343 ? 1.779 -4.837 -23.692 1.00 91.81 343 ARG A C 1
ATOM 2681 O O . ARG A 1 343 ? 1.317 -5.905 -23.299 1.00 91.81 343 ARG A O 1
ATOM 2688 N N . LYS A 1 344 ? 1.094 -3.692 -23.623 1.00 91.44 344 LYS A N 1
ATOM 2689 C CA . LYS A 1 344 ? -0.262 -3.618 -23.075 1.00 91.44 344 LYS A CA 1
ATOM 2690 C C . LYS A 1 344 ? -1.288 -4.171 -24.052 1.00 91.44 344 LYS A C 1
ATOM 2692 O O . LYS A 1 344 ? -1.234 -3.913 -25.254 1.00 91.44 344 LYS A O 1
ATOM 2697 N N . ASP A 1 345 ? -2.284 -4.849 -23.496 1.00 93.38 345 ASP A N 1
ATOM 2698 C CA . ASP A 1 345 ? -3.443 -5.292 -24.260 1.00 93.38 345 ASP A CA 1
ATOM 2699 C C . ASP A 1 345 ? -4.281 -4.083 -24.708 1.00 93.38 345 ASP A C 1
ATOM 2701 O O . ASP A 1 345 ? -4.620 -3.207 -23.901 1.00 93.38 345 ASP A O 1
ATOM 2705 N N . ILE A 1 346 ? -4.648 -4.076 -25.990 1.00 93.00 346 ILE A N 1
ATOM 2706 C CA . ILE A 1 346 ? -5.586 -3.121 -26.590 1.00 93.00 346 ILE A CA 1
ATOM 2707 C C . ILE A 1 346 ? -6.979 -3.752 -26.581 1.00 93.00 346 ILE A C 1
ATOM 2709 O O . ILE A 1 346 ? -7.142 -4.915 -26.953 1.00 93.00 346 ILE A O 1
ATOM 2713 N N . GLY A 1 347 ? -7.992 -2.996 -26.167 1.00 93.12 347 GLY A N 1
ATOM 2714 C CA . GLY A 1 347 ? -9.352 -3.509 -26.026 1.00 93.12 347 GLY A CA 1
ATOM 2715 C C . GLY A 1 347 ? -10.363 -2.428 -25.670 1.00 93.12 347 GLY A C 1
ATOM 2716 O O . GLY A 1 347 ? -10.188 -1.268 -26.020 1.00 93.12 347 GLY A O 1
ATOM 2717 N N . SER A 1 348 ? -11.436 -2.821 -24.987 1.00 93.62 348 SER A N 1
ATOM 2718 C CA . SER A 1 348 ? -12.404 -1.906 -24.384 1.00 93.62 348 SER A CA 1
ATOM 2719 C C . SER A 1 348 ? -12.538 -2.281 -22.915 1.00 93.62 348 SER A C 1
ATOM 2721 O O . SER A 1 348 ? -13.013 -3.369 -22.599 1.00 93.62 348 SER A O 1
ATOM 2723 N N . PHE A 1 349 ? -12.063 -1.403 -22.038 1.00 94.19 349 PHE A N 1
ATOM 2724 C CA . PHE A 1 349 ? -12.007 -1.621 -20.596 1.00 94.19 349 PHE A CA 1
ATOM 2725 C C . PHE A 1 349 ? -12.911 -0.608 -19.910 1.00 94.19 349 PHE A C 1
ATOM 2727 O O . PHE A 1 349 ? -12.769 0.599 -20.115 1.00 94.19 349 PHE A O 1
ATOM 2734 N N . LEU A 1 350 ? -13.868 -1.090 -19.122 1.00 93.06 350 LEU A N 1
ATOM 2735 C CA . LEU A 1 350 ? -14.794 -0.205 -18.423 1.00 93.06 350 LEU A CA 1
ATOM 2736 C C . LEU A 1 350 ? -14.071 0.534 -17.290 1.00 93.06 350 LEU A C 1
ATOM 2738 O O . LEU A 1 350 ? -13.191 -0.046 -16.651 1.00 93.06 350 LEU A O 1
ATOM 2742 N N . PRO A 1 351 ? -14.445 1.792 -17.003 1.00 91.31 351 PRO A N 1
ATOM 2743 C CA . PRO A 1 351 ? -13.937 2.481 -15.831 1.00 91.31 351 PRO A CA 1
ATOM 2744 C C . PRO A 1 351 ? -14.224 1.722 -14.539 1.00 91.31 351 PRO A C 1
ATOM 2746 O O . PRO A 1 351 ? -15.361 1.347 -14.259 1.00 91.31 351 PRO A O 1
ATOM 2749 N N . ASP A 1 352 ? -13.183 1.545 -13.733 1.00 89.81 352 ASP A N 1
ATOM 2750 C CA . ASP A 1 352 ? -13.224 0.774 -12.496 1.00 89.81 352 ASP A CA 1
ATOM 2751 C C . ASP A 1 352 ? -12.678 1.629 -11.343 1.00 89.81 352 ASP A C 1
ATOM 2753 O O . ASP A 1 352 ? -11.519 1.534 -10.928 1.00 89.81 352 ASP A O 1
ATOM 2757 N N . GLY A 1 353 ? -13.498 2.571 -10.880 1.00 88.81 353 GLY A N 1
ATOM 2758 C CA . GLY A 1 353 ? -13.141 3.546 -9.847 1.00 88.81 353 GLY A CA 1
ATOM 2759 C C . GLY A 1 353 ? -12.261 4.704 -10.334 1.00 88.81 353 GLY A C 1
ATOM 2760 O O . GLY A 1 353 ? -12.226 5.049 -11.515 1.00 88.81 353 GLY A O 1
ATOM 2761 N N . ASP A 1 354 ? -11.562 5.335 -9.394 1.00 90.75 354 ASP A N 1
ATOM 2762 C CA . ASP A 1 354 ? -10.845 6.588 -9.645 1.00 90.75 354 ASP A CA 1
ATOM 2763 C C . ASP A 1 354 ? -9.418 6.342 -10.138 1.00 90.75 354 ASP A C 1
ATOM 2765 O O . ASP A 1 354 ? -8.689 5.511 -9.581 1.00 90.75 354 ASP A O 1
ATOM 2769 N N . SER A 1 355 ? -8.973 7.166 -11.088 1.00 93.31 355 SER A N 1
ATOM 2770 C CA . SER A 1 355 ? -7.551 7.324 -11.374 1.00 93.31 355 SER A CA 1
ATOM 2771 C C . SER A 1 355 ? -6.872 8.288 -10.409 1.00 93.31 355 SER A C 1
ATOM 2773 O O . SER A 1 355 ? -7.526 9.067 -9.714 1.00 93.31 355 SER A O 1
ATOM 2775 N N . GLY A 1 356 ? -5.540 8.257 -10.371 1.00 94.69 356 GLY A N 1
ATOM 2776 C CA . GLY A 1 356 ? -4.758 9.282 -9.686 1.00 94.69 356 GLY A CA 1
ATOM 2777 C C . GLY A 1 356 ? -3.613 8.744 -8.842 1.00 94.69 356 GLY A C 1
ATOM 2778 O O . GLY A 1 356 ? -3.091 7.662 -9.101 1.00 94.69 356 GLY A O 1
ATOM 2779 N N . TYR A 1 357 ? -3.236 9.542 -7.850 1.00 96.38 357 TYR A N 1
ATOM 2780 C CA . TYR A 1 357 ? -2.036 9.401 -7.039 1.00 96.38 357 TYR A CA 1
ATOM 2781 C C . TYR A 1 357 ? -2.403 9.268 -5.565 1.00 96.38 357 TYR A C 1
ATOM 2783 O O . TYR A 1 357 ? -3.139 10.104 -5.032 1.00 96.38 357 TYR A O 1
ATOM 2791 N N . GLU A 1 358 ? -1.892 8.231 -4.912 1.00 97.12 358 GLU A N 1
ATOM 2792 C CA . GLU A 1 358 ? -2.059 7.986 -3.483 1.00 97.12 358 GLU A CA 1
ATOM 2793 C C . GLU A 1 358 ? -0.687 7.768 -2.840 1.00 97.12 358 GLU A C 1
ATOM 2795 O O . GLU A 1 358 ? 0.147 7.035 -3.372 1.00 97.12 358 GLU A O 1
ATOM 2800 N N . SER A 1 359 ? -0.475 8.391 -1.682 1.00 97.12 359 SER A N 1
ATOM 2801 C CA . SER A 1 359 ? 0.621 8.017 -0.791 1.00 97.12 359 SER A CA 1
ATOM 2802 C C . SER A 1 359 ? 0.205 6.766 -0.020 1.00 97.12 359 SER A C 1
ATOM 2804 O O . SER A 1 359 ? -0.903 6.713 0.524 1.00 97.12 359 SER A O 1
ATOM 2806 N N . VAL A 1 360 ? 1.064 5.751 -0.014 1.00 97.44 360 VAL A N 1
ATOM 2807 C CA . VAL A 1 360 ? 0.860 4.487 0.691 1.00 97.44 360 VAL A CA 1
ATOM 2808 C C . VAL A 1 360 ? 1.844 4.423 1.843 1.00 97.44 360 VAL A C 1
ATOM 2810 O O . VAL A 1 360 ? 3.006 4.092 1.637 1.00 97.44 360 VAL A O 1
ATOM 2813 N N . ARG A 1 361 ? 1.376 4.738 3.050 1.00 95.75 361 ARG A N 1
ATOM 2814 C CA . ARG A 1 361 ? 2.211 4.726 4.252 1.00 95.75 361 ARG A CA 1
ATOM 2815 C C . ARG A 1 361 ? 2.184 3.347 4.888 1.00 95.75 361 ARG A C 1
ATOM 2817 O O . ARG A 1 361 ? 1.108 2.877 5.258 1.00 95.75 361 ARG A O 1
ATOM 2824 N N . VAL A 1 362 ? 3.357 2.751 5.053 1.00 94.81 362 VAL A N 1
ATOM 2825 C CA . VAL A 1 362 ? 3.582 1.538 5.840 1.00 94.81 362 VAL A CA 1
ATOM 2826 C C . VAL A 1 362 ? 4.099 1.946 7.218 1.00 94.81 362 VAL A C 1
ATOM 2828 O O . VAL A 1 362 ? 4.964 2.814 7.323 1.00 94.81 362 VAL A O 1
ATOM 2831 N N . SER A 1 363 ? 3.545 1.364 8.277 1.00 90.00 363 SER A N 1
ATOM 2832 C CA . SER A 1 363 ? 4.048 1.530 9.643 1.00 90.00 363 SER A CA 1
ATOM 2833 C C . SER A 1 363 ? 3.920 0.230 10.423 1.00 90.00 363 SER A C 1
ATOM 2835 O O . SER A 1 363 ? 3.054 -0.597 10.131 1.00 90.00 363 SER A O 1
ATOM 2837 N N . ALA A 1 364 ? 4.755 0.060 11.440 1.00 86.56 364 ALA A N 1
ATOM 2838 C CA . ALA A 1 364 ? 4.582 -0.972 12.447 1.00 86.56 364 ALA A CA 1
ATOM 2839 C C . ALA A 1 364 ? 4.666 -0.334 13.832 1.00 86.56 364 ALA A C 1
ATOM 2841 O O . ALA A 1 364 ? 5.680 0.257 14.189 1.00 86.56 364 ALA A O 1
ATOM 2842 N N . ASP A 1 365 ? 3.599 -0.484 14.605 1.00 81.00 365 ASP A N 1
ATOM 2843 C CA . ASP A 1 365 ? 3.463 0.092 15.933 1.00 81.00 365 ASP A CA 1
ATOM 2844 C C . ASP A 1 365 ? 3.288 -1.026 16.963 1.00 81.00 365 ASP A C 1
ATOM 2846 O O . ASP A 1 365 ? 2.621 -2.036 16.712 1.00 81.00 365 ASP A O 1
ATOM 2850 N N . GLU A 1 366 ? 3.886 -0.865 18.140 1.00 80.38 366 GLU A N 1
ATOM 2851 C CA . GLU A 1 366 ? 3.658 -1.796 19.241 1.00 80.38 366 GLU A CA 1
ATOM 2852 C C . GLU A 1 366 ? 2.235 -1.649 19.783 1.00 80.38 366 GLU A C 1
ATOM 2854 O O . GLU A 1 366 ? 1.707 -0.544 19.944 1.00 80.38 366 GLU A O 1
ATOM 2859 N N . ILE A 1 367 ? 1.618 -2.792 20.077 1.00 69.25 367 ILE A N 1
ATOM 2860 C CA . ILE A 1 367 ? 0.340 -2.860 20.772 1.00 69.25 367 ILE A CA 1
ATOM 2861 C C . ILE A 1 367 ? 0.657 -2.996 22.252 1.00 69.25 367 ILE A C 1
ATOM 2863 O O . ILE A 1 367 ? 1.034 -4.070 22.722 1.00 69.25 367 ILE A O 1
ATOM 2867 N N . ILE A 1 368 ? 0.473 -1.914 23.001 1.00 73.00 368 ILE A N 1
ATOM 2868 C CA . ILE A 1 368 ? 0.631 -1.956 24.454 1.00 73.00 368 ILE A CA 1
ATOM 2869 C C . ILE A 1 368 ? -0.753 -2.139 25.057 1.00 73.00 368 ILE A C 1
ATOM 2871 O O . ILE A 1 368 ? -1.597 -1.249 24.964 1.00 73.00 368 ILE A O 1
ATOM 2875 N N . ILE A 1 369 ? -0.974 -3.301 25.668 1.00 69.56 369 ILE A N 1
ATOM 2876 C CA . ILE A 1 369 ? -2.157 -3.579 26.480 1.00 69.56 369 ILE A CA 1
ATOM 2877 C C . ILE A 1 369 ? -1.705 -3.573 27.935 1.00 69.56 369 ILE A C 1
ATOM 2879 O O . ILE A 1 369 ? -0.990 -4.475 28.365 1.00 69.56 369 ILE A O 1
ATOM 2883 N N . ASP A 1 370 ? -2.117 -2.551 28.672 1.00 74.75 370 ASP A N 1
ATOM 2884 C CA . ASP A 1 370 ? -1.960 -2.476 30.120 1.00 74.75 370 ASP A CA 1
ATOM 2885 C C . ASP A 1 370 ? -3.345 -2.629 30.736 1.00 74.75 370 ASP A C 1
ATOM 2887 O O . ASP A 1 370 ? -4.159 -1.709 30.672 1.00 74.75 370 ASP A O 1
ATOM 2891 N N . ALA A 1 371 ? -3.650 -3.828 31.223 1.00 72.94 371 ALA A N 1
ATOM 2892 C CA . ALA A 1 371 ? -4.941 -4.127 31.811 1.00 72.94 371 ALA A CA 1
ATOM 2893 C C . ALA A 1 371 ? -4.777 -4.810 33.165 1.00 72.94 371 ALA A C 1
ATOM 2895 O O . ALA A 1 371 ? -3.974 -5.733 33.319 1.00 72.94 371 ALA A O 1
ATOM 2896 N N . SER A 1 372 ? -5.579 -4.378 34.131 1.00 71.62 372 SER A N 1
ATOM 2897 C CA . SER A 1 372 ? -5.673 -4.970 35.454 1.00 71.62 372 SER A CA 1
ATOM 2898 C C . SER A 1 372 ? -7.106 -5.405 35.735 1.00 71.62 372 SER A C 1
ATOM 2900 O O . SER A 1 372 ? -8.085 -4.811 35.280 1.00 71.62 372 SER A O 1
ATOM 2902 N N . ILE A 1 373 ? -7.214 -6.496 36.487 1.00 74.25 373 ILE A N 1
ATOM 2903 C CA . ILE A 1 373 ? -8.474 -6.978 37.033 1.00 74.25 373 ILE A CA 1
ATOM 2904 C C . ILE A 1 373 ? -8.260 -7.125 38.532 1.00 74.25 373 ILE A C 1
ATOM 2906 O O . ILE A 1 373 ? -7.384 -7.878 38.962 1.00 74.25 373 ILE A O 1
ATOM 2910 N N . GLU A 1 374 ? -9.055 -6.413 39.319 1.00 84.69 374 GLU A N 1
ATOM 2911 C CA . GLU A 1 374 ? -9.010 -6.453 40.775 1.00 84.69 374 GLU A CA 1
ATOM 2912 C C . GLU A 1 374 ? -10.357 -6.919 41.323 1.00 84.69 374 GLU A C 1
ATOM 2914 O O . GLU A 1 374 ? -11.412 -6.454 40.896 1.00 84.69 374 GLU A O 1
ATOM 2919 N N . ILE A 1 375 ? -10.321 -7.855 42.273 1.00 88.75 375 ILE A N 1
ATOM 2920 C CA . ILE A 1 375 ? -11.498 -8.272 43.036 1.00 88.75 375 ILE A CA 1
ATOM 2921 C C . ILE A 1 375 ? -11.238 -7.912 44.491 1.00 88.75 375 ILE A C 1
ATOM 2923 O O . ILE A 1 375 ? -10.433 -8.565 45.158 1.00 88.75 375 ILE A O 1
ATOM 2927 N N . ALA A 1 376 ? -11.921 -6.882 44.974 1.00 87.75 376 ALA A N 1
ATOM 2928 C CA . ALA A 1 376 ? -11.777 -6.378 46.332 1.00 87.75 376 ALA A CA 1
ATOM 2929 C C . ALA A 1 376 ? -13.140 -5.952 46.878 1.00 87.75 376 ALA A C 1
ATOM 2931 O O . ALA A 1 376 ? -13.954 -5.367 46.166 1.00 87.75 376 ALA A O 1
ATOM 2932 N N . ASP A 1 377 ? -13.400 -6.282 48.145 1.00 88.88 377 ASP A N 1
ATOM 2933 C CA . ASP A 1 377 ? -14.587 -5.841 48.889 1.00 88.88 377 ASP A CA 1
ATOM 2934 C C . ASP A 1 377 ? -15.933 -6.095 48.179 1.00 88.88 377 ASP A C 1
ATOM 2936 O O . ASP A 1 377 ? -16.869 -5.307 48.274 1.00 88.88 377 ASP A O 1
ATOM 2940 N N . GLY A 1 378 ? -16.043 -7.222 47.465 1.00 85.06 378 GLY A N 1
ATOM 2941 C CA . GLY A 1 378 ? -17.262 -7.601 46.739 1.00 85.06 378 GLY A CA 1
ATOM 2942 C C . GLY A 1 378 ? -17.458 -6.889 45.397 1.00 85.06 378 GLY A C 1
ATOM 2943 O O . GLY A 1 378 ? -18.493 -7.089 44.763 1.00 85.06 378 GLY A O 1
ATOM 2944 N N . ASN A 1 379 ? -16.468 -6.114 44.951 1.00 84.62 379 ASN A N 1
ATOM 2945 C CA . ASN A 1 379 ? -16.444 -5.456 43.653 1.00 84.62 379 ASN A CA 1
ATOM 2946 C C . ASN A 1 379 ? -15.388 -6.089 42.739 1.00 84.62 379 ASN A C 1
ATOM 2948 O O . ASN A 1 379 ? -14.330 -6.528 43.190 1.00 84.62 379 ASN A O 1
ATOM 2952 N N . LEU A 1 380 ? -15.689 -6.111 41.447 1.00 75.19 380 LEU A N 1
ATOM 2953 C CA . LEU A 1 380 ? -14.795 -6.432 40.346 1.00 75.19 380 LEU A CA 1
ATOM 2954 C C . LEU A 1 380 ? -14.485 -5.131 39.601 1.00 75.19 380 LEU A C 1
ATOM 2956 O O . LEU A 1 380 ? -15.378 -4.544 38.991 1.00 75.19 380 LEU A O 1
ATOM 2960 N N . THR A 1 381 ? -13.227 -4.711 39.625 1.00 79.81 381 THR A N 1
ATOM 2961 C CA . THR A 1 381 ? -12.724 -3.573 38.852 1.00 79.81 381 THR A CA 1
ATOM 2962 C C . THR A 1 381 ? -11.904 -4.094 37.680 1.00 79.81 381 THR A C 1
ATOM 2964 O O . THR A 1 381 ? -11.058 -4.972 37.848 1.00 79.81 381 THR A O 1
ATOM 2967 N N . ILE A 1 382 ? -12.161 -3.569 36.487 1.00 71.25 382 ILE A N 1
ATOM 2968 C CA . ILE A 1 382 ? -11.404 -3.835 35.267 1.00 71.25 382 ILE A CA 1
ATOM 2969 C C . ILE A 1 382 ? -10.904 -2.491 34.752 1.00 71.25 382 ILE A C 1
ATOM 2971 O O . ILE A 1 382 ? -11.701 -1.655 34.334 1.00 71.25 382 ILE A O 1
ATOM 2975 N N . ASP A 1 383 ? -9.593 -2.308 34.730 1.00 79.00 383 ASP A N 1
ATOM 2976 C CA . ASP A 1 383 ? -8.943 -1.177 34.081 1.00 79.00 383 ASP A CA 1
ATOM 2977 C C . ASP A 1 383 ? -8.166 -1.690 32.880 1.00 79.00 383 ASP A C 1
ATOM 2979 O O . ASP A 1 383 ? -7.505 -2.721 32.946 1.00 79.00 383 ASP A O 1
ATOM 2983 N N . GLY A 1 384 ? -8.250 -0.993 31.757 1.00 69.62 384 GLY A N 1
ATOM 2984 C CA . GLY A 1 384 ? -7.549 -1.374 30.544 1.00 69.62 384 GLY A CA 1
ATOM 2985 C C . GLY A 1 384 ? -7.147 -0.157 29.741 1.00 69.62 384 GLY A C 1
ATOM 2986 O O . GLY A 1 384 ? -7.954 0.730 29.485 1.00 69.62 384 GLY A O 1
ATOM 2987 N N . ILE A 1 385 ? -5.902 -0.125 29.296 1.00 73.50 385 ILE A N 1
ATOM 2988 C CA . ILE A 1 385 ? -5.369 0.841 28.349 1.00 73.50 385 ILE A CA 1
ATOM 2989 C C . ILE A 1 385 ? -4.815 0.053 27.167 1.00 73.50 385 ILE A C 1
ATOM 2991 O O . ILE A 1 385 ? -3.976 -0.828 27.324 1.00 73.50 385 ILE A O 1
ATOM 2995 N N . LEU A 1 386 ? -5.282 0.398 25.974 1.00 68.94 386 LEU A N 1
ATOM 2996 C CA . LEU A 1 386 ? -4.752 -0.059 24.700 1.00 68.94 386 LEU A CA 1
ATOM 2997 C C . LEU A 1 386 ? -4.062 1.129 24.026 1.00 68.94 386 LEU A C 1
ATOM 2999 O O . LEU A 1 386 ? -4.728 2.098 23.659 1.00 68.94 386 LEU A O 1
ATOM 3003 N N . LYS A 1 387 ? -2.744 1.060 23.842 1.00 68.75 387 LYS A N 1
ATOM 3004 C CA . LYS A 1 387 ? -1.991 2.015 23.018 1.00 68.75 387 LYS A CA 1
ATOM 3005 C C . LYS A 1 387 ? -1.613 1.376 21.687 1.00 68.75 387 LYS A C 1
ATOM 3007 O O . LYS A 1 387 ? -1.218 0.213 21.646 1.00 68.75 387 LYS A O 1
ATOM 3012 N N . LEU A 1 388 ? -1.753 2.159 20.624 1.00 64.38 388 LEU A N 1
ATOM 3013 C CA . LEU A 1 388 ? -1.432 1.833 19.238 1.00 64.38 388 LEU A CA 1
ATOM 3014 C C . LEU A 1 388 ? -0.680 3.033 18.647 1.00 64.38 388 LEU A C 1
ATOM 3016 O O . LEU A 1 388 ? -1.307 3.990 18.187 1.00 64.38 388 LEU A O 1
ATOM 3020 N N . GLY A 1 389 ? 0.653 3.015 18.719 1.00 69.38 389 GLY A N 1
ATOM 3021 C CA . GLY A 1 389 ? 1.469 4.192 18.399 1.00 69.38 389 GLY A CA 1
ATOM 3022 C C . GLY A 1 389 ? 1.069 5.393 19.268 1.00 69.38 389 GLY A C 1
ATOM 3023 O O . GLY A 1 389 ? 0.976 5.275 20.491 1.00 69.38 389 GLY A O 1
ATOM 3024 N N . ASP A 1 390 ? 0.754 6.525 18.633 1.00 61.53 390 ASP A N 1
ATOM 3025 C CA . ASP A 1 390 ? 0.281 7.744 19.312 1.00 61.53 390 ASP A CA 1
ATOM 3026 C C . ASP A 1 390 ? -1.204 7.694 19.722 1.00 61.53 390 ASP A C 1
ATOM 3028 O O . ASP A 1 390 ? -1.697 8.575 20.433 1.00 61.53 390 ASP A O 1
ATOM 3032 N N . ALA A 1 391 ? -1.955 6.683 19.272 1.00 60.28 391 ALA A N 1
ATOM 3033 C CA . ALA A 1 391 ? -3.357 6.523 19.630 1.00 60.28 391 ALA A CA 1
ATOM 3034 C C . ALA A 1 391 ? -3.505 5.726 20.931 1.00 60.28 391 ALA A C 1
ATOM 3036 O O . ALA A 1 391 ? -2.879 4.687 21.126 1.00 60.28 391 ALA A O 1
ATOM 3037 N N . GLN A 1 392 ? -4.406 6.174 21.806 1.00 74.75 392 GLN A N 1
ATOM 3038 C CA . GLN A 1 392 ? -4.748 5.478 23.044 1.00 74.75 392 GLN A CA 1
ATOM 3039 C C . GLN A 1 392 ? -6.265 5.315 23.162 1.00 74.75 392 GLN A C 1
ATOM 3041 O O . GLN A 1 392 ? -7.032 6.253 22.916 1.00 74.75 392 GLN A O 1
ATOM 3046 N N . ALA A 1 393 ? -6.679 4.120 23.568 1.00 68.12 393 ALA A N 1
ATOM 3047 C CA . ALA A 1 393 ? -8.006 3.813 24.065 1.00 68.12 393 ALA A CA 1
ATOM 3048 C C . ALA A 1 393 ? -7.894 3.325 25.514 1.00 68.12 393 ALA A C 1
ATOM 3050 O O . ALA A 1 393 ? -6.936 2.640 25.865 1.00 68.12 393 ALA A O 1
ATOM 3051 N N . SER A 1 394 ? -8.858 3.658 26.360 1.00 76.81 394 SER A N 1
ATOM 3052 C CA . SER A 1 394 ? -8.976 3.106 27.703 1.00 76.81 394 SER A CA 1
ATOM 3053 C C . SER A 1 394 ? -10.390 2.626 27.977 1.00 76.81 394 SER A C 1
ATOM 3055 O O . SER A 1 394 ? -11.361 3.150 27.431 1.00 76.81 394 SER A O 1
ATOM 3057 N N . ILE A 1 395 ? -10.492 1.615 28.825 1.00 69.94 395 ILE A N 1
ATOM 3058 C CA . ILE A 1 395 ? -11.720 1.107 29.408 1.00 69.94 395 ILE A CA 1
ATOM 3059 C C . ILE A 1 395 ? -11.535 1.065 30.923 1.00 69.94 395 ILE A C 1
ATOM 3061 O O . ILE A 1 395 ? -10.480 0.680 31.416 1.00 69.94 395 ILE A O 1
ATOM 3065 N N . ASN A 1 396 ? -12.559 1.479 31.647 1.00 79.81 396 ASN A N 1
ATOM 3066 C CA . ASN A 1 396 ? -12.687 1.282 33.080 1.00 79.81 396 ASN A CA 1
ATOM 3067 C C . ASN A 1 396 ? -14.071 0.677 33.310 1.00 79.81 396 ASN A C 1
ATOM 3069 O O . ASN A 1 396 ? -15.053 1.154 32.741 1.00 79.81 396 ASN A O 1
ATOM 3073 N N . ALA A 1 397 ? -14.151 -0.391 34.088 1.00 71.62 397 ALA A N 1
ATOM 3074 C CA . ALA A 1 397 ? -15.411 -0.971 34.499 1.00 71.62 397 ALA A CA 1
ATOM 3075 C C . ALA A 1 397 ? -15.365 -1.339 35.980 1.00 71.62 397 ALA A C 1
ATOM 3077 O O . ALA A 1 397 ? -14.396 -1.928 36.448 1.00 71.62 397 ALA A O 1
ATOM 3078 N N . LEU A 1 398 ? -16.435 -1.030 36.699 1.00 85.00 398 LEU A N 1
ATOM 3079 C CA . LEU A 1 398 ? -16.658 -1.416 38.084 1.00 85.00 398 LEU A CA 1
ATOM 3080 C C . LEU A 1 398 ? -17.971 -2.191 38.156 1.00 85.00 398 LEU A C 1
ATOM 3082 O O . LEU A 1 398 ? -19.015 -1.683 37.756 1.00 85.00 398 LEU A O 1
ATOM 3086 N N . ILE A 1 399 ? -17.927 -3.414 38.668 1.00 84.12 399 ILE A N 1
ATOM 3087 C CA . ILE A 1 399 ? -19.085 -4.296 38.817 1.00 84.12 399 ILE A CA 1
ATOM 3088 C C . ILE A 1 399 ? -19.167 -4.705 40.283 1.00 84.12 399 ILE A C 1
ATOM 3090 O O . ILE A 1 399 ? -18.258 -5.347 40.798 1.00 84.12 399 ILE A O 1
ATOM 3094 N N . GLY A 1 400 ? -20.253 -4.350 40.958 1.00 87.00 400 GLY A N 1
ATOM 3095 C CA . GLY A 1 400 ? -20.436 -4.582 42.386 1.00 87.00 400 GLY A CA 1
ATOM 3096 C C . GLY A 1 400 ? -21.868 -4.939 42.749 1.00 87.00 400 GLY A C 1
ATOM 3097 O O . GLY A 1 400 ? -22.756 -4.986 41.897 1.00 87.00 400 GLY A O 1
ATOM 3098 N N . ALA A 1 401 ? -22.100 -5.158 44.044 1.00 82.88 401 ALA A N 1
ATOM 3099 C CA . ALA A 1 401 ? -23.445 -5.391 44.572 1.00 82.88 401 ALA A CA 1
ATOM 3100 C C . ALA A 1 401 ? -24.395 -4.208 44.303 1.00 82.88 401 ALA A C 1
ATOM 3102 O O . ALA A 1 401 ? -25.581 -4.426 44.091 1.00 82.88 401 ALA A O 1
ATOM 3103 N N . ASP A 1 402 ? -23.853 -2.987 44.251 1.00 83.19 402 ASP A N 1
ATOM 3104 C CA . ASP A 1 402 ? -24.612 -1.746 44.054 1.00 83.19 402 ASP A CA 1
ATOM 3105 C C . ASP A 1 402 ? -24.805 -1.374 42.567 1.00 83.19 402 ASP A C 1
ATOM 3107 O O . ASP A 1 402 ? -25.407 -0.337 42.261 1.00 83.19 402 ASP A O 1
ATOM 3111 N N . GLY A 1 403 ? -24.273 -2.180 41.633 1.00 84.12 403 GLY A N 1
ATOM 3112 C CA . GLY A 1 403 ? -24.461 -1.997 40.193 1.00 84.12 403 GLY A CA 1
ATOM 3113 C C . GLY A 1 403 ? -23.198 -2.097 39.330 1.00 84.12 403 GLY A C 1
ATOM 3114 O O . GLY A 1 403 ? -22.198 -2.705 39.704 1.00 84.12 403 GLY A O 1
ATOM 3115 N N . VAL A 1 404 ? -23.269 -1.507 38.136 1.00 73.75 404 VAL A N 1
ATOM 3116 C CA . VAL A 1 404 ? -22.259 -1.535 37.072 1.00 73.75 404 VAL A CA 1
ATOM 3117 C C . VAL A 1 404 ? -21.944 -0.109 36.607 1.00 73.75 404 VAL A C 1
ATOM 3119 O O . VAL A 1 404 ? -22.852 0.645 36.277 1.00 73.75 404 VAL A O 1
ATOM 3122 N N . ASP A 1 405 ? -20.668 0.256 36.537 1.00 82.25 405 ASP A N 1
ATOM 3123 C CA . ASP A 1 405 ? -20.157 1.458 35.863 1.00 82.25 405 ASP A CA 1
ATOM 3124 C C . ASP A 1 405 ? -19.190 1.008 34.767 1.00 82.25 405 ASP A C 1
ATOM 3126 O O . ASP A 1 405 ? -18.343 0.154 35.013 1.00 82.25 405 ASP A O 1
ATOM 3130 N N . ILE A 1 406 ? -19.337 1.516 33.549 1.00 64.69 406 ILE A N 1
ATOM 3131 C CA . ILE A 1 406 ? -18.459 1.228 32.417 1.00 64.69 406 ILE A CA 1
ATOM 3132 C C . ILE A 1 406 ? -18.165 2.546 31.720 1.00 64.69 406 ILE A C 1
ATOM 3134 O O . ILE A 1 406 ? -19.066 3.178 31.174 1.00 64.69 406 ILE A O 1
ATOM 3138 N N . ALA A 1 407 ? -16.896 2.916 31.646 1.00 71.50 407 ALA A N 1
ATOM 3139 C CA . ALA A 1 407 ? -16.410 4.033 30.861 1.00 71.50 407 ALA A CA 1
ATOM 3140 C C . ALA A 1 407 ? -15.416 3.549 29.804 1.00 71.50 407 ALA A C 1
ATOM 3142 O O . ALA A 1 407 ? -14.566 2.701 30.058 1.00 71.50 407 ALA A O 1
ATOM 3143 N N . ALA A 1 408 ? -15.495 4.117 28.607 1.00 59.91 408 ALA A N 1
ATOM 3144 C CA . ALA A 1 408 ? -14.528 3.908 27.543 1.00 59.91 408 ALA A CA 1
ATOM 3145 C C . ALA A 1 408 ? -14.115 5.259 26.963 1.00 59.91 408 ALA A C 1
ATOM 3147 O O . ALA A 1 408 ? -14.965 6.085 26.636 1.00 59.91 408 ALA A O 1
ATOM 3148 N N . THR A 1 409 ? -12.816 5.491 26.814 1.00 67.81 409 THR A N 1
ATOM 3149 C CA . THR A 1 409 ? -12.268 6.734 26.261 1.00 67.81 409 THR A CA 1
ATOM 3150 C C . THR A 1 409 ? -11.328 6.425 25.107 1.00 67.81 409 THR A C 1
ATOM 3152 O O . THR A 1 409 ? -10.556 5.478 25.152 1.00 67.81 409 THR A O 1
ATOM 3155 N N . VAL A 1 410 ? -11.384 7.235 24.061 1.00 60.47 410 VAL A N 1
ATOM 3156 C CA . VAL A 1 410 ? -10.406 7.315 22.976 1.00 60.47 410 VAL A CA 1
ATOM 3157 C C . VAL A 1 410 ? -9.980 8.772 22.810 1.00 60.47 410 VAL A C 1
ATOM 3159 O O . VAL A 1 410 ? -10.644 9.680 23.305 1.00 60.47 410 VAL A O 1
ATOM 3162 N N . LEU A 1 411 ? -8.898 9.013 22.074 1.00 48.19 411 LEU A N 1
ATOM 3163 C CA . LEU A 1 411 ? -8.249 10.327 21.942 1.00 48.19 411 LEU A CA 1
ATOM 3164 C C . LEU A 1 411 ? -9.192 11.521 21.668 1.00 48.19 411 LEU A C 1
ATOM 3166 O O . LEU A 1 411 ? -8.917 12.636 22.097 1.00 48.19 411 LEU A O 1
ATOM 3170 N N . VAL A 1 412 ? -10.303 11.299 20.960 1.00 45.72 412 VAL A N 1
ATOM 3171 C CA . VAL A 1 412 ? -11.243 12.358 20.551 1.00 45.72 412 VAL A CA 1
ATOM 3172 C C . VAL A 1 412 ? -12.656 12.186 21.106 1.00 45.72 412 VAL A C 1
ATOM 3174 O O . VAL A 1 412 ? -13.544 12.962 20.741 1.00 45.72 412 VAL A O 1
ATOM 3177 N N . ALA A 1 413 ? -12.904 11.144 21.906 1.00 48.50 413 ALA A N 1
ATOM 3178 C CA . ALA A 1 413 ? -14.255 10.798 22.322 1.00 48.50 413 ALA A CA 1
ATOM 3179 C C . ALA A 1 413 ? -14.306 9.876 23.548 1.00 48.50 413 ALA A C 1
ATOM 3181 O O . ALA A 1 413 ? -13.416 9.060 23.746 1.00 48.50 413 ALA A O 1
ATOM 3182 N N . SER A 1 414 ? -15.374 9.937 24.335 1.00 68.06 414 SER A N 1
ATOM 3183 C CA . SER A 1 414 ? -15.608 9.016 25.450 1.00 68.06 414 SER A CA 1
ATOM 3184 C C . SER A 1 414 ? -17.072 8.614 25.549 1.00 68.06 414 SER A C 1
ATOM 3186 O O . SER A 1 414 ? -17.948 9.298 25.027 1.00 68.06 414 SER A O 1
ATOM 3188 N N . ALA A 1 415 ? -17.337 7.495 26.207 1.00 57.81 415 ALA A N 1
ATOM 3189 C CA . ALA A 1 415 ? -18.667 7.051 26.581 1.00 57.81 415 ALA A CA 1
ATOM 3190 C C . ALA A 1 415 ? -18.646 6.489 28.001 1.00 57.81 415 ALA A C 1
ATOM 3192 O O . ALA A 1 415 ? -17.652 5.901 28.419 1.00 57.81 415 ALA A O 1
ATOM 3193 N N . GLN A 1 416 ? -19.749 6.655 28.719 1.00 70.38 416 GLN A N 1
ATOM 3194 C CA . GLN A 1 416 ? -19.968 6.112 30.050 1.00 70.38 416 GLN A CA 1
ATOM 3195 C C . GLN A 1 416 ? -21.378 5.527 30.141 1.00 70.38 416 GLN A C 1
ATOM 3197 O O . GLN A 1 416 ? -22.323 6.091 29.591 1.00 70.38 416 GLN A O 1
ATOM 3202 N N . LEU A 1 417 ? -21.514 4.412 30.846 1.00 58.22 417 LEU A N 1
ATOM 3203 C CA . LEU A 1 417 ? -22.763 3.776 31.232 1.00 58.22 417 LEU A CA 1
ATOM 3204 C C . LEU A 1 417 ? -22.688 3.470 32.724 1.00 58.22 417 LEU A C 1
ATOM 3206 O O . LEU A 1 417 ? -21.767 2.796 33.165 1.00 58.22 417 LEU A O 1
ATOM 3210 N N . VAL A 1 418 ? -23.685 3.906 33.478 1.00 80.69 418 VAL A N 1
ATOM 3211 C CA . VAL A 1 418 ? -23.834 3.590 34.893 1.00 80.69 418 VAL A CA 1
ATOM 3212 C C . VAL A 1 418 ? -25.213 2.982 35.098 1.00 80.69 418 VAL A C 1
ATOM 3214 O O . VAL A 1 418 ? -26.206 3.526 34.631 1.00 80.69 418 VAL A O 1
ATOM 3217 N N . ILE A 1 419 ? -25.284 1.845 35.777 1.00 77.81 419 ILE A N 1
ATOM 3218 C CA . ILE A 1 419 ? -26.512 1.149 36.158 1.00 77.81 419 ILE A CA 1
ATOM 3219 C C . ILE A 1 419 ? -26.381 0.837 37.640 1.00 77.81 419 ILE A C 1
ATOM 3221 O O . ILE A 1 419 ? -25.506 0.077 38.028 1.00 77.81 419 ILE A O 1
ATOM 3225 N N . ARG A 1 420 ? -27.234 1.410 38.478 1.00 86.75 420 ARG A N 1
ATOM 3226 C CA . ARG A 1 420 ? -27.316 1.135 39.918 1.00 86.75 420 ARG A CA 1
ATOM 3227 C C . ARG A 1 420 ? -28.767 0.909 40.309 1.00 86.75 420 ARG A C 1
ATOM 3229 O O . ARG A 1 420 ? -29.672 1.247 39.549 1.00 86.75 420 ARG A O 1
ATOM 3236 N N . ASP A 1 421 ? -28.989 0.422 41.524 1.00 81.19 421 ASP A N 1
ATOM 3237 C CA . ASP A 1 421 ? -30.325 0.092 42.047 1.00 81.19 421 ASP A CA 1
ATOM 3238 C C . ASP A 1 421 ? -31.363 1.221 41.916 1.00 81.19 421 ASP A C 1
ATOM 3240 O O . ASP A 1 421 ? -32.564 0.965 41.833 1.00 81.19 421 ASP A O 1
ATOM 3244 N N . ASN A 1 422 ? -30.921 2.480 41.896 1.00 82.81 422 ASN A N 1
ATOM 3245 C CA . ASN A 1 422 ? -31.785 3.657 41.853 1.00 82.81 422 ASN A CA 1
ATOM 3246 C C . ASN A 1 422 ? -31.466 4.652 40.725 1.00 82.81 422 ASN A C 1
ATOM 3248 O O . ASN A 1 422 ? -32.086 5.721 40.694 1.00 82.81 422 ASN A O 1
ATOM 3252 N N . HIS A 1 423 ? -30.518 4.340 39.834 1.00 83.88 423 HIS A N 1
ATOM 3253 C CA . HIS A 1 423 ? -30.219 5.212 38.700 1.00 83.88 423 HIS A CA 1
ATOM 3254 C C . HIS A 1 423 ? -29.588 4.474 37.513 1.00 83.88 423 HIS A C 1
ATOM 3256 O O . HIS A 1 423 ? -28.803 3.545 37.687 1.00 83.88 423 HIS A O 1
ATOM 3262 N N . ILE A 1 424 ? -29.899 4.932 36.305 1.00 77.50 424 ILE A N 1
ATOM 3263 C CA . ILE A 1 424 ? -29.240 4.549 35.060 1.00 77.50 424 ILE A CA 1
ATOM 3264 C C . ILE A 1 424 ? -28.778 5.833 34.380 1.00 77.50 424 ILE A C 1
ATOM 3266 O O . ILE A 1 424 ? -29.599 6.698 34.094 1.00 77.50 424 ILE A O 1
ATOM 3270 N N . ALA A 1 425 ? -27.491 5.955 34.085 1.00 76.25 425 ALA A N 1
ATOM 3271 C CA . ALA A 1 425 ? -26.943 7.084 33.351 1.00 76.25 425 ALA A CA 1
ATOM 3272 C C . ALA A 1 425 ? -26.152 6.617 32.130 1.00 76.25 425 ALA A C 1
ATOM 3274 O O . ALA A 1 425 ? -25.436 5.623 32.175 1.00 76.25 425 ALA A O 1
ATOM 3275 N N . VAL A 1 426 ? -26.258 7.358 31.034 1.00 60.50 426 VAL A N 1
ATOM 3276 C CA . VAL A 1 426 ? -25.440 7.181 29.834 1.00 60.50 426 VAL A CA 1
ATOM 3277 C C . VAL A 1 426 ? -24.870 8.535 29.455 1.00 60.50 426 VAL A C 1
ATOM 3279 O O . VAL A 1 426 ? -25.612 9.506 29.342 1.00 60.50 426 VAL A O 1
ATOM 3282 N N . ALA A 1 427 ? -23.567 8.611 29.225 1.00 66.50 427 ALA A N 1
ATOM 3283 C CA . ALA A 1 427 ? -22.920 9.801 28.694 1.00 66.50 427 ALA A CA 1
ATOM 3284 C C . ALA A 1 427 ? -22.057 9.450 27.481 1.00 66.50 427 ALA A C 1
ATOM 3286 O O . ALA A 1 427 ? -21.518 8.351 27.382 1.00 66.50 427 ALA A O 1
ATOM 3287 N N . SER A 1 428 ? -21.924 10.376 26.539 1.00 59.41 428 SER A N 1
ATOM 3288 C CA . SER A 1 428 ? -21.049 10.245 25.379 1.00 59.41 428 SER A CA 1
ATOM 3289 C C . SER A 1 428 ? -20.538 11.612 24.966 1.00 59.41 428 SER A C 1
ATOM 3291 O O . SER A 1 428 ? -21.325 12.485 24.621 1.00 59.41 428 SER A O 1
ATOM 3293 N N . ASN A 1 429 ? -19.222 11.761 24.886 1.00 65.69 429 ASN A N 1
ATOM 3294 C CA . ASN A 1 429 ? -18.562 13.014 24.551 1.00 65.69 429 ASN A CA 1
ATOM 3295 C C . ASN A 1 429 ? -17.662 12.850 23.326 1.00 65.69 429 ASN A C 1
ATOM 3297 O O . ASN A 1 429 ? -17.123 11.781 23.053 1.00 65.69 429 ASN A O 1
ATOM 3301 N N . THR A 1 430 ? -17.491 13.932 22.583 1.00 56.19 430 THR A N 1
ATOM 3302 C CA . THR A 1 430 ? -16.576 14.112 21.454 1.00 56.19 430 THR A CA 1
ATOM 3303 C C . THR A 1 430 ? -16.015 15.533 21.517 1.00 56.19 430 THR A C 1
ATOM 3305 O O . THR A 1 430 ? -16.502 16.349 22.295 1.00 56.19 430 THR A O 1
ATOM 3308 N N . ILE A 1 431 ? -15.053 15.873 20.655 1.00 42.62 431 ILE A N 1
ATOM 3309 C CA . ILE A 1 431 ? -14.491 17.238 20.570 1.00 42.62 431 ILE A CA 1
ATOM 3310 C C . ILE A 1 431 ? -15.575 18.321 20.411 1.00 42.62 431 ILE A C 1
ATOM 3312 O O . ILE A 1 431 ? -15.416 19.429 20.913 1.00 42.62 431 ILE A O 1
ATOM 3316 N N . ILE A 1 432 ? -16.662 18.019 19.697 1.00 46.41 432 ILE A N 1
ATOM 3317 C CA . ILE A 1 432 ? -17.670 19.015 19.305 1.00 46.41 432 ILE A CA 1
ATOM 3318 C C . ILE A 1 432 ? -19.046 18.784 19.928 1.00 46.41 432 ILE A C 1
ATOM 3320 O O . ILE A 1 432 ? -19.924 19.619 19.733 1.00 46.41 432 ILE A O 1
ATOM 3324 N N . ALA A 1 433 ? -19.258 17.664 20.623 1.00 53.47 433 ALA A N 1
ATOM 3325 C CA . ALA A 1 433 ? -20.563 17.307 21.165 1.00 53.47 433 ALA A CA 1
ATOM 3326 C C . ALA A 1 433 ? -20.472 16.461 22.439 1.00 53.47 433 ALA A C 1
ATOM 3328 O O . ALA A 1 433 ? -19.659 15.542 22.501 1.00 53.47 433 ALA A O 1
ATOM 3329 N N . SER A 1 434 ? -21.353 16.732 23.394 1.00 67.00 434 SER A N 1
ATOM 3330 C CA . SER A 1 434 ? -21.560 16.023 24.654 1.00 67.00 434 SER A CA 1
ATOM 3331 C C . SER A 1 434 ? -23.029 15.629 24.750 1.00 67.00 434 SER A C 1
ATOM 3333 O O . SER A 1 434 ? -23.913 16.438 24.486 1.00 67.00 434 SER A O 1
ATOM 3335 N N . TYR A 1 435 ? -23.293 14.381 25.108 1.00 61.78 435 TYR A N 1
ATOM 3336 C CA . TYR A 1 435 ? -24.629 13.858 25.350 1.00 61.78 435 TYR A CA 1
ATOM 3337 C C . TYR A 1 435 ? -24.646 13.203 26.717 1.00 61.78 435 TYR A C 1
ATOM 3339 O O . TYR A 1 435 ? -23.745 12.434 27.049 1.00 61.78 435 TYR A O 1
ATOM 3347 N N . ARG A 1 436 ? -25.695 13.455 27.488 1.00 77.75 436 ARG A N 1
ATOM 3348 C CA . ARG A 1 436 ? -25.933 12.812 28.774 1.00 77.75 436 ARG A CA 1
ATOM 3349 C C . ARG A 1 436 ? -27.405 12.467 28.897 1.00 77.75 436 ARG A C 1
ATOM 3351 O O . ARG A 1 436 ? -28.256 13.266 28.537 1.00 77.75 436 ARG A O 1
ATOM 3358 N N . SER A 1 437 ? -27.704 11.299 29.432 1.00 69.06 437 SER A N 1
ATOM 3359 C CA . SER A 1 437 ? -29.031 10.911 29.885 1.00 69.06 437 SER A CA 1
ATOM 3360 C C . SER A 1 437 ? -28.899 10.288 31.265 1.00 69.06 437 SER A C 1
ATOM 3362 O O . SER A 1 437 ? -27.968 9.530 31.511 1.00 69.06 437 SER A O 1
ATOM 3364 N N . ASP A 1 438 ? -29.825 10.601 32.152 1.00 83.19 438 ASP A N 1
ATOM 3365 C CA . ASP A 1 438 ? -29.912 10.124 33.524 1.00 83.19 438 ASP A CA 1
ATOM 3366 C C . ASP A 1 438 ? -31.373 9.762 33.796 1.00 83.19 438 ASP A C 1
ATOM 3368 O O . ASP A 1 438 ? -32.286 10.523 33.476 1.00 83.19 438 ASP A O 1
ATOM 3372 N N . ILE A 1 439 ? -31.605 8.566 34.312 1.00 83.44 439 ILE A N 1
ATOM 3373 C CA . ILE A 1 439 ? -32.906 8.076 34.746 1.00 83.44 439 ILE A CA 1
ATOM 3374 C C . ILE A 1 439 ? -32.732 7.678 36.199 1.00 83.44 439 ILE A C 1
ATOM 3376 O O . ILE A 1 439 ? -31.984 6.757 36.509 1.00 83.44 439 ILE A O 1
ATOM 3380 N N . SER A 1 440 ? -33.449 8.339 37.091 1.00 88.50 440 SER A N 1
ATOM 3381 C CA . SER A 1 440 ? -33.376 8.105 38.528 1.00 88.50 440 SER A CA 1
ATOM 3382 C C . SER A 1 440 ? -34.766 8.140 39.152 1.00 88.50 440 SER A C 1
ATOM 3384 O O . SER A 1 440 ? -35.760 8.497 38.517 1.00 88.50 440 SER A O 1
ATOM 3386 N N . LEU A 1 441 ? -34.854 7.811 40.442 1.00 83.06 441 LEU A N 1
ATOM 3387 C CA . LEU A 1 441 ? -36.101 7.970 41.202 1.00 83.06 441 LEU A CA 1
ATOM 3388 C C . LEU A 1 441 ? -36.613 9.424 41.226 1.00 83.06 441 LEU A C 1
ATOM 3390 O O . LEU A 1 441 ? -37.802 9.647 41.445 1.00 83.06 441 LEU A O 1
ATOM 3394 N N . SER A 1 442 ? -35.735 10.410 41.010 1.00 84.75 442 SER A N 1
ATOM 3395 C CA . SER A 1 442 ? -36.100 11.829 40.915 1.00 84.75 442 SER A CA 1
ATOM 3396 C C . SER A 1 442 ? -36.678 12.237 39.559 1.00 84.75 442 SER A C 1
ATOM 3398 O O . SER A 1 442 ? -37.354 13.268 39.497 1.00 84.75 442 SER A O 1
ATOM 3400 N N . GLY A 1 443 ? -36.444 11.461 38.495 1.00 85.50 443 GLY A N 1
ATOM 3401 C CA . GLY A 1 443 ? -36.851 11.861 37.155 1.00 85.50 443 GLY A CA 1
ATOM 3402 C C . GLY A 1 443 ? -36.011 11.303 36.008 1.00 85.50 443 GLY A C 1
ATOM 3403 O O . GLY A 1 443 ? -35.195 10.403 36.186 1.00 85.50 443 GLY A O 1
ATOM 3404 N N . ILE A 1 444 ? -36.236 11.863 34.820 1.00 83.06 444 ILE A N 1
ATOM 3405 C CA . ILE A 1 444 ? -35.442 11.640 33.608 1.00 83.06 444 ILE A CA 1
ATOM 3406 C C . ILE A 1 444 ? -34.820 12.974 33.211 1.00 83.06 444 ILE A C 1
ATOM 3408 O O . ILE A 1 444 ? -35.552 13.918 32.926 1.00 83.06 444 ILE A O 1
ATOM 3412 N N . ASP A 1 445 ? -33.499 13.036 33.128 1.00 83.12 445 ASP A N 1
ATOM 3413 C CA . ASP A 1 445 ? -32.759 14.189 32.630 1.00 83.12 445 ASP A CA 1
ATOM 3414 C C . ASP A 1 445 ? -31.961 13.788 31.389 1.00 83.12 445 ASP A C 1
ATOM 3416 O O . ASP A 1 445 ? -31.240 12.799 31.391 1.00 83.12 445 ASP A O 1
ATOM 3420 N N . ALA A 1 446 ? -32.064 14.554 30.312 1.00 71.31 446 ALA A N 1
ATOM 3421 C CA . ALA A 1 446 ? -31.266 14.393 29.109 1.00 71.31 446 ALA A CA 1
ATOM 3422 C C . ALA A 1 446 ? -30.672 15.742 28.707 1.00 71.31 446 ALA A C 1
ATOM 3424 O O . ALA A 1 446 ? -31.356 16.760 28.739 1.00 71.31 446 ALA A O 1
ATOM 3425 N N . GLN A 1 447 ? -29.406 15.753 28.313 1.00 77.56 447 GLN A N 1
ATOM 3426 C CA . GLN A 1 447 ? -28.669 16.928 27.876 1.00 77.56 447 GLN A CA 1
ATOM 3427 C C . GLN A 1 447 ? -27.895 16.607 26.596 1.00 77.56 447 GLN A C 1
ATOM 3429 O O . GLN A 1 447 ? -27.359 15.510 26.435 1.00 77.56 447 GLN A O 1
ATOM 3434 N N . ALA A 1 448 ? -27.843 17.571 25.685 1.00 61.66 448 ALA A N 1
ATOM 3435 C CA . ALA A 1 448 ? -27.068 17.527 24.461 1.00 61.66 448 ALA A CA 1
ATOM 3436 C C . ALA A 1 448 ? -26.420 18.896 24.235 1.00 61.66 448 ALA A C 1
ATOM 3438 O O . ALA A 1 448 ? -27.114 19.863 23.939 1.00 61.66 448 ALA A O 1
ATOM 3439 N N . ASP A 1 449 ? -25.100 18.968 24.328 1.00 69.50 449 ASP A N 1
ATOM 3440 C CA . ASP A 1 449 ? -24.320 20.166 24.032 1.00 69.50 449 ASP A CA 1
ATOM 3441 C C . ASP A 1 449 ? -23.544 19.916 22.736 1.00 69.50 449 ASP A C 1
ATOM 3443 O O . ASP A 1 449 ? -22.861 18.907 22.606 1.00 69.50 449 ASP A O 1
ATOM 3447 N N . ILE A 1 450 ? -23.644 20.796 21.747 1.00 63.12 450 ILE A N 1
ATOM 3448 C CA . ILE A 1 450 ? -22.996 20.665 20.437 1.00 63.12 450 ILE A CA 1
ATOM 3449 C C . ILE A 1 450 ? -22.421 22.023 20.058 1.00 63.12 450 ILE A C 1
ATOM 3451 O O . ILE A 1 450 ? -23.198 22.841 19.595 1.00 63.12 450 ILE A O 1
ATOM 3455 N N . LEU A 1 451 ? -21.104 22.232 20.208 1.00 52.69 451 LEU A N 1
ATOM 3456 C CA . LEU A 1 451 ? -20.230 23.393 19.888 1.00 52.69 451 LEU A CA 1
ATOM 3457 C C . LEU A 1 451 ? -20.785 24.830 20.071 1.00 52.69 451 LEU A C 1
ATOM 3459 O O . LEU A 1 451 ? -20.074 25.692 20.571 1.00 52.69 451 LEU A O 1
ATOM 3463 N N . LEU A 1 452 ? -22.007 25.116 19.629 1.00 61.59 452 LEU A N 1
ATOM 3464 C CA . LEU A 1 452 ? -22.732 26.381 19.695 1.00 61.59 452 LEU A CA 1
ATOM 3465 C C . LEU A 1 452 ? -24.205 26.225 20.124 1.00 61.59 452 LEU A C 1
ATOM 3467 O O . LEU A 1 452 ? -24.926 27.215 20.148 1.00 61.59 452 LEU A O 1
ATOM 3471 N N . ALA A 1 453 ? -24.680 25.019 20.409 1.00 60.00 453 ALA A N 1
ATOM 3472 C CA . ALA A 1 453 ? -26.057 24.728 20.775 1.00 60.00 453 ALA A CA 1
ATOM 3473 C C . ALA A 1 453 ? -26.095 23.867 22.034 1.00 60.00 453 ALA A C 1
ATOM 3475 O O . ALA A 1 453 ? -25.298 22.946 22.161 1.00 60.00 453 ALA A O 1
ATOM 3476 N N . GLU A 1 454 ? -27.047 24.116 22.919 1.00 79.06 454 GLU A N 1
ATOM 3477 C CA . GLU A 1 454 ? -27.311 23.255 24.072 1.00 79.06 454 GLU A CA 1
ATOM 3478 C C . GLU A 1 454 ? -28.791 22.902 24.073 1.00 79.06 454 GLU A C 1
ATOM 3480 O O . GLU A 1 454 ? -29.637 23.726 23.734 1.00 79.06 454 GLU A O 1
ATOM 3485 N N . GLY A 1 455 ? -29.122 21.674 24.429 1.00 74.88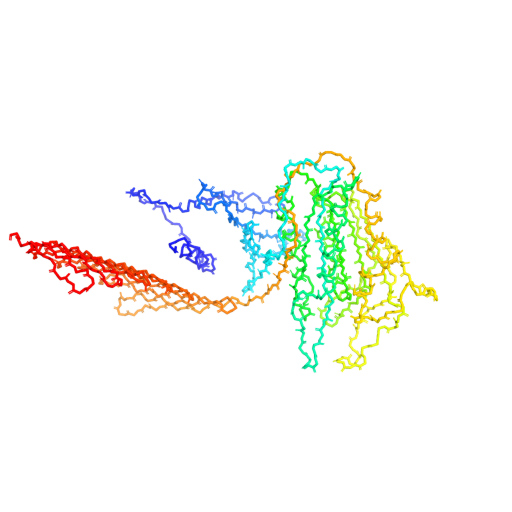 455 GLY A N 1
ATOM 3486 C CA . GLY A 1 455 ? -30.482 21.191 24.573 1.00 74.88 455 GLY A CA 1
ATOM 3487 C C . GLY A 1 455 ? -30.591 20.381 25.849 1.00 74.88 455 GLY A C 1
ATOM 3488 O O . GLY A 1 455 ? -29.706 19.588 26.153 1.00 74.88 455 GLY A O 1
ATOM 3489 N N . SER A 1 456 ? -31.674 20.551 26.595 1.00 81.88 456 SER A N 1
ATOM 3490 C CA . SER A 1 456 ? -31.956 19.711 27.752 1.00 81.88 456 SER A CA 1
ATOM 3491 C C . SER A 1 456 ? -33.433 19.375 27.870 1.00 81.88 456 SER A C 1
ATOM 3493 O O . SER A 1 456 ? -34.308 20.151 27.491 1.00 81.88 456 SER A O 1
ATOM 3495 N N . VAL A 1 457 ? -33.709 18.190 28.394 1.00 79.94 457 VAL A N 1
ATOM 3496 C CA . VAL A 1 457 ? -35.033 17.704 28.761 1.00 79.94 457 VAL A CA 1
ATOM 3497 C C . VAL A 1 457 ? -34.937 17.219 30.197 1.00 79.94 457 VAL A C 1
ATOM 3499 O O . VAL A 1 457 ? -34.061 16.428 30.509 1.00 79.94 457 VAL A O 1
ATOM 3502 N N . SER A 1 458 ? -35.830 17.677 31.062 1.00 85.81 458 SER A N 1
ATOM 3503 C CA . SER A 1 458 ? -35.931 17.250 32.454 1.00 85.81 458 SER A CA 1
ATOM 3504 C C . SER A 1 458 ? -37.382 16.901 32.755 1.00 85.81 458 SER A C 1
ATOM 3506 O O . SER A 1 458 ? -38.284 17.707 32.529 1.00 85.81 458 SER A O 1
ATOM 3508 N N . ILE A 1 459 ? -37.627 15.688 33.230 1.00 84.69 459 ILE A N 1
ATOM 3509 C CA . ILE A 1 459 ? -38.936 15.175 33.628 1.00 84.69 459 ILE A CA 1
ATOM 3510 C C . ILE A 1 459 ? -38.827 14.811 35.096 1.00 84.69 459 ILE A C 1
ATOM 3512 O O . ILE A 1 459 ? -38.113 13.881 35.442 1.00 84.69 459 ILE A O 1
ATOM 3516 N N . SER A 1 460 ? -39.558 15.502 35.959 1.00 87.31 460 SER A N 1
ATOM 3517 C CA . SER A 1 460 ? -39.564 15.235 37.399 1.00 87.31 460 SER A CA 1
ATOM 3518 C C . SER A 1 460 ? -40.982 15.298 37.958 1.00 87.31 460 SER A C 1
ATOM 3520 O O . SER A 1 460 ? -41.944 15.602 37.247 1.00 87.31 460 SER A O 1
ATOM 3522 N N . SER A 1 461 ? -41.128 15.073 39.264 1.00 79.69 461 SER A N 1
ATOM 3523 C CA . SER A 1 461 ? -42.396 15.309 39.967 1.00 79.69 461 SER A CA 1
ATOM 3524 C C . SER A 1 461 ? -42.890 16.763 39.861 1.00 79.69 461 SER A C 1
ATOM 3526 O O . SER A 1 461 ? -44.083 17.010 40.024 1.00 79.69 461 SER A O 1
ATOM 3528 N N . GLY A 1 462 ? -42.004 17.718 39.540 1.00 75.12 462 GLY A N 1
ATOM 3529 C CA . GLY A 1 462 ? -42.335 19.122 39.267 1.00 75.12 462 GLY A CA 1
ATOM 3530 C C . GLY A 1 462 ? -42.835 19.407 37.841 1.00 75.12 462 GLY A C 1
ATOM 3531 O O . GLY A 1 462 ? -43.199 20.546 37.533 1.00 75.12 462 GLY A O 1
ATOM 3532 N N . GLY A 1 463 ? -42.872 18.394 36.969 1.00 82.56 463 GLY A N 1
ATOM 3533 C CA . GLY A 1 463 ? -43.323 18.489 35.581 1.00 82.56 463 GLY A CA 1
ATOM 3534 C C . GLY A 1 463 ? -42.213 18.248 34.556 1.00 82.56 463 GLY A C 1
ATOM 3535 O O . GLY A 1 463 ? -41.146 17.728 34.875 1.00 82.56 463 GLY A O 1
ATOM 3536 N N . VAL A 1 464 ? -42.496 18.618 33.304 1.00 81.56 464 VAL A N 1
ATOM 3537 C CA . VAL A 1 464 ? -41.577 18.489 32.164 1.00 81.56 464 VAL A CA 1
ATOM 3538 C C . VAL A 1 464 ? -41.006 19.861 31.828 1.00 81.56 464 VAL A C 1
ATOM 3540 O O . VAL A 1 464 ? -41.772 20.813 31.686 1.00 81.56 464 VAL A O 1
ATOM 3543 N N . ASN A 1 465 ? -39.688 19.955 31.684 1.00 84.06 465 ASN A N 1
ATOM 3544 C CA . ASN A 1 465 ? -38.977 21.117 31.166 1.00 84.06 465 ASN A CA 1
ATOM 3545 C C . ASN A 1 465 ? -38.133 20.700 29.958 1.00 84.06 465 ASN A C 1
ATOM 3547 O O . ASN A 1 465 ? -37.352 19.760 30.040 1.00 84.06 465 ASN A O 1
ATOM 3551 N N . VAL A 1 466 ? -38.283 21.401 28.843 1.00 81.56 466 VAL A N 1
ATOM 3552 C CA . VAL A 1 466 ? -37.472 21.250 27.636 1.00 81.56 466 VAL A CA 1
ATOM 3553 C C . VAL A 1 466 ? -36.834 22.596 27.361 1.00 81.56 466 VAL A C 1
ATOM 3555 O O . VAL A 1 466 ? -37.543 23.592 27.239 1.00 81.56 466 VAL A O 1
ATOM 3558 N N . SER A 1 467 ? -35.516 22.653 27.236 1.00 82.69 467 SER A N 1
ATOM 3559 C CA . SER A 1 467 ? -34.813 23.873 26.862 1.00 82.69 467 SER A CA 1
ATOM 3560 C C . SER A 1 467 ? -33.869 23.639 25.693 1.00 82.69 467 SER A C 1
ATOM 3562 O O . SER A 1 467 ? -33.348 22.543 25.514 1.00 82.69 467 SER A O 1
ATOM 3564 N N . ALA A 1 468 ? -33.684 24.667 24.873 1.00 71.81 468 ALA A N 1
ATOM 3565 C CA . ALA A 1 468 ? -32.637 24.711 23.869 1.00 71.81 468 ALA A CA 1
ATOM 3566 C C . ALA A 1 468 ? -32.055 26.125 23.793 1.00 71.81 468 ALA A C 1
ATOM 3568 O O . ALA A 1 468 ? -32.784 27.116 23.878 1.00 71.81 468 ALA A O 1
ATOM 3569 N N . SER A 1 469 ? -30.745 26.236 23.637 1.00 75.12 469 SER A N 1
ATOM 3570 C CA . SER A 1 469 ? -30.017 27.493 23.539 1.00 75.12 469 SER A CA 1
ATOM 3571 C C . SER A 1 469 ? -29.080 27.465 22.329 1.00 75.12 469 SER A C 1
ATOM 3573 O O . SER A 1 469 ? -28.568 26.422 21.936 1.00 75.12 469 SER A O 1
ATOM 3575 N N . PHE A 1 470 ? -28.907 28.629 21.712 1.00 79.19 470 PHE A N 1
ATOM 3576 C CA . PHE A 1 470 ? -27.992 28.919 20.609 1.00 79.19 470 PHE A CA 1
ATOM 3577 C C . PHE A 1 470 ? -27.393 30.314 20.861 1.00 79.19 470 PHE A C 1
ATOM 3579 O O . PHE A 1 470 ? -27.915 31.067 21.694 1.00 79.19 470 PHE A O 1
ATOM 3586 N N . PRO A 1 471 ? -26.338 30.753 20.156 1.00 73.06 471 PRO A N 1
ATOM 3587 C CA . PRO A 1 471 ? -25.730 32.043 20.437 1.00 73.06 471 PRO A CA 1
ATOM 3588 C C . PRO A 1 471 ? -26.745 33.160 20.175 1.00 73.06 471 PRO A C 1
ATOM 3590 O O . PRO A 1 471 ? -27.263 33.317 19.071 1.00 73.06 471 PRO A O 1
ATOM 3593 N N . GLY A 1 472 ? -27.062 33.920 21.223 1.00 72.25 472 GLY A N 1
ATOM 3594 C CA . GLY A 1 472 ? -28.034 35.008 21.161 1.00 72.25 472 GLY A CA 1
ATOM 3595 C C . GLY A 1 472 ? -29.502 34.574 21.126 1.00 72.25 472 GLY A C 1
ATOM 3596 O O . GLY A 1 472 ? -30.355 35.436 20.916 1.00 72.25 472 GLY A O 1
ATOM 3597 N N . SER A 1 473 ? -29.842 33.295 21.317 1.00 79.38 473 SER A N 1
ATOM 3598 C CA . SER A 1 473 ? -31.241 32.854 21.413 1.00 79.38 473 SER A CA 1
ATOM 3599 C C . SER A 1 473 ? -31.435 31.662 22.350 1.00 79.38 473 SER A C 1
ATOM 3601 O O . SER A 1 473 ? -30.609 30.762 22.398 1.00 79.38 473 SER A O 1
ATOM 3603 N N . SER A 1 474 ? -32.547 31.609 23.077 1.00 82.88 474 SER A N 1
ATOM 3604 C CA . SER A 1 474 ? -32.938 30.418 23.832 1.00 82.88 474 SER A CA 1
ATOM 3605 C C . SER A 1 474 ? -34.448 30.226 23.858 1.00 82.88 474 SER A C 1
ATOM 3607 O O . SER A 1 474 ? -35.219 31.175 23.728 1.00 82.88 474 SER A O 1
ATOM 3609 N N . ILE A 1 475 ? -34.867 28.981 24.025 1.00 83.12 475 ILE A N 1
ATOM 3610 C CA . ILE A 1 475 ? -36.246 28.558 24.237 1.00 83.12 475 ILE A CA 1
ATOM 3611 C C . ILE A 1 475 ? -36.278 27.651 25.466 1.00 83.12 475 ILE A C 1
ATOM 3613 O O . ILE A 1 475 ? -35.403 26.810 25.645 1.00 83.12 475 ILE A O 1
ATOM 3617 N N . SER A 1 476 ? -37.282 27.815 26.320 1.00 83.81 476 SER A N 1
ATOM 3618 C CA . SER A 1 476 ? -37.591 26.874 27.395 1.00 83.81 476 SER A CA 1
ATOM 3619 C C . SER A 1 476 ? -39.102 26.714 27.513 1.00 83.81 476 SER A C 1
ATOM 3621 O O . SER A 1 476 ? -39.835 27.698 27.588 1.00 83.81 476 SER A O 1
ATOM 3623 N N . VAL A 1 477 ? -39.564 25.470 27.489 1.00 82.12 477 VAL A N 1
ATOM 3624 C CA . VAL A 1 477 ? -40.955 25.046 27.636 1.00 82.12 477 VAL A CA 1
ATOM 3625 C C . VAL A 1 477 ? -41.036 24.227 28.914 1.00 82.12 477 VAL A C 1
ATOM 3627 O O . VAL A 1 477 ? -40.446 23.155 28.986 1.00 82.12 477 VAL A O 1
ATOM 3630 N N . GLY A 1 478 ? -41.759 24.719 29.914 1.00 81.94 478 GLY A N 1
ATOM 3631 C CA . GLY A 1 478 ? -41.920 24.057 31.202 1.00 81.94 478 GLY A CA 1
ATOM 3632 C C . GLY A 1 478 ? -43.375 23.968 31.650 1.00 81.94 478 GLY A C 1
ATOM 3633 O O . GLY A 1 478 ? -44.263 24.602 31.080 1.00 81.94 478 GLY A O 1
ATOM 3634 N N . SER A 1 479 ? -43.610 23.247 32.747 1.00 75.56 479 SER A N 1
ATOM 3635 C CA . SER A 1 479 ? -44.912 23.199 33.432 1.00 75.56 479 SER A CA 1
ATOM 3636 C C . SER A 1 479 ? -45.435 24.581 33.853 1.00 75.56 479 SER A C 1
ATOM 3638 O O . SER A 1 479 ? -46.641 24.762 33.961 1.00 75.56 479 SER A O 1
ATOM 3640 N N . GLY A 1 480 ? -44.547 25.564 34.045 1.00 71.38 480 GLY A N 1
ATOM 3641 C CA . GLY A 1 480 ? -44.896 26.951 34.376 1.00 71.38 480 GLY A CA 1
ATOM 3642 C C . GLY A 1 480 ? -45.091 27.895 33.182 1.00 71.38 480 GLY A C 1
ATOM 3643 O O . GLY A 1 480 ? -45.347 29.080 33.401 1.00 71.38 480 GLY A O 1
ATOM 3644 N N . GLY A 1 481 ? -44.942 27.426 31.937 1.00 78.75 481 GLY A N 1
ATOM 3645 C CA . GLY A 1 481 ? -45.067 28.275 30.749 1.00 78.75 481 GLY A CA 1
ATOM 3646 C C . GLY A 1 481 ? -44.017 28.041 29.666 1.00 78.75 481 GLY A C 1
ATOM 3647 O O . GLY A 1 481 ? -43.114 27.217 29.796 1.00 78.75 481 GLY A O 1
ATOM 3648 N N . VAL A 1 482 ? -44.115 28.824 28.593 1.00 82.19 482 VAL A N 1
ATOM 3649 C CA . VAL A 1 482 ? -43.103 28.901 27.531 1.00 82.19 482 VAL A CA 1
ATOM 3650 C C . VAL A 1 482 ? -42.357 30.223 27.641 1.00 82.19 482 VAL A C 1
ATOM 3652 O O . VAL A 1 482 ? -42.981 31.270 27.796 1.00 82.19 482 VAL A O 1
ATOM 3655 N N . SER A 1 483 ? -41.032 30.190 27.518 1.00 80.12 483 SER A N 1
ATOM 3656 C CA . SER A 1 483 ? -40.166 31.364 27.446 1.00 80.12 483 SER A CA 1
ATOM 3657 C C . SER A 1 483 ? -39.242 31.297 26.230 1.00 80.12 483 SER A C 1
ATOM 3659 O O . SER A 1 483 ? -38.700 30.244 25.900 1.00 80.12 483 SER A O 1
ATOM 3661 N N . PHE A 1 484 ? -39.056 32.435 25.567 1.00 79.94 484 PHE A N 1
ATOM 3662 C CA . PHE A 1 484 ? -38.111 32.618 24.469 1.00 79.94 484 PHE A CA 1
ATOM 3663 C C . PHE A 1 484 ? -37.242 33.837 24.766 1.00 79.9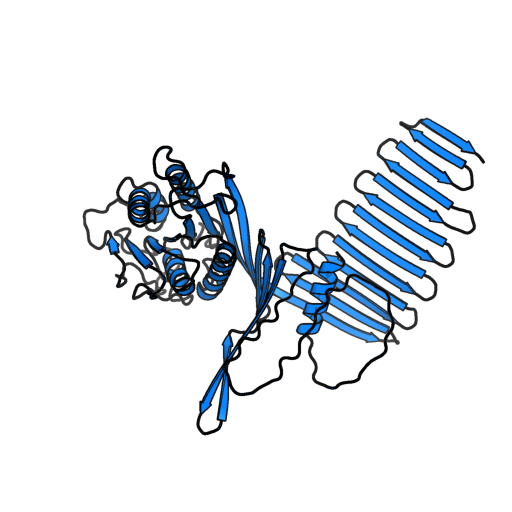4 484 PHE A C 1
ATOM 3665 O O . PHE A 1 484 ? -37.746 34.863 25.219 1.00 79.94 484 PHE A O 1
ATOM 3672 N N . ASN A 1 485 ? -35.951 33.758 24.482 1.00 75.06 485 ASN A N 1
ATOM 3673 C CA . ASN A 1 485 ? -35.041 34.893 24.476 1.00 75.06 485 ASN A CA 1
ATOM 3674 C C . ASN A 1 485 ? -34.447 35.007 23.075 1.00 75.06 485 ASN A C 1
ATOM 3676 O O . ASN A 1 485 ? -33.892 34.031 22.587 1.00 75.06 485 ASN A O 1
ATOM 3680 N N . ILE A 1 486 ? -34.564 36.161 22.423 1.00 73.50 486 ILE A N 1
ATOM 3681 C CA . ILE A 1 486 ? -33.949 36.415 21.114 1.00 73.50 486 ILE A CA 1
ATOM 3682 C C . ILE A 1 486 ? -33.237 37.761 21.199 1.00 73.50 486 ILE A C 1
ATOM 3684 O O . ILE A 1 486 ? -33.867 38.787 21.454 1.00 73.50 486 ILE A O 1
ATOM 3688 N N . GLY A 1 487 ? -31.915 37.766 21.032 1.00 68.75 487 GLY A N 1
ATOM 3689 C CA . GLY A 1 487 ? -31.103 38.984 21.073 1.00 68.75 487 GLY A CA 1
ATOM 3690 C C . GLY A 1 487 ? -31.184 39.750 22.400 1.00 68.75 487 GLY A C 1
ATOM 3691 O O . GLY A 1 487 ? -31.041 40.969 22.403 1.00 68.75 487 GLY A O 1
ATOM 3692 N N . GLY A 1 488 ? -31.458 39.068 23.518 1.00 67.75 488 GLY A N 1
ATOM 3693 C CA . GLY A 1 488 ? -31.630 39.683 24.840 1.00 67.75 488 GLY A CA 1
ATOM 3694 C C . GLY A 1 488 ? -33.070 40.092 25.177 1.00 67.75 488 GLY A C 1
ATOM 3695 O O . GLY A 1 488 ? -33.325 40.519 26.304 1.00 67.75 488 GLY A O 1
ATOM 3696 N N . VAL A 1 489 ? -34.019 39.942 24.247 1.00 66.56 489 VAL A N 1
ATOM 3697 C CA . VAL A 1 489 ? -35.443 40.230 24.472 1.00 66.56 489 VAL A CA 1
ATOM 3698 C C . VAL A 1 489 ? -36.165 38.961 24.917 1.00 66.56 489 VAL A C 1
ATOM 3700 O O . VAL A 1 489 ? -36.195 37.977 24.181 1.00 66.56 489 VAL A O 1
ATOM 3703 N N . LYS A 1 490 ? -36.763 38.989 26.117 1.00 76.00 490 LYS A N 1
ATOM 3704 C CA . LYS A 1 490 ? -37.532 37.871 26.686 1.00 76.00 490 LYS A CA 1
ATOM 3705 C C . LYS A 1 490 ? -39.020 37.974 26.336 1.00 76.00 490 LYS A C 1
ATOM 3707 O O . LYS A 1 490 ? -39.656 38.978 26.642 1.00 76.00 490 LYS A O 1
ATOM 3712 N N . PHE A 1 491 ? -39.577 36.903 25.785 1.00 78.44 491 PHE A N 1
ATOM 3713 C CA . PHE A 1 491 ? -41.006 36.687 25.561 1.00 78.44 491 PHE A CA 1
ATOM 3714 C C . PHE A 1 491 ? -41.459 35.496 26.405 1.00 78.44 491 PHE A C 1
ATOM 3716 O O . PHE A 1 491 ? -40.715 34.524 26.526 1.00 78.44 491 PHE A O 1
ATOM 3723 N N . GLY A 1 492 ? -42.661 35.535 26.983 1.00 73.25 492 GLY A N 1
ATOM 3724 C CA . GLY A 1 492 ? -43.169 34.389 27.733 1.00 73.25 492 GLY A CA 1
ATOM 3725 C C . GLY A 1 492 ? -44.685 34.348 27.871 1.00 73.25 492 GLY A C 1
ATOM 3726 O O . GLY A 1 492 ? -45.342 35.387 27.875 1.00 73.25 492 GLY A O 1
ATOM 3727 N N . VAL A 1 493 ? -45.216 33.131 27.981 1.00 69.06 493 VAL A N 1
ATOM 3728 C CA . VAL A 1 493 ? -46.624 32.828 28.269 1.00 69.06 493 VAL A CA 1
ATOM 3729 C C . VAL A 1 493 ? -46.644 31.858 29.446 1.00 69.06 493 VAL A C 1
ATOM 3731 O O . VAL A 1 493 ? -46.101 30.763 29.334 1.00 69.06 493 VAL A O 1
ATOM 3734 N N . SER A 1 494 ? -47.228 32.267 30.572 1.00 73.31 494 SER A N 1
ATOM 3735 C CA . SER A 1 494 ? -47.465 31.404 31.737 1.00 73.31 494 SER A CA 1
ATOM 3736 C C . SER A 1 494 ? -48.773 30.632 31.571 1.00 73.31 494 SER A C 1
ATOM 3738 O O . SER A 1 494 ? -49.754 31.220 31.105 1.00 73.31 494 SER A O 1
ATOM 3740 N N . PHE A 1 495 ? -48.783 29.357 31.960 1.00 64.75 495 PHE A N 1
ATOM 3741 C CA . PHE A 1 495 ? -49.982 28.512 31.974 1.00 64.75 495 PHE A CA 1
ATOM 3742 C C . PHE A 1 495 ? -50.652 28.478 33.344 1.00 64.75 495 PHE A C 1
ATOM 3744 O O . PHE A 1 495 ? -49.922 28.587 34.356 1.00 64.75 495 PHE A O 1
#

Foldseek 3Di:
DVVVVVVVVVVVVVVDDDDDDDDDDDDDDDDDPDQPQPPPPDDCDPDDFDWDWDWRDDPPDPPFKTKTWGWGWDWDDDPNDTDTDGPDFIWIWIQGLQFAIWIDGPQKIKTKGKFFPDWDDDPQFWFQFFEEEEEEFEAFDADPVRDTDWDQDPLLVLLQVVVVCQCPVPDPGPHFYAYERETEDNVAALVVVLVRVLVRVLSNQVPFPAQHAYAYEAAACRLLSSQSNCVSCAPRQSHAEYEGEYQFYKAQPVNPGDDAAEHDHDPRYHYAAAYEHLLDDPDPPPRDPPRDMDTLDDHHRYHYPPNVDPPRLDNDDSVCRSVCLSVRDCRHSPVVVVVVSVPIDGDTHGDDDIGGYIYIYIDMWRWDWDWDWDDPPQKTWIWIWTDGPPWIKIWIWIQGPQFIWIKIDTPFKIWIWTDGPFKTKIWIDGNFKIWIWMQGPQWIKIWIGGNFKIWIWTAGPQGIWTKMDGVQKIWIQTQQWIWIGHNNDIDIDGD

Radius of gyration: 29.8 Å; chains: 1; bounding box: 82×82×78 Å